Protein AF-0000000086706817 (afdb_homodimer)

Organism: NCBI:txid218936

Solvent-accessible surface area (backbone atoms only — not comparable to full-atom values): 30383 Å² total; per-residue (Å²): 132,72,57,42,58,56,56,53,49,51,51,50,50,51,49,52,53,49,51,52,48,53,50,52,44,52,50,50,45,53,50,51,52,52,52,52,52,52,49,51,49,52,49,49,51,50,48,48,50,51,51,47,52,42,50,49,48,25,55,76,69,71,41,58,84,49,50,62,59,53,38,56,43,56,34,67,41,88,50,35,71,39,55,46,49,34,60,25,70,66,39,30,73,74,74,40,81,75,60,82,79,20,49,78,81,52,68,66,49,53,39,10,54,72,61,44,54,41,79,48,74,45,76,58,89,96,41,37,33,36,42,36,32,42,43,36,54,33,29,72,64,54,79,83,36,46,43,48,78,81,39,93,60,62,76,63,40,49,47,16,22,39,39,37,32,31,52,38,52,68,59,50,52,52,50,51,52,50,44,50,52,51,43,50,52,48,48,52,52,50,49,50,52,49,52,50,51,52,48,48,45,39,66,68,45,44,48,54,51,48,50,50,36,50,48,43,47,49,24,54,71,40,73,84,76,49,65,71,60,89,58,86,47,66,26,59,67,15,50,38,36,50,32,51,37,50,39,52,51,56,50,48,64,66,68,51,79,72,77,73,75,79,67,78,73,72,67,75,71,72,72,76,66,77,76,67,78,129,131,72,58,41,58,57,55,53,49,50,51,49,50,50,48,53,53,50,51,53,48,51,51,51,44,54,49,48,43,53,50,52,51,50,50,53,52,52,50,50,48,52,49,49,50,50,50,49,49,50,52,46,52,40,51,50,49,26,55,76,69,70,41,59,85,48,49,62,60,52,38,57,43,58,34,69,41,88,52,34,72,39,53,48,49,35,60,25,70,68,40,31,72,75,72,42,80,75,60,81,78,22,48,79,81,51,69,66,47,53,38,11,55,72,61,43,56,41,78,45,76,46,76,57,88,94,41,37,32,36,43,37,32,42,43,37,55,35,30,72,63,53,78,82,36,45,43,48,79,80,39,92,60,60,77,63,42,47,47,16,23,40,38,38,32,29,53,38,52,70,57,51,52,52,50,51,52,50,45,50,52,51,42,52,51,50,48,51,52,52,50,51,52,50,52,50,50,52,48,50,47,40,67,68,44,43,47,53,50,48,52,50,33,50,47,42,48,47,24,55,72,41,76,84,73,44,65,73,62,90,58,85,48,67,27,57,67,15,50,38,34,50,33,51,37,50,38,51,51,56,50,47,64,67,67,52,78,72,78,75,75,79,68,79,73,72,70,76,73,73,73,74,69,77,77,75,86,120

Foldseek 3Di:
DPDAPLRVVLVVLVVVLVVVLVVVLVVVLVVLVVVLLVVVLVVVVVLLVVLVVVCVVCVVVVNNVCNVVSQVVSCPDAQWPGKDKAFDPLLCVVPNDDDPVNHDDDDQQVCLQVVDWAFDWDDDPLWIKTKTKHFDWQDCQDPNDHNCVRRVDDGGHGRIMIITMGTCNVVVVVSVVVSVVVSVVSCVVSVVVSVVVSVCCCVPPVVLVVLLVVQVVQQVVDPPLGDQDPDPDPDPSVVVSVVVNVVSVVVVVVPPDDPDPPPDPPPPPPPPPPPDDD/DPDAPLRVVLVVLVVVLVVVLVVVLVVVLVVLVVVLLVVVLVVVVVLLVVLVVVCVVCVVVVNNVCNVVSQVVSCPDAQWPGKDKAFDPLLCVVPNDDDPVNHDDDDQQVCLQVVDWDFDWDDDPLWIKTKTKHFDWQDCQDPNDHRCVRRVDDGGHGRIMIITMGTCNVVVVVSVVVSVVVSVVSCVVSVVVSVVVSVCCCVPPVVLVVLLVVQVVQQVVDDPLGDQDPDPDPDPSVVVSVVVNVVSVVVVVVPPDDPDPPPDPPPPPPPPPPPDDD

Structure (mmCIF, N/CA/C/O backbone):
data_AF-0000000086706817-model_v1
#
loop_
_entity.id
_entity.type
_entity.pdbx_description
1 polymer 'histidine kinase'
#
loop_
_atom_site.group_PDB
_atom_site.id
_atom_site.type_symbol
_atom_site.label_atom_id
_atom_site.label_alt_id
_atom_site.label_comp_id
_atom_site.label_asym_id
_atom_site.label_entity_id
_atom_site.label_seq_id
_atom_site.pdbx_PDB_ins_code
_atom_site.Cartn_x
_atom_site.Cartn_y
_atom_site.Cartn_z
_atom_site.occupancy
_atom_site.B_iso_or_equiv
_atom_site.auth_seq_id
_atom_site.auth_comp_id
_atom_site.auth_asym_id
_atom_site.auth_atom_id
_atom_site.pdbx_PDB_model_num
ATOM 1 N N . MET A 1 1 ? -21.797 40.5 17.219 1 39.69 1 MET A N 1
ATOM 2 C CA . MET A 1 1 ? -20.922 40.188 18.344 1 39.69 1 MET A CA 1
ATOM 3 C C . MET A 1 1 ? -19.453 40.219 17.922 1 39.69 1 MET A C 1
ATOM 5 O O . MET A 1 1 ? -19.094 39.656 16.891 1 39.69 1 MET A O 1
ATOM 9 N N . ARG A 1 2 ? -18.688 41.281 18.172 1 59.59 2 ARG A N 1
ATOM 10 C CA . ARG A 1 2 ? -17.328 41.688 17.844 1 59.59 2 ARG A CA 1
ATOM 11 C C . ARG A 1 2 ? -16.328 40.562 18.156 1 59.59 2 ARG A C 1
ATOM 13 O O . ARG A 1 2 ? -16.172 40.188 19.312 1 59.59 2 ARG A O 1
ATOM 20 N N . LEU A 1 3 ? -15.906 39.688 17.219 1 69.31 3 LEU A N 1
ATOM 21 C CA . LEU A 1 3 ? -15.086 38.531 17.484 1 69.31 3 LEU A CA 1
ATOM 22 C C . LEU A 1 3 ? -13.688 38.906 17.953 1 69.31 3 LEU A C 1
ATOM 24 O O . LEU A 1 3 ? -13.086 39.844 17.406 1 69.31 3 LEU A O 1
ATOM 28 N N . SER A 1 4 ? -13.305 38.344 19.078 1 76.88 4 SER A N 1
ATOM 29 C CA . SER A 1 4 ? -11.969 38.531 19.609 1 76.88 4 SER A CA 1
ATOM 30 C C . SER A 1 4 ? -10.898 38.031 18.641 1 76.88 4 SER A C 1
ATOM 32 O O . SER A 1 4 ? -11.203 37.312 17.703 1 76.88 4 SER A O 1
ATOM 34 N N . ILE A 1 5 ? -9.797 38.625 18.641 1 78.12 5 ILE A N 1
ATOM 35 C CA . ILE A 1 5 ? -8.656 38.125 17.859 1 78.12 5 ILE A CA 1
ATOM 36 C C . ILE A 1 5 ? -8.484 36.625 18.062 1 78.12 5 ILE A C 1
ATOM 38 O O . ILE A 1 5 ? -8.164 35.906 17.125 1 78.12 5 ILE A O 1
ATOM 42 N N . ALA A 1 6 ? -8.773 36.188 19.297 1 76.62 6 ALA A N 1
ATOM 43 C CA . ALA A 1 6 ? -8.68 34.781 19.609 1 76.62 6 ALA A CA 1
ATOM 44 C C . ALA A 1 6 ? -9.664 33.969 18.781 1 76.62 6 ALA A C 1
ATOM 46 O O . ALA A 1 6 ? -9.305 32.906 18.219 1 76.62 6 ALA A O 1
ATOM 47 N N . ALA A 1 7 ? -10.898 34.406 18.719 1 81.75 7 ALA A N 1
ATOM 48 C CA . ALA A 1 7 ? -11.93 33.688 17.984 1 81.75 7 ALA A CA 1
ATOM 49 C C . ALA A 1 7 ? -11.625 33.656 16.484 1 81.75 7 ALA A C 1
ATOM 51 O O . ALA A 1 7 ? -11.797 32.625 15.828 1 81.75 7 ALA A O 1
ATOM 52 N N . LYS A 1 8 ? -11.148 34.75 15.93 1 80.56 8 LYS A N 1
ATOM 53 C CA . LYS A 1 8 ? -10.797 34.812 14.516 1 80.56 8 LYS A CA 1
ATOM 54 C C . LYS A 1 8 ? -9.656 33.844 14.188 1 80.56 8 LYS A C 1
ATOM 56 O O . LYS A 1 8 ? -9.727 33.094 13.211 1 80.56 8 LYS A O 1
ATOM 61 N N . LEU A 1 9 ? -8.656 33.844 15.031 1 82.69 9 LEU A N 1
ATOM 62 C CA . LEU A 1 9 ? -7.492 33 14.812 1 82.69 9 LEU A CA 1
ATOM 63 C C . LEU A 1 9 ? -7.848 31.531 14.984 1 82.69 9 LEU A C 1
ATOM 65 O O . LEU A 1 9 ? -7.398 30.688 14.203 1 82.69 9 LEU A O 1
ATOM 69 N N . ASN A 1 10 ? -8.648 31.344 16.047 1 80.94 10 ASN A N 1
ATOM 70 C CA . ASN A 1 10 ? -9.055 29.969 16.281 1 80.94 10 ASN A CA 1
ATOM 71 C C . ASN A 1 10 ? -9.852 29.406 15.102 1 80.94 10 ASN A C 1
ATOM 73 O O . ASN A 1 10 ? -9.633 28.266 14.68 1 80.94 10 ASN A O 1
ATOM 77 N N . PHE A 1 11 ? -10.719 30.188 14.555 1 83.75 11 PHE A N 1
ATOM 78 C CA . PHE A 1 11 ? -11.547 29.75 13.438 1 83.75 11 PHE A CA 1
ATOM 79 C C . PHE A 1 11 ? -10.695 29.484 12.203 1 83.75 11 PHE A C 1
ATOM 81 O O . PHE A 1 11 ? -10.859 28.469 11.523 1 83.75 11 PHE A O 1
ATOM 88 N N . PHE A 1 12 ? -9.789 30.359 11.969 1 83.94 12 PHE A N 1
ATOM 89 C CA . PHE A 1 12 ? -8.953 30.234 10.781 1 83.94 12 PHE A CA 1
ATOM 90 C C . PHE A 1 12 ? -8.023 29.031 10.906 1 83.94 12 PHE A C 1
ATOM 92 O O . PHE A 1 12 ? -7.859 28.266 9.953 1 83.94 12 PHE A O 1
ATOM 99 N N . LEU A 1 13 ? -7.43 28.938 12.07 1 85.19 13 LEU A N 1
ATOM 100 C CA . LEU A 1 13 ? -6.516 27.812 12.289 1 85.19 13 LEU A CA 1
ATOM 101 C C . LEU A 1 13 ? -7.254 26.484 12.195 1 85.19 13 LEU A C 1
ATOM 103 O O . LEU A 1 13 ? -6.75 25.531 11.609 1 85.19 13 LEU A O 1
ATOM 107 N N . LEU A 1 14 ? -8.445 26.484 12.789 1 86.25 14 LEU A N 1
ATOM 108 C CA . LEU A 1 14 ? -9.258 25.281 12.711 1 86.25 14 LEU A CA 1
ATOM 109 C C . LEU A 1 14 ? -9.594 24.938 11.258 1 86.25 14 LEU A C 1
ATOM 111 O O . LEU A 1 14 ? -9.547 23.781 10.859 1 86.25 14 LEU A O 1
ATOM 115 N N . PHE A 1 15 ? -9.844 25.938 10.523 1 86.5 15 PHE A N 1
ATOM 116 C CA . PHE A 1 15 ? -10.203 25.75 9.125 1 86.5 15 PHE A CA 1
ATOM 117 C C . PHE A 1 15 ? -9.016 25.188 8.336 1 86.5 15 PHE A C 1
ATOM 119 O O . PHE A 1 15 ? -9.148 24.203 7.617 1 86.5 15 PHE A O 1
ATOM 126 N N . ILE A 1 16 ? -7.879 25.812 8.508 1 84.44 16 ILE A N 1
ATOM 127 C CA . ILE A 1 16 ? -6.695 25.422 7.75 1 84.44 16 ILE A CA 1
ATOM 128 C C . ILE A 1 16 ? -6.27 24 8.148 1 84.44 16 ILE A C 1
ATOM 130 O O . ILE A 1 16 ? -5.973 23.172 7.285 1 84.44 16 ILE A O 1
ATOM 134 N N . PHE A 1 17 ? -6.238 23.75 9.43 1 85.69 17 PHE A N 1
ATOM 135 C CA . PHE A 1 17 ? -5.848 22.422 9.914 1 85.69 17 PHE A CA 1
ATOM 136 C C . PHE A 1 17 ? -6.816 21.359 9.406 1 85.69 17 PHE A C 1
ATOM 138 O O . PHE A 1 17 ? -6.395 20.266 9.016 1 85.69 17 PHE A O 1
ATOM 145 N N . SER A 1 18 ? -8.125 21.688 9.438 1 86.75 18 SER A N 1
ATOM 146 C CA . SER A 1 18 ? -9.125 20.734 8.953 1 86.75 18 SER A CA 1
ATOM 147 C C . SER A 1 18 ? -8.953 20.469 7.465 1 86.75 18 SER A C 1
ATOM 149 O O . SER A 1 18 ? -9.062 19.312 7.023 1 86.75 18 SER A O 1
ATOM 151 N N . MET A 1 19 ? -8.664 21.484 6.734 1 87.75 19 MET A N 1
ATOM 152 C CA . MET A 1 19 ? -8.484 21.359 5.293 1 87.75 19 MET A CA 1
ATOM 153 C C . MET A 1 19 ? -7.281 20.469 4.973 1 87.75 19 MET A C 1
ATOM 155 O O . MET A 1 19 ? -7.371 19.578 4.137 1 87.75 19 MET A O 1
ATOM 159 N N . VAL A 1 20 ? -6.16 20.703 5.645 1 85.88 20 VAL A N 1
ATOM 160 C CA . VAL A 1 20 ? -4.949 19.922 5.426 1 85.88 20 VAL A CA 1
ATOM 161 C C . VAL A 1 20 ? -5.191 18.469 5.832 1 85.88 20 VAL A C 1
ATOM 163 O O . VAL A 1 20 ? -4.754 17.531 5.148 1 85.88 20 VAL A O 1
ATOM 166 N N . LEU A 1 21 ? -5.91 18.312 6.891 1 87.75 21 LEU A N 1
ATOM 167 C CA . LEU A 1 21 ? -6.223 16.969 7.363 1 87.75 21 LEU A CA 1
ATOM 168 C C . LEU A 1 21 ? -7.066 16.219 6.34 1 87.75 21 LEU A C 1
ATOM 170 O O . LEU A 1 21 ? -6.75 15.07 5.988 1 87.75 21 LEU A O 1
ATOM 174 N N . VAL A 1 22 ? -8.109 16.859 5.891 1 89.19 22 VAL A N 1
ATOM 175 C CA . VAL A 1 22 ? -9.016 16.219 4.945 1 89.19 22 VAL A CA 1
ATOM 176 C C . VAL A 1 22 ? -8.273 15.891 3.652 1 89.19 22 VAL A C 1
ATOM 178 O O . VAL A 1 22 ? -8.383 14.781 3.129 1 89.19 22 VAL A O 1
ATOM 181 N N . PHE A 1 23 ? -7.449 16.797 3.188 1 87.56 23 PHE A N 1
ATOM 182 C CA . PHE A 1 23 ? -6.703 16.578 1.953 1 87.56 23 PHE A CA 1
ATOM 183 C C . PHE A 1 23 ? -5.688 15.453 2.127 1 87.56 23 PHE A C 1
ATOM 185 O O . PHE A 1 23 ? -5.551 14.586 1.258 1 87.56 23 PHE A O 1
ATOM 192 N N . SER A 1 24 ? -5.004 15.484 3.201 1 86.5 24 SER A N 1
ATOM 193 C CA . SER A 1 24 ? -4.023 14.43 3.471 1 86.5 24 SER A CA 1
ATOM 194 C C . SER A 1 24 ? -4.691 13.062 3.572 1 86.5 24 SER A C 1
ATOM 196 O O . SER A 1 24 ? -4.203 12.086 3.006 1 86.5 24 SER A O 1
ATOM 198 N N . ALA A 1 25 ? -5.789 13.039 4.258 1 87 25 ALA A N 1
ATOM 199 C CA . ALA A 1 25 ? -6.504 11.773 4.438 1 87 25 ALA A CA 1
ATOM 200 C C . ALA A 1 25 ? -7.027 11.242 3.107 1 87 25 ALA A C 1
ATOM 202 O O . ALA A 1 25 ? -6.902 10.055 2.814 1 87 25 ALA A O 1
ATOM 203 N N . CYS A 1 26 ? -7.598 12.094 2.334 1 89.62 26 CYS A N 1
ATOM 204 C CA . CYS A 1 26 ? -8.117 11.703 1.029 1 89.62 26 CYS A CA 1
ATOM 205 C C . CYS A 1 26 ? -6.988 11.25 0.11 1 89.62 26 CYS A C 1
ATOM 207 O O . CYS A 1 26 ? -7.113 10.227 -0.569 1 89.62 26 CYS A O 1
ATOM 209 N N . TYR A 1 27 ? -5.922 11.93 0.131 1 88.62 27 TYR A N 1
ATOM 210 C CA . TYR A 1 27 ? -4.77 11.562 -0.688 1 88.62 27 TYR A CA 1
ATOM 211 C C . TYR A 1 27 ? -4.234 10.188 -0.301 1 88.62 27 TYR A C 1
ATOM 213 O O . TYR A 1 27 ? -3.949 9.359 -1.169 1 88.62 27 TYR A O 1
ATOM 221 N N . GLN A 1 28 ? -4.137 10.047 0.89 1 85.81 28 GLN A N 1
ATOM 222 C CA . GLN A 1 28 ? -3.623 8.773 1.386 1 85.81 28 GLN A CA 1
ATOM 223 C C . GLN A 1 28 ? -4.559 7.625 1.022 1 85.81 28 GLN A C 1
ATOM 225 O O . GLN A 1 28 ? -4.102 6.543 0.653 1 85.81 28 GLN A O 1
ATOM 230 N N . ALA A 1 29 ? -5.793 7.859 1.178 1 89.31 29 ALA A N 1
ATOM 231 C CA . ALA A 1 29 ? -6.777 6.824 0.875 1 89.31 29 ALA A CA 1
ATOM 232 C C . ALA A 1 29 ? -6.707 6.414 -0.593 1 89.31 29 ALA A C 1
ATOM 234 O O . ALA A 1 29 ? -6.672 5.223 -0.91 1 89.31 29 ALA A O 1
ATOM 235 N N . VAL A 1 30 ? -6.645 7.348 -1.454 1 89.44 30 VAL A N 1
ATOM 236 C CA . VAL A 1 30 ? -6.59 7.086 -2.889 1 89.44 30 VAL A CA 1
ATOM 237 C C . VAL A 1 30 ? -5.293 6.352 -3.23 1 89.44 30 VAL A C 1
ATOM 239 O O . VAL A 1 30 ? -5.309 5.371 -3.979 1 89.44 30 VAL A O 1
ATOM 242 N N . ARG A 1 31 ? -4.254 6.77 -2.664 1 86.56 31 ARG A N 1
ATOM 243 C CA . ARG A 1 31 ? -2.957 6.156 -2.939 1 86.56 31 ARG A CA 1
ATOM 244 C C . ARG A 1 31 ? -2.92 4.711 -2.463 1 86.56 31 ARG A C 1
ATOM 246 O O . ARG A 1 31 ? -2.402 3.834 -3.16 1 86.56 31 ARG A O 1
ATOM 253 N N . GLU A 1 32 ? -3.404 4.5 -1.316 1 85.94 32 GLU A N 1
ATOM 254 C CA . GLU A 1 32 ? -3.422 3.145 -0.77 1 85.94 32 GLU A CA 1
ATOM 255 C C . GLU A 1 32 ? -4.281 2.217 -1.623 1 85.94 32 GLU A C 1
ATOM 257 O O . GLU A 1 32 ? -3.877 1.091 -1.924 1 85.94 32 GLU A O 1
ATOM 262 N N . ARG A 1 33 ? -5.402 2.703 -2.004 1 88.12 33 ARG A N 1
ATOM 263 C CA . ARG A 1 33 ? -6.281 1.909 -2.852 1 88.12 33 ARG A CA 1
ATOM 264 C C . ARG A 1 33 ? -5.613 1.58 -4.184 1 88.12 33 ARG A C 1
ATOM 266 O O . ARG A 1 33 ? -5.664 0.438 -4.645 1 88.12 33 ARG A O 1
ATOM 273 N N . ASP A 1 34 ? -4.965 2.549 -4.715 1 88.19 34 ASP A N 1
ATOM 274 C CA . ASP A 1 34 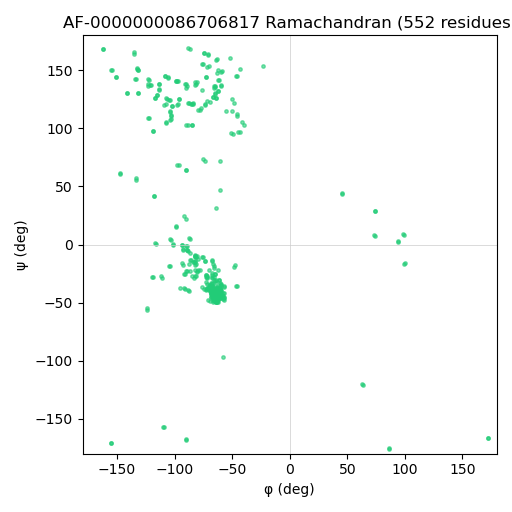? -4.285 2.357 -5.992 1 88.19 34 ASP A CA 1
ATOM 275 C C . ASP A 1 34 ? -3.16 1.331 -5.867 1 88.19 34 ASP A C 1
ATOM 277 O O . ASP A 1 34 ? -2.967 0.504 -6.762 1 88.19 34 ASP A O 1
ATOM 281 N N . LEU A 1 35 ? -2.488 1.424 -4.824 1 86 35 LEU A N 1
ATOM 282 C CA . LEU A 1 35 ? -1.377 0.505 -4.605 1 86 35 LEU A CA 1
ATOM 283 C C . LEU A 1 35 ? -1.878 -0.927 -4.453 1 86 35 LEU A C 1
ATOM 285 O O . LEU A 1 35 ? -1.354 -1.845 -5.086 1 86 35 LEU A O 1
ATOM 289 N N . ILE A 1 36 ? -2.883 -1.136 -3.715 1 86.75 36 ILE A N 1
ATOM 290 C CA . ILE A 1 36 ? -3.406 -2.471 -3.449 1 86.75 36 ILE A CA 1
ATOM 291 C C . ILE A 1 36 ? -4 -3.057 -4.727 1 86.75 36 ILE A C 1
ATOM 293 O O . ILE A 1 36 ? -3.783 -4.23 -5.039 1 86.75 36 ILE A O 1
ATOM 297 N N . LEU A 1 37 ? -4.699 -2.262 -5.461 1 89.06 37 LEU A N 1
ATOM 298 C CA . LEU A 1 37 ? -5.293 -2.73 -6.707 1 89.06 37 LEU A CA 1
ATOM 299 C C . LEU A 1 37 ? -4.215 -3.115 -7.715 1 89.06 37 LEU A C 1
ATOM 301 O O . LEU A 1 37 ? -4.34 -4.129 -8.406 1 89.06 37 LEU A O 1
ATOM 305 N N . SER A 1 38 ? -3.188 -2.307 -7.766 1 89.06 38 SER A N 1
ATOM 306 C CA . SER A 1 38 ? -2.094 -2.619 -8.68 1 89.06 38 SER A CA 1
ATOM 307 C C . SER A 1 38 ? -1.421 -3.936 -8.305 1 89.06 38 SER A C 1
ATOM 309 O O . SER A 1 38 ? -1.093 -4.742 -9.18 1 89.06 38 SER A O 1
ATOM 311 N N . LEU A 1 39 ? -1.289 -4.16 -7.059 1 87.06 39 LEU A N 1
ATOM 312 C CA . LEU A 1 39 ? -0.626 -5.371 -6.598 1 87.06 39 LEU A CA 1
ATOM 313 C C . LEU A 1 39 ? -1.505 -6.598 -6.832 1 87.06 39 LEU A C 1
ATOM 315 O O . LEU A 1 39 ? -1.011 -7.656 -7.227 1 87.06 39 LEU A O 1
ATOM 319 N N . ILE A 1 40 ? -2.764 -6.418 -6.641 1 90.31 40 ILE A N 1
ATOM 320 C CA . ILE A 1 40 ? -3.656 -7.555 -6.84 1 90.31 40 ILE A CA 1
ATOM 321 C C . ILE A 1 40 ? -3.746 -7.887 -8.328 1 90.31 40 ILE A C 1
ATOM 323 O O . ILE A 1 40 ? -3.857 -9.055 -8.703 1 90.31 40 ILE A O 1
ATOM 327 N N . LYS A 1 41 ? -3.744 -6.922 -9.109 1 93.31 41 LYS A N 1
ATOM 328 C CA . LYS A 1 41 ? -3.73 -7.148 -10.555 1 93.31 41 LYS A CA 1
ATOM 329 C C . LYS A 1 41 ? -2.465 -7.887 -10.984 1 93.31 41 LYS A C 1
ATOM 331 O O . LYS A 1 41 ? -2.529 -8.844 -11.758 1 93.31 41 LYS A O 1
ATOM 336 N N . GLU A 1 42 ? -1.378 -7.473 -10.453 1 90.5 42 GLU A N 1
ATOM 337 C CA . GLU A 1 42 ? -0.125 -8.164 -10.734 1 90.5 42 GLU A CA 1
ATOM 338 C C . GLU A 1 42 ? -0.164 -9.609 -10.242 1 90.5 42 GLU A C 1
ATOM 340 O O . GLU A 1 42 ? 0.267 -10.523 -10.945 1 90.5 42 GLU A O 1
ATOM 345 N N . GLN A 1 43 ? -0.671 -9.75 -9.055 1 90.88 43 GLN A N 1
ATOM 346 C CA . GLN A 1 43 ? -0.793 -11.078 -8.477 1 90.88 43 GLN A CA 1
ATOM 347 C C . GLN A 1 43 ? -1.694 -11.969 -9.328 1 90.88 43 GLN A C 1
ATOM 349 O O . GLN A 1 43 ? -1.392 -13.141 -9.547 1 90.88 43 GLN A O 1
ATOM 354 N N . SER A 1 44 ? -2.727 -11.414 -9.82 1 94.44 44 SER A N 1
ATOM 355 C CA . SER A 1 44 ? -3.658 -12.172 -10.648 1 94.44 44 SER A CA 1
ATOM 356 C C . SER A 1 44 ? -3.016 -12.57 -11.977 1 94.44 44 SER A C 1
ATOM 358 O O . SER A 1 44 ? -3.24 -13.68 -12.469 1 94.44 44 SER A O 1
ATOM 360 N N . GLN A 1 45 ? -2.246 -11.688 -12.477 1 94.12 45 GLN A N 1
ATOM 361 C CA . GLN A 1 45 ? -1.52 -12.008 -13.703 1 94.12 45 GLN A CA 1
ATOM 362 C C . GLN A 1 45 ? -0.555 -13.172 -13.477 1 94.12 45 GLN A C 1
ATOM 364 O O . GLN A 1 45 ? -0.492 -14.094 -14.289 1 94.12 45 GLN A O 1
ATOM 369 N N . GLU A 1 46 ? 0.101 -13.156 -12.383 1 93.94 46 GLU A N 1
ATOM 370 C CA . GLU A 1 46 ? 1.047 -14.219 -12.062 1 93.94 46 GLU A CA 1
ATOM 371 C C . GLU A 1 46 ? 0.33 -15.547 -11.859 1 93.94 46 GLU A C 1
ATOM 373 O O . GLU A 1 46 ? 0.83 -16.594 -12.273 1 93.94 46 GLU A O 1
ATOM 378 N N . GLN A 1 47 ? -0.786 -15.445 -11.227 1 95.12 47 GLN A N 1
ATOM 379 C CA . GLN A 1 47 ? -1.558 -16.656 -10.992 1 95.12 47 GLN A CA 1
ATOM 380 C C . GLN A 1 47 ? -2.072 -17.25 -12.305 1 95.12 47 GLN A C 1
ATOM 382 O O . GLN A 1 47 ? -2.059 -18.469 -12.5 1 95.12 47 GLN A O 1
ATOM 387 N N . THR A 1 48 ? -2.473 -16.406 -13.203 1 96.25 48 THR A N 1
ATOM 388 C CA . THR A 1 48 ? -2.928 -16.859 -14.508 1 96.25 48 THR A CA 1
ATOM 389 C C . THR A 1 48 ? -1.786 -17.516 -15.281 1 96.25 48 THR A C 1
ATOM 391 O O . THR A 1 48 ? -1.974 -18.562 -15.898 1 96.25 48 THR A O 1
ATOM 394 N N . GLU A 1 49 ? -0.661 -16.953 -15.156 1 95.69 49 GLU A N 1
ATOM 395 C CA . GLU A 1 49 ? 0.505 -17.516 -15.836 1 95.69 49 GLU A CA 1
ATOM 396 C C . GLU A 1 49 ? 0.912 -18.859 -15.219 1 95.69 49 GLU A C 1
ATOM 398 O O . GLU A 1 49 ? 1.282 -19.781 -15.938 1 95.69 49 GLU A O 1
ATOM 403 N N . ALA A 1 50 ? 0.835 -18.891 -13.938 1 96.62 50 ALA A N 1
ATOM 404 C CA . ALA A 1 50 ? 1.155 -20.141 -13.258 1 96.62 50 ALA A CA 1
ATOM 405 C C . ALA A 1 50 ? 0.185 -21.25 -13.656 1 96.62 50 ALA A C 1
ATOM 407 O O . ALA A 1 50 ? 0.593 -22.391 -13.875 1 96.62 50 ALA A O 1
ATOM 408 N N . TYR A 1 51 ? -1.079 -20.938 -13.742 1 97.94 51 TYR A N 1
ATOM 409 C CA . TYR A 1 51 ? -2.09 -21.891 -14.18 1 97.94 51 TYR A CA 1
ATOM 410 C C . TYR A 1 51 ? -1.794 -22.391 -15.594 1 97.94 51 TYR A C 1
ATOM 412 O O . TYR A 1 51 ? -1.835 -23.594 -15.852 1 97.94 51 TYR A O 1
ATOM 420 N N . PHE A 1 52 ? -1.446 -21.469 -16.375 1 97.38 52 PHE A N 1
ATOM 421 C CA . PHE A 1 52 ? -1.158 -21.859 -17.75 1 97.38 52 PHE A CA 1
ATOM 422 C C . PHE A 1 52 ? 0.085 -22.734 -17.828 1 97.38 52 PHE A C 1
ATOM 424 O O . PHE A 1 52 ? 0.127 -23.703 -18.594 1 97.38 52 PHE A O 1
ATOM 431 N N . ASP A 1 53 ? 1.057 -22.406 -17.141 1 97.06 53 ASP A N 1
ATOM 432 C CA . ASP A 1 53 ? 2.27 -23.219 -17.125 1 97.06 53 ASP A CA 1
ATOM 433 C C . ASP A 1 53 ? 1.967 -24.641 -16.688 1 97.06 53 ASP A C 1
ATOM 435 O O . ASP A 1 53 ? 2.521 -25.594 -17.25 1 97.06 53 ASP A O 1
ATOM 439 N N . SER A 1 54 ? 1.129 -24.734 -15.688 1 97.31 54 SER A N 1
ATOM 440 C CA . SER A 1 54 ? 0.718 -26.062 -15.234 1 97.31 54 SER A CA 1
ATOM 441 C C . SER A 1 54 ? -0.061 -26.797 -16.328 1 97.31 54 SER A C 1
ATOM 443 O O . SER A 1 54 ? 0.153 -28 -16.547 1 97.31 54 SER A O 1
ATOM 445 N N . LEU A 1 55 ? -0.908 -26.094 -16.969 1 96.94 55 LEU A N 1
ATOM 446 C CA . LEU A 1 55 ? -1.661 -26.672 -18.078 1 96.94 55 LEU A CA 1
ATOM 447 C C . LEU A 1 55 ? -0.728 -27.094 -19.203 1 96.94 55 LEU A C 1
ATOM 449 O O . LEU A 1 55 ? -0.888 -28.172 -19.781 1 96.94 55 LEU A O 1
ATOM 453 N N . ASN A 1 56 ? 0.205 -26.219 -19.5 1 97.06 56 ASN A N 1
ATOM 454 C CA . ASN A 1 56 ? 1.192 -26.5 -20.531 1 97.06 56 ASN A CA 1
ATOM 455 C C . ASN A 1 56 ? 1.974 -27.781 -20.234 1 97.06 56 ASN A C 1
ATOM 457 O O . ASN A 1 56 ? 2.289 -28.547 -21.141 1 97.06 56 ASN A O 1
ATOM 461 N N . MET A 1 57 ? 2.24 -28.016 -19.016 1 96.88 57 MET A N 1
ATOM 462 C CA . MET A 1 57 ? 2.914 -29.25 -18.625 1 96.88 57 MET A CA 1
ATOM 463 C C . MET A 1 57 ? 2.037 -30.469 -18.922 1 96.88 57 MET A C 1
ATOM 465 O O . MET A 1 57 ? 2.531 -31.5 -19.375 1 96.88 57 MET A O 1
ATOM 469 N N . LEU A 1 58 ? 0.742 -30.375 -18.641 1 97.56 58 LEU A N 1
ATOM 470 C CA . LEU A 1 58 ? -0.168 -31.469 -18.969 1 97.56 58 LEU A CA 1
ATOM 471 C C . LEU A 1 58 ? -0.178 -31.734 -20.484 1 97.56 58 LEU A C 1
ATOM 473 O O . LEU A 1 58 ? -0.237 -32.875 -20.906 1 97.56 58 LEU A O 1
ATOM 477 N N . MET A 1 59 ? -0.088 -30.672 -21.281 1 96.69 59 MET A N 1
ATOM 478 C CA . MET A 1 59 ? -0.022 -30.797 -22.734 1 96.69 59 MET A CA 1
ATOM 479 C C . MET A 1 59 ? 1.242 -31.547 -23.156 1 96.69 59 MET A C 1
ATOM 481 O O . MET A 1 59 ? 1.178 -32.5 -23.922 1 96.69 59 MET A O 1
ATOM 485 N N . LEU A 1 60 ? 2.314 -31.109 -22.594 1 95.94 60 LEU A N 1
ATOM 486 C CA . LEU A 1 60 ? 3.613 -31.641 -23 1 95.94 60 LEU A CA 1
ATOM 487 C C . LEU A 1 60 ? 3.744 -33.094 -22.594 1 95.94 60 LEU A C 1
ATOM 489 O O . LEU A 1 60 ? 4.414 -33.875 -23.281 1 95.94 60 LEU A O 1
ATOM 493 N N . THR A 1 61 ? 3.047 -33.5 -21.578 1 96.38 61 THR A N 1
ATOM 494 C CA . THR A 1 61 ? 3.172 -34.844 -21.078 1 96.38 61 THR A CA 1
ATOM 495 C C . THR A 1 61 ? 2.002 -35.719 -21.547 1 96.38 61 THR A C 1
ATOM 497 O O . THR A 1 61 ? 1.896 -36.875 -21.172 1 96.38 61 THR A O 1
ATOM 500 N N . GLY A 1 62 ? 1.1 -35.156 -22.281 1 95.75 62 GLY A N 1
ATOM 501 C CA . GLY A 1 62 ? -0.028 -35.875 -22.828 1 95.75 62 GLY A CA 1
ATOM 502 C C . GLY A 1 62 ? -1.082 -36.219 -21.797 1 95.75 62 GLY A C 1
ATOM 503 O O . GLY A 1 62 ? -1.723 -37.281 -21.891 1 95.75 62 GLY A O 1
ATOM 504 N N . GLN A 1 63 ? -1.201 -35.406 -20.75 1 96.69 63 GLN A N 1
ATOM 505 C CA . GLN A 1 63 ? -2.119 -35.719 -19.672 1 96.69 63 GLN A CA 1
ATOM 506 C C . GLN A 1 63 ? -3.203 -34.656 -19.531 1 96.69 63 GLN A C 1
ATOM 508 O O . GLN A 1 63 ? -3.557 -34.25 -18.422 1 96.69 63 GLN A O 1
ATOM 513 N N . MET A 1 64 ? -3.736 -34.188 -20.656 1 95.5 64 MET A N 1
ATOM 514 C CA . MET A 1 64 ? -4.723 -33.094 -20.656 1 95.5 64 MET A CA 1
ATOM 515 C C . MET A 1 64 ? -6.016 -33.531 -19.984 1 95.5 64 MET A C 1
ATOM 517 O O . MET A 1 64 ? -6.828 -32.688 -19.578 1 95.5 64 MET A O 1
ATOM 521 N N . ALA A 1 65 ? -6.191 -34.812 -19.875 1 94.56 65 ALA A N 1
ATOM 522 C CA . ALA A 1 65 ? -7.387 -35.344 -19.203 1 94.56 65 ALA A CA 1
ATOM 523 C C . ALA A 1 65 ? -7.406 -34.906 -17.734 1 94.56 65 ALA A C 1
ATOM 525 O O . ALA A 1 65 ? -8.469 -34.844 -17.125 1 94.56 65 ALA A O 1
ATOM 526 N N . ALA A 1 66 ? -6.215 -34.562 -17.188 1 95.94 66 ALA A N 1
ATOM 527 C CA . ALA A 1 66 ? -6.094 -34.219 -15.773 1 95.94 66 ALA A CA 1
ATOM 528 C C . ALA A 1 66 ? -6.363 -32.75 -15.555 1 95.94 66 ALA A C 1
ATOM 530 O O . ALA A 1 66 ? -6.25 -32.25 -14.438 1 95.94 66 ALA A O 1
ATOM 531 N N . ARG A 1 67 ? -6.766 -32 -16.578 1 96.62 67 ARG A N 1
ATOM 532 C CA . ARG A 1 67 ? -6.938 -30.547 -16.484 1 96.62 67 ARG A CA 1
ATOM 533 C C . ARG A 1 67 ? -8.062 -30.203 -15.516 1 96.62 67 ARG A C 1
ATOM 535 O O . ARG A 1 67 ? -8.031 -29.141 -14.883 1 96.62 67 ARG A O 1
ATOM 542 N N . ASP A 1 68 ? -9.023 -31.125 -15.328 1 96.31 68 ASP A N 1
ATOM 543 C CA . ASP A 1 68 ? -10.094 -30.875 -14.367 1 96.31 68 ASP A CA 1
ATOM 544 C C . ASP A 1 68 ? -9.562 -30.875 -12.938 1 96.31 68 ASP A C 1
ATOM 546 O O . ASP A 1 68 ? -9.953 -30.031 -12.125 1 96.31 68 ASP A O 1
ATOM 550 N N . THR A 1 69 ? -8.711 -31.812 -12.68 1 96.19 69 THR A N 1
ATOM 551 C CA . THR A 1 69 ? -8.094 -31.875 -11.359 1 96.19 69 THR A CA 1
ATOM 552 C C . THR A 1 69 ? -7.246 -30.625 -11.109 1 96.19 69 THR A C 1
ATOM 554 O O . THR A 1 69 ? -7.301 -30.047 -10.023 1 96.19 69 THR A O 1
ATOM 557 N N . LEU A 1 70 ? -6.484 -30.203 -12.102 1 96.94 70 LEU A N 1
ATOM 558 C CA . LEU A 1 70 ? -5.688 -28.984 -12 1 96.94 70 LEU A CA 1
ATOM 559 C C . LEU A 1 70 ? -6.57 -27.781 -11.688 1 96.94 70 LEU A C 1
ATOM 561 O O . LEU A 1 70 ? -6.254 -26.984 -10.805 1 96.94 70 LEU A O 1
ATOM 565 N N . ARG A 1 71 ? -7.676 -27.656 -12.414 1 97.25 71 ARG A N 1
ATOM 566 C CA . ARG A 1 71 ? -8.617 -26.562 -12.203 1 97.25 71 ARG A CA 1
ATOM 567 C C . ARG A 1 71 ? -9.117 -26.531 -10.766 1 97.25 71 ARG A C 1
ATOM 569 O O . ARG A 1 71 ? -9.148 -25.469 -10.141 1 97.25 71 ARG A O 1
ATOM 576 N N . GLU A 1 72 ? -9.484 -27.688 -10.258 1 95.88 72 GLU A N 1
ATOM 577 C CA . GLU A 1 72 ? -9.992 -27.766 -8.891 1 95.88 72 GLU A CA 1
ATOM 578 C C . GLU A 1 72 ? -8.93 -27.328 -7.887 1 95.88 72 GLU A C 1
ATOM 580 O O . GLU A 1 72 ? -9.242 -26.656 -6.898 1 95.88 72 GLU A O 1
ATOM 585 N N . LYS A 1 73 ? -7.758 -27.672 -8.141 1 96.12 73 LYS A N 1
ATOM 586 C CA . LYS A 1 73 ? -6.676 -27.281 -7.238 1 96.12 73 LYS A CA 1
ATOM 587 C C . LYS A 1 73 ? -6.477 -25.766 -7.242 1 96.12 73 LYS A C 1
ATOM 589 O O . LYS A 1 73 ? -6.344 -25.156 -6.184 1 96.12 73 LYS A O 1
ATOM 594 N N . PHE A 1 74 ? -6.5 -25.156 -8.391 1 96.44 74 PHE A N 1
ATOM 595 C CA . PHE A 1 74 ? -6.262 -23.719 -8.5 1 96.44 74 PHE A CA 1
ATOM 596 C C . PHE A 1 74 ? -7.453 -22.938 -7.969 1 96.44 74 PHE A C 1
ATOM 598 O O . PHE A 1 74 ? -7.297 -21.812 -7.492 1 96.44 74 PHE A O 1
ATOM 605 N N . LYS A 1 75 ? -8.656 -23.5 -7.988 1 96.25 75 LYS A N 1
ATOM 606 C CA . LYS A 1 75 ? -9.852 -22.859 -7.438 1 96.25 75 LYS A CA 1
ATOM 607 C C . LYS A 1 75 ? -9.758 -22.75 -5.918 1 96.25 75 LYS A C 1
ATOM 609 O O . LYS A 1 75 ? -10.508 -21.984 -5.301 1 96.25 75 LYS A O 1
ATOM 614 N N . ARG A 1 76 ? -8.82 -23.469 -5.34 1 93.81 76 ARG A N 1
ATOM 615 C CA . ARG A 1 76 ? -8.695 -23.484 -3.885 1 93.81 76 ARG A CA 1
ATOM 616 C C . ARG A 1 76 ? -7.691 -22.438 -3.414 1 93.81 76 ARG A C 1
ATOM 618 O O . ARG A 1 76 ? -7.473 -22.281 -2.211 1 93.81 76 ARG A O 1
ATOM 625 N N . HIS A 1 77 ? -7.102 -21.719 -4.344 1 93.19 77 HIS A N 1
ATOM 626 C CA . HIS A 1 77 ? -6.195 -20.625 -3.975 1 93.19 77 HIS A CA 1
ATOM 627 C C . HIS A 1 77 ? -6.961 -19.453 -3.381 1 93.19 77 HIS A C 1
ATOM 629 O O . HIS A 1 77 ? -8.172 -19.328 -3.578 1 93.19 77 HIS A O 1
ATOM 635 N N . SER A 1 78 ? -6.238 -18.609 -2.725 1 88.62 78 SER A N 1
ATOM 636 C CA . SER A 1 78 ? -6.855 -17.516 -1.991 1 88.62 78 SER A CA 1
ATOM 637 C C . SER A 1 78 ? -7.555 -16.547 -2.938 1 88.62 78 SER A C 1
ATOM 639 O O . SER A 1 78 ? -7.004 -16.172 -3.979 1 88.62 78 SER A O 1
ATOM 641 N N . HIS A 1 79 ? -8.773 -16.25 -2.629 1 90.12 79 HIS A N 1
ATOM 642 C CA . HIS A 1 79 ? -9.578 -15.203 -3.258 1 90.12 79 HIS A CA 1
ATOM 643 C C . HIS A 1 79 ? -10.031 -15.625 -4.652 1 90.12 79 HIS A C 1
ATOM 645 O O . HIS A 1 79 ? -10.586 -14.82 -5.398 1 90.12 79 HIS A O 1
ATOM 651 N N . VAL A 1 80 ? -9.789 -16.891 -5.031 1 95.25 80 VAL A N 1
ATOM 652 C CA . VAL A 1 80 ? -10.203 -17.344 -6.348 1 95.25 80 VAL A CA 1
ATOM 653 C C . VAL A 1 80 ? -11.641 -17.875 -6.285 1 95.25 80 VAL A C 1
ATOM 655 O O . VAL A 1 80 ? -11.945 -18.781 -5.516 1 95.25 80 VAL A O 1
ATOM 658 N N . LYS A 1 81 ? -12.445 -17.312 -7.023 1 95.25 81 LYS A N 1
ATOM 659 C CA . LYS A 1 81 ? -13.836 -17.75 -7.117 1 95.25 81 LYS A CA 1
ATOM 660 C C . LYS A 1 81 ? -14 -18.781 -8.227 1 95.25 81 LYS A C 1
ATOM 662 O O . LYS A 1 81 ? -14.797 -19.719 -8.102 1 95.25 81 LYS A O 1
ATOM 667 N N . ASP A 1 82 ? -13.273 -18.531 -9.281 1 96.31 82 ASP A N 1
ATOM 668 C CA . ASP A 1 82 ? -13.328 -19.453 -10.414 1 96.31 82 ASP A CA 1
ATOM 669 C C . ASP A 1 82 ? -12.039 -19.375 -11.242 1 96.31 82 ASP A C 1
ATOM 671 O O . ASP A 1 82 ? -11.336 -18.359 -11.211 1 96.31 82 ASP A O 1
ATOM 675 N N . ALA A 1 83 ? -11.719 -20.469 -11.836 1 97.5 83 ALA A N 1
ATOM 676 C CA . ALA A 1 83 ? -10.602 -20.594 -12.758 1 97.5 83 ALA A CA 1
ATOM 677 C C . ALA A 1 83 ? -10.953 -21.516 -13.93 1 97.5 83 ALA A C 1
ATOM 679 O O . ALA A 1 83 ? -11.5 -22.609 -13.727 1 97.5 83 ALA A O 1
ATOM 680 N N . ARG A 1 84 ? -10.695 -21.047 -15.141 1 97.25 84 ARG A N 1
ATOM 681 C CA . ARG A 1 84 ? -10.984 -21.922 -16.266 1 97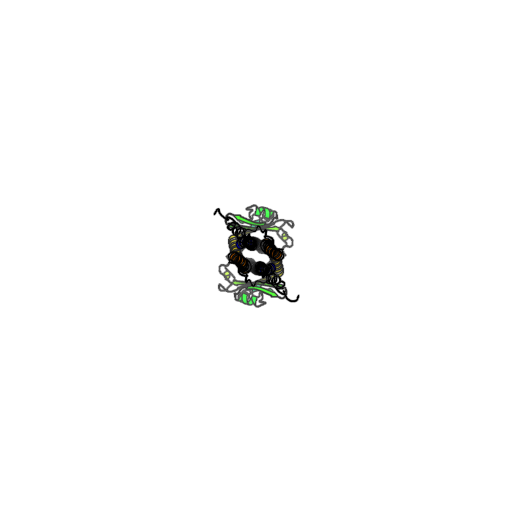.25 84 ARG A CA 1
ATOM 682 C C . ARG A 1 84 ? -10.242 -21.453 -17.516 1 97.25 84 ARG A C 1
ATOM 684 O O . ARG A 1 84 ? -9.703 -20.359 -17.562 1 97.25 84 ARG A O 1
ATOM 691 N N . ILE A 1 85 ? -10.258 -22.328 -18.516 1 97.44 85 ILE A N 1
ATOM 692 C CA . ILE A 1 85 ? -9.719 -22 -19.828 1 97.44 85 ILE A CA 1
ATOM 693 C C . ILE A 1 85 ? -10.859 -21.766 -20.812 1 97.44 85 ILE A C 1
ATOM 695 O O . ILE A 1 85 ? -11.938 -22.359 -20.672 1 97.44 85 ILE A O 1
ATOM 699 N N . VAL A 1 86 ? -10.609 -20.828 -21.641 1 98.06 86 VAL A N 1
ATOM 700 C CA . VAL A 1 86 ? -11.547 -20.562 -22.719 1 98.06 86 VAL A CA 1
ATOM 701 C C . VAL A 1 86 ? -10.984 -21.109 -24.031 1 98.06 86 VAL A C 1
ATOM 703 O O . VAL A 1 86 ? -9.883 -20.734 -24.438 1 98.06 86 VAL A O 1
ATOM 706 N N . ARG A 1 87 ? -11.758 -21.922 -24.625 1 97.06 87 ARG A N 1
ATOM 707 C CA . ARG A 1 87 ? -11.305 -22.625 -25.812 1 97.06 87 ARG A CA 1
ATOM 708 C C . ARG A 1 87 ? -11.625 -21.812 -27.078 1 97.06 87 ARG A C 1
ATOM 710 O O . ARG A 1 87 ? -12.719 -21.281 -27.203 1 97.06 87 ARG A O 1
ATOM 717 N N . SER A 1 88 ? -10.633 -21.75 -27.938 1 96.31 88 SER A N 1
ATOM 718 C CA . SER A 1 88 ? -10.836 -21.047 -29.203 1 96.31 88 SER A CA 1
ATOM 719 C C . SER A 1 88 ? -11.43 -21.953 -30.266 1 96.31 88 SER A C 1
ATOM 721 O O . SER A 1 88 ? -11.445 -23.172 -30.094 1 96.31 88 SER A O 1
ATOM 723 N N . THR A 1 89 ? -11.867 -21.281 -31.375 1 93.69 89 THR A N 1
ATOM 724 C CA . THR A 1 89 ? -12.375 -22.047 -32.5 1 93.69 89 THR A CA 1
ATOM 725 C C . THR A 1 89 ? -11.25 -22.828 -33.188 1 93.69 89 THR A C 1
ATOM 727 O O . THR A 1 89 ? -11.461 -23.953 -33.625 1 93.69 89 THR A O 1
ATOM 730 N N . ALA A 1 90 ? -10.117 -22.219 -33.188 1 92.81 90 ALA A N 1
ATOM 731 C CA . ALA A 1 90 ? -8.969 -22.875 -33.781 1 92.81 90 ALA A CA 1
ATOM 732 C C . ALA A 1 90 ? -8.656 -24.188 -33.062 1 92.81 90 ALA A C 1
ATOM 734 O O . ALA A 1 90 ? -8.359 -25.203 -33.688 1 92.81 90 ALA A O 1
ATOM 735 N N . LEU A 1 91 ? -8.727 -24.188 -31.797 1 94.81 91 LEU A N 1
ATOM 736 C CA . LEU A 1 91 ? -8.461 -25.375 -31 1 94.81 91 LEU A CA 1
ATOM 737 C C . LEU A 1 91 ? -9.562 -26.406 -31.188 1 94.81 91 LEU A C 1
ATOM 739 O O . LEU A 1 91 ? -9.289 -27.609 -31.266 1 94.81 91 LEU A O 1
ATOM 743 N N . THR A 1 92 ? -10.797 -25.984 -31.297 1 94.69 92 THR A N 1
ATOM 744 C CA . THR A 1 92 ? -11.938 -26.875 -31.484 1 94.69 92 THR A CA 1
ATOM 745 C C . THR A 1 92 ? -11.836 -27.609 -32.812 1 94.69 92 THR A C 1
ATOM 747 O O . THR A 1 92 ? -12.164 -28.797 -32.906 1 94.69 92 THR A O 1
ATOM 750 N N . ARG A 1 93 ? -11.367 -26.922 -33.75 1 93.69 93 ARG A N 1
ATOM 751 C CA . ARG A 1 93 ? -11.219 -27.516 -35.062 1 93.69 93 ARG A CA 1
ATOM 752 C C . ARG A 1 93 ? -10.211 -28.656 -35.062 1 93.69 93 ARG A C 1
ATOM 754 O O . ARG A 1 93 ? -10.414 -29.688 -35.719 1 93.69 93 ARG A O 1
ATOM 761 N N . GLN A 1 94 ? -9.195 -28.453 -34.312 1 94.75 94 GLN A N 1
ATOM 762 C CA . GLN A 1 94 ? -8.117 -29.438 -34.312 1 94.75 94 GLN A CA 1
ATOM 763 C C . GLN A 1 94 ? -8.375 -30.547 -33.312 1 94.75 94 GLN A C 1
ATOM 765 O O . GLN A 1 94 ? -8.086 -31.719 -33.594 1 94.75 94 GLN A O 1
ATOM 770 N N . TYR A 1 95 ? -8.906 -30.234 -32.094 1 94.88 95 TYR A N 1
ATOM 771 C CA . TYR A 1 95 ? -8.93 -31.203 -31 1 94.88 95 TYR A CA 1
ATOM 772 C C . TYR A 1 95 ? -10.367 -31.531 -30.594 1 94.88 95 TYR A C 1
ATOM 774 O O . TYR A 1 95 ? -10.594 -32.344 -29.688 1 94.88 95 TYR A O 1
ATOM 782 N N . GLY A 1 96 ? -11.383 -30.938 -31.266 1 93.25 96 GLY A N 1
ATOM 783 C CA . GLY A 1 96 ? -12.773 -31.188 -30.922 1 93.25 96 GLY A CA 1
ATOM 784 C C . GLY A 1 96 ? -13.281 -30.281 -29.828 1 93.25 96 GLY A C 1
ATOM 785 O O . GLY A 1 96 ? -12.562 -29.391 -29.359 1 93.25 96 GLY A O 1
ATOM 786 N N . PRO A 1 97 ? -14.492 -30.578 -29.469 1 91.44 97 PRO A N 1
ATOM 787 C CA . PRO A 1 97 ? -15.086 -29.703 -28.453 1 91.44 97 PRO A CA 1
ATOM 788 C C . PRO A 1 97 ? -14.484 -29.922 -27.062 1 91.44 97 PRO A C 1
ATOM 790 O O . PRO A 1 97 ? -13.977 -31.016 -26.766 1 91.44 97 PRO A O 1
ATOM 793 N N . GLY A 1 98 ? -14.352 -28.938 -26.359 1 92.56 98 GLY A N 1
ATOM 794 C CA . GLY A 1 98 ? -13.836 -29.016 -25 1 92.56 98 GLY A CA 1
ATOM 795 C C . GLY A 1 98 ? -14.914 -29.219 -23.953 1 92.56 98 GLY A C 1
ATOM 796 O O . GLY A 1 98 ? -15.984 -29.75 -24.266 1 92.56 98 GLY A O 1
ATOM 797 N N . ARG A 1 99 ? -14.523 -29.031 -22.688 1 94.62 99 ARG A N 1
ATOM 798 C CA . ARG A 1 99 ? -15.492 -29.078 -21.594 1 94.62 99 ARG A CA 1
ATOM 799 C C . ARG A 1 99 ? -16.516 -27.953 -21.719 1 94.62 99 ARG A C 1
ATOM 801 O O . ARG A 1 99 ? -16.266 -26.953 -22.375 1 94.62 99 ARG A O 1
ATOM 808 N N . ALA A 1 100 ? -17.672 -28.141 -21.062 1 94.44 100 ALA A N 1
ATOM 809 C CA . ALA A 1 100 ? -18.719 -27.125 -21.094 1 94.44 100 ALA A CA 1
ATOM 810 C C . ALA A 1 100 ? -18.219 -25.797 -20.516 1 94.44 100 ALA A C 1
ATOM 812 O O . ALA A 1 100 ? -18.578 -24.734 -21.031 1 94.44 100 ALA A O 1
ATOM 813 N N . GLU A 1 101 ? -17.344 -25.859 -19.531 1 94.94 101 GLU A N 1
ATOM 814 C CA . GLU A 1 101 ? -16.875 -24.656 -18.859 1 94.94 101 GLU A CA 1
ATOM 815 C C . GLU A 1 101 ? -15.867 -23.906 -19.703 1 94.94 101 GLU A C 1
ATOM 817 O O . GLU A 1 101 ? -15.531 -22.75 -19.422 1 94.94 101 GLU A O 1
ATOM 822 N N . GLU A 1 102 ? -15.414 -24.547 -20.781 1 97.25 102 GLU A N 1
ATOM 823 C CA . GLU A 1 102 ? -14.391 -23.938 -21.625 1 97.25 102 GLU A CA 1
ATOM 824 C C . GLU A 1 102 ? -15.023 -23.078 -22.734 1 97.25 102 GLU A C 1
ATOM 826 O O . GLU A 1 102 ? -14.32 -22.406 -23.484 1 97.25 102 GLU A O 1
ATOM 831 N N . ALA A 1 103 ? -16.359 -23.125 -22.797 1 96.38 103 ALA A N 1
ATOM 832 C CA . ALA A 1 103 ? -17.078 -22.344 -23.812 1 96.38 103 ALA A CA 1
ATOM 833 C C . ALA A 1 103 ? -17.125 -20.875 -23.438 1 96.38 103 ALA A C 1
ATOM 835 O O . ALA A 1 103 ? -17 -20.516 -22.266 1 96.38 103 ALA A O 1
ATOM 836 N N . VAL A 1 104 ? -17.266 -20.078 -24.438 1 97.38 104 VAL A N 1
ATOM 837 C CA . VAL A 1 104 ? -17.391 -18.625 -24.234 1 97.38 104 VAL A CA 1
ATOM 838 C C . VAL A 1 104 ? -18.641 -18.328 -23.422 1 97.38 104 VAL A C 1
ATOM 840 O O . VAL A 1 104 ? -19.734 -18.812 -23.75 1 97.38 104 VAL A O 1
ATOM 843 N N . GLN A 1 105 ? -18.484 -17.5 -22.391 1 96.62 105 GLN A N 1
ATOM 844 C CA . GLN A 1 105 ? -19.625 -17.25 -21.5 1 96.62 105 GLN A CA 1
ATOM 845 C C . GLN A 1 105 ? -20 -15.773 -21.5 1 96.62 105 GLN A C 1
ATOM 847 O O . GLN A 1 105 ? -21.141 -15.422 -21.203 1 96.62 105 GLN A O 1
ATOM 852 N N . ASP A 1 106 ? -19.125 -14.875 -21.734 1 96.88 106 ASP A N 1
ATOM 853 C CA . ASP A 1 106 ? -19.422 -13.453 -21.688 1 96.88 106 ASP A CA 1
ATOM 854 C C . ASP A 1 106 ? -18.453 -12.664 -22.562 1 96.88 106 ASP A C 1
ATOM 856 O O . ASP A 1 106 ? -17.719 -13.242 -23.359 1 96.88 106 ASP A O 1
ATOM 860 N N . ASP A 1 107 ? -18.516 -11.352 -22.438 1 97.38 107 ASP A N 1
ATOM 861 C CA . ASP A 1 107 ? -17.75 -10.477 -23.312 1 97.38 107 ASP A CA 1
ATOM 862 C C . ASP A 1 107 ? -16.25 -10.531 -22.969 1 97.38 107 ASP A C 1
ATOM 864 O O . ASP A 1 107 ? -15.406 -10.391 -23.859 1 97.38 107 ASP A O 1
ATOM 868 N N . PHE A 1 108 ? -15.938 -10.812 -21.812 1 97.88 108 PHE A N 1
ATOM 869 C CA . PHE A 1 108 ? -14.531 -10.906 -21.422 1 97.88 108 PHE A CA 1
ATOM 870 C C . PHE A 1 108 ? -13.867 -12.094 -22.109 1 97.88 108 PHE A C 1
ATOM 872 O O . PHE A 1 108 ? -12.727 -11.992 -22.562 1 97.88 108 PHE A O 1
ATOM 879 N N . ASP A 1 109 ? -14.609 -13.148 -22.203 1 98.31 109 ASP A N 1
ATOM 880 C CA . ASP A 1 109 ? -14.102 -14.328 -22.906 1 98.31 109 ASP A CA 1
ATOM 881 C C . ASP A 1 109 ? -13.883 -14.023 -24.391 1 98.31 109 ASP A C 1
ATOM 883 O O . ASP A 1 109 ? -12.836 -14.375 -24.953 1 98.31 109 ASP A O 1
ATOM 887 N N . ARG A 1 110 ? -14.844 -13.367 -24.922 1 98 110 ARG A N 1
ATOM 888 C CA . ARG A 1 110 ? -14.773 -13.047 -26.344 1 98 110 ARG A CA 1
ATOM 889 C C . ARG A 1 110 ? -13.57 -12.156 -26.656 1 98 110 ARG A C 1
ATOM 891 O O . ARG A 1 110 ? -12.836 -12.398 -27.609 1 98 110 ARG A O 1
ATOM 898 N N . LEU A 1 111 ? -13.438 -11.164 -25.828 1 97.94 111 LEU A N 1
ATOM 899 C CA . LEU A 1 111 ? -12.328 -10.227 -26 1 97.94 111 LEU A CA 1
ATOM 900 C C . LEU A 1 111 ? -10.992 -10.938 -25.812 1 97.94 111 LEU A C 1
ATOM 902 O O . LEU A 1 111 ? -10.031 -10.664 -26.547 1 97.94 111 LEU A O 1
ATOM 906 N N . ALA A 1 112 ? -10.93 -11.812 -24.891 1 98.25 112 ALA A N 1
ATOM 907 C CA . ALA A 1 112 ? -9.703 -12.562 -24.656 1 98.25 112 ALA A CA 1
ATOM 908 C C . ALA A 1 112 ? -9.328 -13.398 -25.875 1 98.25 112 ALA A C 1
ATOM 910 O O . ALA A 1 112 ? -8.148 -13.484 -26.234 1 98.25 112 ALA A O 1
ATOM 911 N N . LEU A 1 113 ? -10.281 -13.969 -26.516 1 98 113 LEU A N 1
ATOM 912 C CA . LEU A 1 113 ? -10.031 -14.812 -27.688 1 98 113 LEU A CA 1
ATOM 913 C C . LEU A 1 113 ? -9.648 -13.961 -28.891 1 98 113 LEU A C 1
ATOM 915 O O . LEU A 1 113 ? -9.148 -14.484 -29.891 1 98 113 LEU A O 1
ATOM 919 N N . GLU A 1 114 ? -9.898 -12.664 -28.766 1 97.19 114 GLU A N 1
ATOM 920 C CA . GLU A 1 114 ? -9.438 -11.727 -29.781 1 97.19 114 GLU A CA 1
ATOM 921 C C . GLU A 1 114 ? -8.039 -11.203 -29.453 1 97.19 114 GLU A C 1
ATOM 923 O O . GLU A 1 114 ? -7.5 -10.359 -30.172 1 97.19 114 GLU A O 1
ATOM 928 N N . GLY A 1 115 ? -7.551 -11.648 -28.359 1 97.31 115 GLY A N 1
ATOM 929 C CA . GLY A 1 115 ? -6.191 -11.281 -27.984 1 97.31 115 GLY A CA 1
ATOM 930 C C . GLY A 1 115 ? -6.125 -10.141 -27 1 97.31 115 GLY A C 1
ATOM 931 O O . GLY A 1 115 ? -5.043 -9.625 -26.703 1 97.31 115 GLY A O 1
ATOM 932 N N . LYS A 1 116 ? -7.25 -9.797 -26.516 1 97.25 116 LYS A N 1
ATOM 933 C CA . LYS A 1 116 ? -7.305 -8.695 -25.562 1 97.25 116 LYS A CA 1
ATOM 934 C C . LYS A 1 116 ? -7.57 -9.203 -24.141 1 97.25 116 LYS A C 1
ATOM 936 O O . LYS A 1 116 ? -8.703 -9.547 -23.797 1 97.25 116 LYS A O 1
ATOM 941 N N . GLY A 1 117 ? -6.52 -9.203 -23.312 1 96.88 117 GLY A N 1
ATOM 942 C CA . GLY A 1 117 ? -6.668 -9.609 -21.922 1 96.88 117 GLY A CA 1
ATOM 943 C C . GLY A 1 117 ? -7.363 -8.57 -21.062 1 96.88 117 GLY A C 1
ATOM 944 O O . GLY A 1 117 ? -7.523 -7.422 -21.484 1 96.88 117 GLY A O 1
ATOM 945 N N . SER A 1 118 ? -7.789 -9.047 -19.906 1 96.25 118 SER A N 1
ATOM 946 C CA . SER A 1 118 ? -8.5 -8.141 -19 1 96.25 118 SER A CA 1
ATOM 947 C C . SER A 1 118 ? -7.984 -8.266 -17.578 1 96.25 118 SER A C 1
ATOM 949 O O . SER A 1 118 ? -7.574 -9.344 -17.141 1 96.25 118 SER A O 1
ATOM 951 N N . LEU A 1 119 ? -7.914 -7.129 -16.859 1 97.12 119 LEU A N 1
ATOM 952 C CA . LEU A 1 119 ? -7.746 -7.035 -15.406 1 97.12 119 LEU A CA 1
ATOM 953 C C . LEU A 1 119 ? -8.727 -6.035 -14.812 1 97.12 119 LEU A C 1
ATOM 955 O O . LEU A 1 119 ? -8.336 -5.137 -14.062 1 97.12 119 LEU A O 1
ATOM 959 N N . GLU A 1 120 ? -9.961 -6.285 -15.094 1 95.56 120 GLU A N 1
ATOM 960 C CA . GLU A 1 120 ? -10.984 -5.305 -14.727 1 95.56 120 GLU A CA 1
ATOM 961 C C . GLU A 1 120 ? -11.656 -5.676 -13.406 1 95.56 120 GLU A C 1
ATOM 963 O O . GLU A 1 120 ? -11.945 -6.848 -13.156 1 95.56 120 GLU A O 1
ATOM 968 N N . VAL A 1 121 ? -11.898 -4.68 -12.656 1 95.44 121 VAL A N 1
ATOM 969 C CA . VAL A 1 121 ? -12.664 -4.844 -11.43 1 95.44 121 VAL A CA 1
ATOM 970 C C . VAL A 1 121 ? -14.133 -4.508 -11.68 1 95.44 121 VAL A C 1
ATOM 972 O O . VAL A 1 121 ? -14.453 -3.418 -12.164 1 95.44 121 VAL A O 1
ATOM 975 N N . ILE A 1 122 ? -14.953 -5.441 -11.344 1 95 122 ILE A N 1
ATOM 976 C CA . ILE A 1 122 ? -16.391 -5.266 -11.547 1 95 122 ILE A CA 1
ATOM 977 C C . ILE A 1 122 ? -17.094 -5.191 -10.195 1 95 122 ILE A C 1
ATOM 979 O O . ILE A 1 122 ? -16.859 -6.027 -9.32 1 95 122 ILE A O 1
ATOM 983 N N . GLN A 1 123 ? -17.953 -4.203 -10.094 1 91.69 123 GLN A N 1
ATOM 984 C CA . GLN A 1 123 ? -18.75 -4.055 -8.891 1 91.69 123 GLN A CA 1
ATOM 985 C C . GLN A 1 123 ? -20.172 -4.566 -9.109 1 91.69 123 GLN A C 1
ATOM 987 O O . GLN A 1 123 ? -20.844 -4.18 -10.07 1 91.69 123 GLN A O 1
ATOM 992 N N . GLU A 1 124 ? -20.562 -5.512 -8.391 1 88.69 124 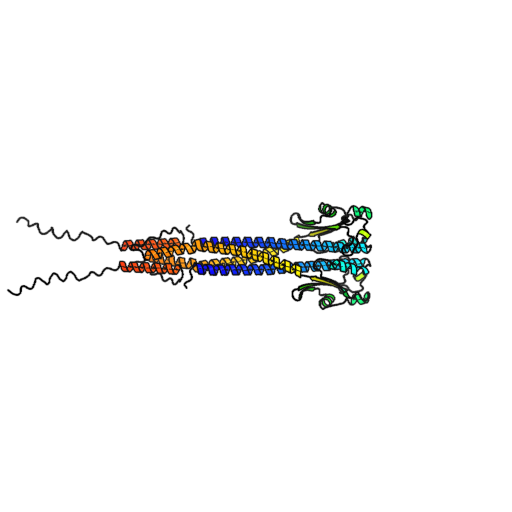GLU A N 1
ATOM 993 C CA . GLU A 1 124 ? -21.922 -6.055 -8.398 1 88.69 124 GLU A CA 1
ATOM 994 C C . GLU A 1 124 ? -22.594 -5.898 -7.027 1 88.69 124 GLU A C 1
ATOM 996 O O . GLU A 1 124 ? -22.453 -6.77 -6.168 1 88.69 124 GLU A O 1
ATOM 1001 N N . GLY A 1 125 ? -23.391 -4.863 -6.887 1 88.06 125 GLY A N 1
ATOM 1002 C CA . GLY A 1 125 ? -23.953 -4.586 -5.57 1 88.06 125 GLY A CA 1
ATOM 1003 C C . GLY A 1 125 ? -22.906 -4.246 -4.535 1 88.06 125 GLY A C 1
ATOM 1004 O O . GLY A 1 125 ? -22.109 -3.322 -4.73 1 88.06 125 GLY A O 1
ATOM 1005 N N . ALA A 1 126 ? -22.906 -5.086 -3.49 1 87.75 126 ALA A N 1
ATOM 1006 C CA . ALA A 1 126 ? -21.953 -4.859 -2.396 1 87.75 126 ALA A CA 1
ATOM 1007 C C . ALA A 1 126 ? -20.672 -5.648 -2.609 1 87.75 126 ALA A C 1
ATOM 1009 O O . ALA A 1 126 ? -19.703 -5.473 -1.872 1 87.75 126 ALA A O 1
ATOM 1010 N N . SER A 1 127 ? -20.703 -6.449 -3.695 1 91.88 127 SER A N 1
ATOM 1011 C CA . SER A 1 127 ? -19.547 -7.309 -3.918 1 91.88 127 SER A CA 1
ATOM 1012 C C . SER A 1 127 ? -18.719 -6.82 -5.098 1 91.88 127 SER A C 1
ATOM 1014 O O . SER A 1 127 ? -19.234 -6.141 -5.988 1 91.88 127 SER A O 1
ATOM 1016 N N . SER A 1 128 ? -17.438 -6.996 -4.941 1 93.88 128 SER A N 1
ATOM 1017 C CA . SER A 1 128 ? -16.5 -6.656 -6.016 1 93.88 128 SER A CA 1
ATOM 1018 C C . SER A 1 128 ? -15.703 -7.875 -6.457 1 93.88 128 SER A C 1
ATOM 1020 O O . SER A 1 128 ? -15.305 -8.703 -5.629 1 93.88 128 SER A O 1
ATOM 1022 N N . ARG A 1 129 ? -15.555 -8.016 -7.715 1 95.12 129 ARG A N 1
ATOM 1023 C CA . ARG A 1 129 ? -14.758 -9.117 -8.242 1 95.12 129 ARG A CA 1
ATOM 1024 C C . ARG A 1 129 ? -13.781 -8.625 -9.305 1 95.12 129 ARG A C 1
ATOM 1026 O O . ARG A 1 129 ? -14.016 -7.598 -9.945 1 95.12 129 ARG A O 1
ATOM 1033 N N . LEU A 1 130 ? -12.688 -9.281 -9.438 1 96.81 130 LEU A N 1
ATOM 1034 C CA . LEU A 1 130 ? -11.695 -9.031 -10.477 1 96.81 130 LEU A CA 1
ATOM 1035 C C . LEU A 1 130 ? -11.727 -10.133 -11.539 1 96.81 130 LEU A C 1
ATOM 1037 O O . LEU A 1 130 ? -11.711 -11.32 -11.211 1 96.81 130 LEU A O 1
ATOM 1041 N N . ILE A 1 131 ? -11.891 -9.727 -12.773 1 97.5 131 ILE A N 1
ATOM 1042 C CA . ILE A 1 131 ? -11.836 -10.664 -13.891 1 97.5 131 ILE A CA 1
ATOM 1043 C C . ILE A 1 131 ? -10.492 -10.539 -14.602 1 97.5 131 ILE A C 1
ATOM 1045 O O . ILE A 1 131 ? -10.211 -9.516 -15.234 1 97.5 131 ILE A O 1
ATOM 1049 N N . ALA A 1 132 ? -9.719 -11.562 -14.453 1 97.94 132 ALA A N 1
ATOM 1050 C CA . ALA A 1 132 ? -8.422 -11.617 -15.117 1 97.94 132 ALA A CA 1
ATOM 1051 C C . ALA A 1 132 ? -8.43 -12.617 -16.266 1 97.94 132 ALA A C 1
ATOM 1053 O O . ALA A 1 132 ? -8.727 -13.797 -16.062 1 97.94 132 ALA A O 1
ATOM 1054 N N . THR A 1 133 ? -8.148 -12.133 -17.469 1 98.44 133 THR A N 1
ATOM 1055 C CA . THR A 1 133 ? -8.047 -13.023 -18.625 1 98.44 133 THR A CA 1
ATOM 1056 C C . THR A 1 133 ? -6.684 -12.883 -19.297 1 98.44 133 THR A C 1
ATOM 1058 O O . THR A 1 133 ? -6.145 -11.781 -19.391 1 98.44 133 THR A O 1
ATOM 1061 N N . LEU A 1 134 ? -6.129 -13.938 -19.641 1 97.38 134 LEU A N 1
ATOM 1062 C CA . LEU A 1 134 ? -4.852 -13.992 -20.344 1 97.38 134 LEU A CA 1
ATOM 1063 C C . LEU A 1 134 ? -4.996 -14.734 -21.672 1 97.38 134 LEU A C 1
ATOM 1065 O O . LEU A 1 134 ? -5.141 -15.961 -21.688 1 97.38 134 LEU A O 1
ATOM 1069 N N . PRO A 1 135 ? -4.914 -13.992 -22.766 1 98.06 135 PRO A N 1
ATOM 1070 C CA . PRO A 1 135 ? -4.898 -14.695 -24.047 1 98.06 135 PRO A CA 1
ATOM 1071 C C . PRO A 1 135 ? -3.652 -15.555 -24.234 1 98.06 135 PRO A C 1
ATOM 1073 O O . PRO A 1 135 ? -2.547 -15.141 -23.875 1 98.06 135 PRO A O 1
ATOM 1076 N N . LEU A 1 136 ? -3.902 -16.719 -24.734 1 97.38 136 LEU A N 1
ATOM 1077 C CA . LEU A 1 136 ? -2.814 -17.656 -24.984 1 97.38 136 LEU A CA 1
ATOM 1078 C C . LEU A 1 136 ? -2.479 -17.719 -26.469 1 97.38 136 LEU A C 1
ATOM 1080 O O . LEU A 1 136 ? -3.213 -18.312 -27.25 1 97.38 136 LEU A O 1
ATOM 1084 N N . ARG A 1 137 ? -1.355 -17.141 -26.797 1 96.56 137 ARG A N 1
ATOM 1085 C CA . ARG A 1 137 ? -0.942 -17.094 -28.188 1 96.56 137 ARG A CA 1
ATOM 1086 C C . ARG A 1 137 ? 0.06 -18.203 -28.5 1 96.56 137 ARG A C 1
ATOM 1088 O O . ARG A 1 137 ? 0.948 -18.484 -27.703 1 96.56 137 ARG A O 1
ATOM 1095 N N . ALA A 1 138 ? -0.147 -18.734 -29.672 1 96.62 138 ALA A N 1
ATOM 1096 C CA . ALA A 1 138 ? 0.814 -19.734 -30.141 1 96.62 138 ALA A CA 1
ATOM 1097 C C . ALA A 1 138 ? 2.197 -19.125 -30.328 1 96.62 138 ALA A C 1
ATOM 1099 O O . ALA A 1 138 ? 2.332 -18.047 -30.906 1 96.62 138 ALA A O 1
ATOM 1100 N N . SER A 1 139 ? 3.141 -19.719 -29.719 1 95.94 139 SER A N 1
ATOM 1101 C CA . SER A 1 139 ? 4.531 -19.281 -29.812 1 95.94 139 SER A CA 1
ATOM 1102 C C . SER A 1 139 ? 5.461 -20.453 -30.109 1 95.94 139 SER A C 1
ATOM 1104 O O . SER A 1 139 ? 5.191 -21.594 -29.719 1 95.94 139 SER A O 1
ATOM 1106 N N . LYS A 1 140 ? 6.551 -20.156 -30.797 1 94.94 140 LYS A N 1
ATOM 1107 C CA . LYS A 1 140 ? 7.547 -21.188 -31.094 1 94.94 140 LYS A CA 1
ATOM 1108 C C . LYS A 1 140 ? 8.477 -21.406 -29.906 1 94.94 140 LYS A C 1
ATOM 1110 O O . LYS A 1 140 ? 9.172 -22.422 -29.828 1 94.94 140 LYS A O 1
ATOM 1115 N N . ALA A 1 141 ? 8.461 -20.422 -29 1 92.75 141 ALA A N 1
ATOM 1116 C CA . ALA A 1 141 ? 9.367 -20.5 -27.859 1 92.75 141 ALA A CA 1
ATOM 1117 C C . ALA A 1 141 ? 8.758 -19.859 -26.625 1 92.75 141 ALA A C 1
ATOM 1119 O O . ALA A 1 141 ? 9.344 -18.938 -26.047 1 92.75 141 ALA A O 1
ATOM 1120 N N . TYR A 1 142 ? 7.645 -20.391 -26.172 1 91.44 142 TYR A N 1
ATOM 1121 C CA . TYR A 1 142 ? 7.043 -19.906 -24.938 1 91.44 142 TYR A CA 1
ATOM 1122 C C . TYR A 1 142 ? 7.66 -20.594 -23.734 1 91.44 142 TYR A C 1
ATOM 1124 O O . TYR A 1 142 ? 7.254 -21.703 -23.359 1 91.44 142 TYR A O 1
ATOM 1132 N N . ARG A 1 143 ? 8.516 -19.938 -23.062 1 89.56 143 ARG A N 1
ATOM 1133 C CA . ARG A 1 143 ? 9.188 -20.469 -21.891 1 89.56 143 ARG A CA 1
ATOM 1134 C C . ARG A 1 143 ? 9.68 -21.891 -22.125 1 89.56 143 ARG A C 1
ATOM 1136 O O . ARG A 1 143 ? 9.422 -22.781 -21.328 1 89.56 143 ARG A O 1
ATOM 1143 N N . GLY A 1 144 ? 10.258 -22.062 -23.297 1 89.31 144 GLY A N 1
ATOM 1144 C CA . GLY A 1 144 ? 10.867 -23.344 -23.625 1 89.31 144 GLY A CA 1
ATOM 1145 C C . GLY A 1 144 ? 9.938 -24.281 -24.375 1 89.31 144 GLY A C 1
ATOM 1146 O O . GLY A 1 144 ? 10.312 -25.406 -24.703 1 89.31 144 GLY A O 1
ATOM 1147 N N . THR A 1 145 ? 8.742 -23.859 -24.688 1 93 145 THR A N 1
ATOM 1148 C CA . THR A 1 145 ? 7.777 -24.719 -25.359 1 93 145 THR A CA 1
ATOM 1149 C C . THR A 1 145 ? 7.449 -24.188 -26.75 1 93 145 THR A C 1
ATOM 1151 O O . THR A 1 145 ? 7.148 -23 -26.906 1 93 145 THR A O 1
ATOM 1154 N N . ASP A 1 146 ? 7.574 -25.078 -27.688 1 95.69 146 ASP A N 1
ATOM 1155 C CA . ASP A 1 146 ? 7.113 -24.766 -29.031 1 95.69 146 ASP A CA 1
ATOM 1156 C C . ASP A 1 146 ? 5.648 -25.172 -29.219 1 95.69 146 ASP A C 1
ATOM 1158 O O . ASP A 1 146 ? 5.348 -26.344 -29.484 1 95.69 146 ASP A O 1
ATOM 1162 N N . CYS A 1 147 ? 4.789 -24.234 -29.188 1 95.25 147 CYS A N 1
ATOM 1163 C CA . CYS A 1 147 ? 3.354 -24.484 -29.25 1 95.25 147 CYS A CA 1
ATOM 1164 C C . CYS A 1 147 ? 2.959 -25.031 -30.609 1 95.25 147 CYS A C 1
ATOM 1166 O O . CYS A 1 147 ? 1.999 -25.797 -30.719 1 95.25 147 CYS A O 1
ATOM 1168 N N . THR A 1 148 ? 3.697 -24.703 -31.641 1 94.5 148 THR A N 1
ATOM 1169 C CA . THR A 1 148 ? 3.311 -25.016 -33 1 94.5 148 THR A CA 1
ATOM 1170 C C . THR A 1 148 ? 3.688 -26.453 -33.375 1 94.5 148 THR A C 1
ATOM 1172 O O . THR A 1 148 ? 3.283 -26.969 -34.406 1 94.5 148 THR A O 1
ATOM 1175 N N . SER A 1 149 ? 4.418 -27 -32.5 1 94.75 149 SER A N 1
ATOM 1176 C CA . SER A 1 149 ? 4.75 -28.391 -32.75 1 94.75 149 SER A CA 1
ATOM 1177 C C . SER A 1 149 ? 3.52 -29.281 -32.625 1 94.75 149 SER A C 1
ATOM 1179 O O . SER A 1 149 ? 3.395 -30.297 -33.344 1 94.75 149 SER A O 1
ATOM 1181 N N . CYS A 1 150 ? 2.592 -28.938 -31.734 1 94.69 150 CYS A N 1
ATOM 1182 C CA . CYS A 1 150 ? 1.386 -29.734 -31.516 1 94.69 150 CYS A CA 1
ATOM 1183 C C . CYS A 1 150 ? 0.15 -28.984 -32 1 94.69 150 CYS A C 1
ATOM 1185 O O . CYS A 1 150 ? -0.854 -29.609 -32.375 1 94.69 150 CYS A O 1
ATOM 1187 N N . HIS A 1 151 ? 0.229 -27.688 -31.984 1 95.25 151 HIS A N 1
ATOM 1188 C CA . HIS A 1 151 ? -0.851 -26.875 -32.531 1 95.25 151 HIS A CA 1
ATOM 1189 C C . HIS A 1 151 ? -0.541 -26.422 -33.938 1 95.25 151 HIS A C 1
ATOM 1191 O O . HIS A 1 151 ? 0.378 -25.625 -34.156 1 95.25 151 HIS A O 1
ATOM 1197 N N . GLN A 1 152 ? -1.359 -26.797 -34.844 1 93.25 152 GLN A N 1
ATOM 1198 C CA . GLN A 1 152 ? -1.105 -26.547 -36.25 1 93.25 152 GLN A CA 1
ATOM 1199 C C . GLN A 1 152 ? -1.69 -25.219 -36.688 1 93.25 152 GLN A C 1
ATOM 1201 O O . GLN A 1 152 ? -2.586 -25.172 -37.531 1 93.25 152 GLN A O 1
ATOM 1206 N N . VAL A 1 153 ? -1.172 -24.219 -36.125 1 94.69 153 VAL A N 1
ATOM 1207 C CA . VAL A 1 153 ? -1.576 -22.844 -36.438 1 94.69 153 VAL A CA 1
ATOM 1208 C C . VAL A 1 153 ? -0.339 -21.969 -36.594 1 94.69 153 VAL A C 1
ATOM 1210 O O . VAL A 1 153 ? 0.776 -22.391 -36.281 1 94.69 153 VAL A O 1
ATOM 1213 N N . GLU A 1 154 ? -0.552 -20.75 -37.219 1 94.12 154 GLU A N 1
ATOM 1214 C CA . GLU A 1 154 ? 0.536 -19.797 -37.344 1 94.12 154 GLU A CA 1
ATOM 1215 C C . GLU A 1 154 ? 0.91 -19.203 -35.969 1 94.12 154 GLU A C 1
ATOM 1217 O O . GLU A 1 154 ? 0.068 -19.109 -35.094 1 94.12 154 GLU A O 1
ATOM 1222 N N . GLU A 1 155 ? 2.154 -18.797 -35.875 1 95.5 155 GLU A N 1
ATOM 1223 C CA . GLU A 1 155 ? 2.58 -18.109 -34.656 1 95.5 155 GLU A CA 1
ATOM 1224 C C . GLU A 1 155 ? 1.771 -16.844 -34.438 1 95.5 155 GLU A C 1
ATOM 1226 O O . GLU A 1 155 ? 1.481 -16.109 -35.375 1 95.5 155 GLU A O 1
ATOM 1231 N N . GLY A 1 156 ? 1.372 -16.656 -33.156 1 95.5 156 GLY A N 1
ATOM 1232 C CA . GLY A 1 156 ? 0.599 -15.469 -32.844 1 95.5 156 GLY A CA 1
ATOM 1233 C C . GLY A 1 156 ? -0.892 -15.734 -32.75 1 95.5 156 GLY A C 1
ATOM 1234 O O . GLY A 1 156 ? -1.639 -14.922 -32.188 1 95.5 156 GLY A O 1
ATOM 1235 N N . THR A 1 157 ? -1.307 -16.891 -33.281 1 96.31 157 THR A N 1
ATOM 1236 C CA . THR A 1 157 ? -2.719 -17.25 -33.219 1 96.31 157 THR A CA 1
ATOM 1237 C C . THR A 1 157 ? -3.168 -17.484 -31.797 1 96.31 157 THR A C 1
ATOM 1239 O O . THR A 1 157 ? -2.457 -18.125 -31.016 1 96.31 157 THR A O 1
ATOM 1242 N N . VAL A 1 158 ? -4.316 -16.922 -31.469 1 97.44 158 VAL A N 1
ATOM 1243 C CA . VAL A 1 158 ? -4.844 -17.125 -30.125 1 97.44 158 VAL A CA 1
ATOM 1244 C C . VAL A 1 158 ? -5.48 -18.516 -30.031 1 97.44 158 VAL A C 1
ATOM 1246 O O . VAL A 1 158 ? -6.477 -18.797 -30.703 1 97.44 158 VAL A O 1
ATOM 1249 N N . LEU A 1 159 ? -4.938 -19.359 -29.219 1 96.19 159 LEU A N 1
ATOM 1250 C CA . LEU A 1 159 ? -5.387 -20.75 -29.078 1 96.19 159 LEU A CA 1
ATOM 1251 C C . LEU A 1 159 ? -6.457 -20.859 -28 1 96.19 159 LEU A C 1
ATOM 1253 O O . LEU A 1 159 ? -7.195 -21.844 -27.953 1 96.19 159 LEU A O 1
ATOM 1257 N N . GLY A 1 160 ? -6.504 -19.922 -27.094 1 97.5 160 GLY A N 1
ATOM 1258 C CA . GLY A 1 160 ? -7.41 -19.859 -25.953 1 97.5 160 GLY A CA 1
ATOM 1259 C C . GLY A 1 160 ? -7.082 -18.734 -24.984 1 97.5 160 GLY A C 1
ATOM 1260 O O . GLY A 1 160 ? -6.363 -17.797 -25.328 1 97.5 160 GLY A O 1
ATOM 1261 N N . ALA A 1 161 ? -7.707 -18.859 -23.859 1 98.44 161 ALA A N 1
ATOM 1262 C CA . ALA A 1 161 ? -7.438 -17.875 -22.812 1 98.44 161 ALA A CA 1
ATOM 1263 C C . ALA A 1 161 ? -7.621 -18.484 -21.422 1 98.44 161 ALA A C 1
ATOM 1265 O O . ALA A 1 161 ? -8.438 -19.406 -21.25 1 98.44 161 ALA A O 1
ATOM 1266 N N . VAL A 1 162 ? -6.758 -18.031 -20.531 1 98.5 162 VAL A N 1
ATOM 1267 C CA . VAL A 1 162 ? -6.973 -18.344 -19.125 1 98.5 162 VAL A CA 1
ATOM 1268 C C . VAL A 1 162 ? -7.832 -17.266 -18.484 1 98.5 162 VAL A C 1
ATOM 1270 O O . VAL A 1 162 ? -7.641 -16.078 -18.734 1 98.5 162 VAL A O 1
ATOM 1273 N N . ARG A 1 163 ? -8.758 -17.703 -17.656 1 98.25 163 ARG A N 1
ATOM 1274 C CA . ARG A 1 163 ? -9.633 -16.75 -16.969 1 98.25 163 ARG A CA 1
ATOM 1275 C C . ARG A 1 163 ? -9.719 -17.062 -15.477 1 98.25 163 ARG A C 1
ATOM 1277 O O . ARG A 1 163 ? -9.953 -18.203 -15.086 1 98.25 163 ARG A O 1
ATOM 1284 N N . PHE A 1 164 ? -9.516 -16.016 -14.727 1 97.94 164 PHE A N 1
ATOM 1285 C CA . PHE A 1 164 ? -9.711 -16.094 -13.281 1 97.94 164 PHE A CA 1
ATOM 1286 C C . PHE A 1 164 ? -10.734 -15.055 -12.82 1 97.94 164 PHE A C 1
ATOM 1288 O O . PHE A 1 164 ? -10.797 -13.953 -13.367 1 97.94 164 PHE A O 1
ATOM 1295 N N . GLU A 1 165 ? -11.508 -15.461 -11.891 1 96.88 165 GLU A N 1
ATOM 1296 C CA . GLU A 1 165 ? -12.367 -14.539 -11.141 1 96.88 165 GLU A CA 1
ATOM 1297 C C . GLU A 1 165 ? -12 -14.516 -9.664 1 96.88 165 GLU A C 1
ATOM 1299 O O . GLU A 1 165 ? -11.93 -15.57 -9.016 1 96.88 165 GLU A O 1
ATOM 1304 N N . TYR A 1 166 ? -11.75 -13.305 -9.188 1 95.75 166 TYR A N 1
ATOM 1305 C CA . TYR A 1 166 ? -11.336 -13.141 -7.801 1 95.75 166 TYR A CA 1
ATOM 1306 C C . TYR A 1 166 ? -12.391 -12.398 -6.992 1 95.75 166 TYR A C 1
ATOM 1308 O O . TYR A 1 166 ? -13 -11.445 -7.484 1 95.75 166 TYR A O 1
ATOM 1316 N N . ASP A 1 167 ? -12.555 -12.945 -5.812 1 95.31 167 ASP A N 1
ATOM 1317 C CA . ASP A 1 167 ? -13.367 -12.219 -4.84 1 95.31 167 ASP A CA 1
ATOM 1318 C C . ASP A 1 167 ? -12.531 -11.188 -4.086 1 95.31 167 ASP A C 1
ATOM 1320 O O . ASP A 1 167 ? -11.609 -11.539 -3.355 1 95.31 167 ASP A O 1
ATOM 1324 N N . LEU A 1 168 ? -12.984 -9.914 -4.215 1 93.69 168 LEU A N 1
ATOM 1325 C CA . LEU A 1 168 ? -12.164 -8.852 -3.652 1 93.69 168 LEU A CA 1
ATOM 1326 C C . LEU A 1 168 ? -12.758 -8.344 -2.34 1 93.69 168 LEU A C 1
ATOM 1328 O O . LEU A 1 168 ? -12.203 -7.43 -1.718 1 93.69 168 LEU A O 1
ATOM 1332 N N . ASP A 1 169 ? -13.781 -8.93 -1.856 1 93.31 169 ASP A N 1
ATOM 1333 C CA . ASP A 1 169 ? -14.5 -8.391 -0.705 1 93.31 169 ASP A CA 1
ATOM 1334 C C . ASP A 1 169 ? -13.609 -8.375 0.536 1 93.31 169 ASP A C 1
ATOM 1336 O O . ASP A 1 169 ? -13.523 -7.359 1.23 1 93.31 169 ASP A O 1
ATOM 1340 N N . ALA A 1 170 ? -13 -9.469 0.782 1 87.81 170 ALA A N 1
ATOM 1341 C CA . ALA A 1 170 ? -12.133 -9.555 1.96 1 87.81 170 ALA A CA 1
ATOM 1342 C C . ALA A 1 170 ? -10.969 -8.578 1.854 1 87.81 170 ALA A C 1
ATOM 1344 O O . ALA A 1 170 ? -10.57 -7.961 2.846 1 87.81 170 ALA A O 1
ATOM 1345 N N . LEU A 1 171 ? -10.461 -8.484 0.671 1 86.56 171 LEU A N 1
ATOM 1346 C CA . LEU A 1 171 ? -9.344 -7.578 0.443 1 86.56 171 LEU A CA 1
ATOM 1347 C C . LEU A 1 171 ? -9.766 -6.129 0.64 1 86.56 171 LEU A C 1
ATOM 1349 O O . LEU A 1 171 ? -9.062 -5.352 1.283 1 86.56 171 LEU A O 1
ATOM 1353 N N . PHE A 1 172 ? -10.922 -5.758 0.17 1 87.62 172 PHE A N 1
ATOM 1354 C CA . PHE A 1 172 ? -11.406 -4.391 0.312 1 87.62 172 PHE A CA 1
ATOM 1355 C C . PHE A 1 172 ? -11.75 -4.086 1.766 1 87.62 172 PHE A C 1
ATOM 1357 O O . PHE A 1 172 ? -11.539 -2.963 2.232 1 87.62 172 PHE A O 1
ATOM 1364 N N . ALA A 1 173 ? -12.227 -5.074 2.408 1 89.62 173 ALA A N 1
ATOM 1365 C CA . ALA A 1 173 ? -12.484 -4.879 3.834 1 89.62 173 ALA A CA 1
ATOM 1366 C C . ALA A 1 173 ? -11.188 -4.59 4.586 1 89.62 173 ALA A C 1
ATOM 1368 O O . ALA A 1 173 ? -11.148 -3.73 5.469 1 89.62 173 ALA A O 1
ATOM 1369 N N . GLN A 1 174 ? -10.164 -5.262 4.238 1 86.19 174 GLN A N 1
ATOM 1370 C CA . GLN A 1 174 ? -8.859 -5.043 4.848 1 86.19 174 GLN A CA 1
ATOM 1371 C C . GLN A 1 174 ? -8.328 -3.646 4.527 1 86.19 174 GLN A C 1
ATOM 1373 O O . GLN A 1 174 ? -7.77 -2.973 5.398 1 86.19 174 GLN A O 1
ATOM 1378 N N . VAL A 1 175 ? -8.523 -3.232 3.297 1 86.75 175 VAL A N 1
ATOM 1379 C CA . VAL A 1 175 ? -8.086 -1.913 2.854 1 86.75 175 VAL A CA 1
ATOM 1380 C C . VAL A 1 175 ? -8.852 -0.833 3.617 1 86.75 175 VAL A C 1
ATOM 1382 O O . VAL A 1 175 ? -8.258 0.133 4.098 1 86.75 175 VAL A O 1
ATOM 1385 N N . GLU A 1 176 ? -10.109 -1.02 3.807 1 89.94 176 GLU A N 1
ATOM 1386 C CA . GLU A 1 176 ? -10.938 -0.047 4.512 1 89.94 176 GLU A CA 1
ATOM 1387 C C . GLU A 1 176 ? -10.523 0.08 5.973 1 89.94 176 GLU A C 1
ATOM 1389 O O . GLU A 1 176 ? -10.484 1.184 6.52 1 89.94 176 GLU A O 1
ATOM 1394 N N . ARG A 1 177 ? -10.234 -1.002 6.531 1 90.5 177 ARG A N 1
ATOM 1395 C CA . ARG A 1 177 ? -9.758 -0.978 7.914 1 90.5 177 ARG A CA 1
ATOM 1396 C C . ARG A 1 177 ? -8.43 -0.234 8.023 1 90.5 177 ARG A C 1
ATOM 1398 O O . ARG A 1 177 ? -8.219 0.518 8.977 1 90.5 177 ARG A O 1
ATOM 1405 N N . SER A 1 178 ? -7.586 -0.517 7.09 1 86.31 178 SER A N 1
ATOM 1406 C CA . SER A 1 178 ? -6.301 0.167 7.062 1 86.31 178 SER A CA 1
ATOM 1407 C C . SER A 1 178 ? -6.477 1.672 6.887 1 86.31 178 SER A C 1
ATOM 1409 O O . SER A 1 178 ? -5.836 2.461 7.586 1 86.31 178 SER A O 1
ATOM 1411 N N . ILE A 1 179 ? -7.344 2.059 6.035 1 89.06 179 ILE A N 1
ATOM 1412 C CA . ILE A 1 179 ? -7.613 3.467 5.762 1 89.06 179 ILE A CA 1
ATOM 1413 C C . ILE A 1 179 ? -8.195 4.129 7.008 1 89.06 179 ILE A C 1
ATOM 1415 O O . ILE A 1 179 ? -7.797 5.234 7.379 1 89.06 179 ILE A O 1
ATOM 1419 N N . LEU A 1 180 ? -9.086 3.467 7.672 1 91.62 180 LEU A N 1
ATOM 1420 C CA . LEU A 1 180 ? -9.68 4 8.891 1 91.62 180 LEU A CA 1
ATOM 1421 C C . LEU A 1 180 ? -8.617 4.191 9.977 1 91.62 180 LEU A C 1
ATOM 1423 O O . LEU A 1 180 ? -8.586 5.23 10.641 1 91.62 180 LEU A O 1
ATOM 1427 N N . GLY A 1 181 ? -7.797 3.162 10.094 1 90 181 GLY A N 1
ATOM 1428 C CA . GLY A 1 181 ? -6.727 3.271 11.07 1 90 181 GLY A CA 1
ATOM 1429 C C . GLY A 1 181 ? -5.789 4.434 10.797 1 90 181 GLY A C 1
ATOM 1430 O O . GLY A 1 181 ? -5.453 5.191 11.711 1 90 181 GLY A O 1
ATOM 1431 N N . SER A 1 182 ? -5.387 4.598 9.594 1 87.75 182 SER A N 1
ATOM 1432 C CA . SER A 1 182 ? -4.488 5.684 9.219 1 87.75 182 SER A CA 1
ATOM 1433 C C . SER A 1 182 ? -5.164 7.039 9.383 1 87.75 182 SER A C 1
ATOM 1435 O O . SER A 1 182 ? -4.535 8.008 9.828 1 87.75 182 SER A O 1
ATOM 1437 N N . THR A 1 183 ? -6.406 7.102 9.023 1 90.12 183 THR A N 1
ATOM 1438 C CA . THR A 1 183 ? -7.156 8.344 9.156 1 90.12 183 THR A CA 1
ATOM 1439 C C . THR A 1 183 ? -7.266 8.75 10.625 1 90.12 183 THR A C 1
ATOM 1441 O O . THR A 1 183 ? -7.086 9.922 10.961 1 90.12 183 THR A O 1
ATOM 1444 N N . LEU A 1 184 ? -7.535 7.805 11.438 1 92.75 184 LEU A N 1
ATOM 1445 C CA . LEU A 1 184 ? -7.633 8.086 12.867 1 92.75 184 LEU A CA 1
ATOM 1446 C C . LEU A 1 184 ? -6.289 8.555 13.422 1 92.75 184 LEU A C 1
ATOM 1448 O O . LEU A 1 184 ? -6.238 9.492 14.219 1 92.75 184 LEU A O 1
ATOM 1452 N N . ALA A 1 185 ? -5.254 7.922 12.977 1 90.38 185 ALA A N 1
ATOM 1453 C CA . ALA A 1 185 ? -3.918 8.312 13.414 1 90.38 185 ALA A CA 1
ATOM 1454 C C . ALA A 1 185 ? -3.588 9.734 12.969 1 90.38 185 ALA A C 1
ATOM 1456 O O . ALA A 1 185 ? -3.068 10.531 13.75 1 90.38 185 ALA A O 1
ATOM 1457 N N . LEU A 1 186 ? -3.893 10.062 11.758 1 88.5 186 LEU A N 1
ATOM 1458 C CA . LEU A 1 186 ? -3.654 11.391 11.211 1 88.5 186 LEU A CA 1
ATOM 1459 C C . LEU A 1 186 ? -4.496 12.438 11.945 1 88.5 186 LEU A C 1
ATOM 1461 O O . LEU A 1 186 ? -4.012 13.523 12.258 1 88.5 186 LEU A O 1
ATOM 1465 N N . THR A 1 187 ? -5.742 12.047 12.203 1 91.06 187 THR A N 1
ATOM 1466 C CA . THR A 1 187 ? -6.633 12.945 12.922 1 91.06 187 THR A CA 1
ATOM 1467 C C . THR A 1 187 ? -6.086 13.258 14.312 1 91.06 187 THR A C 1
ATOM 1469 O O . THR A 1 187 ? -6.078 14.414 14.734 1 91.06 187 THR A O 1
ATOM 1472 N N . ALA A 1 188 ? -5.648 12.242 14.953 1 93.31 188 ALA A N 1
ATOM 1473 C CA . ALA A 1 188 ? -5.066 12.422 16.281 1 93.31 188 ALA A CA 1
ATOM 1474 C C . ALA A 1 188 ? -3.84 13.328 16.219 1 93.31 188 ALA A C 1
ATOM 1476 O O . ALA A 1 188 ? -3.686 14.234 17.047 1 93.31 188 ALA A O 1
ATOM 1477 N N . LEU A 1 189 ? -2.998 13.094 15.258 1 90.44 189 LEU A N 1
ATOM 1478 C CA . LEU A 1 189 ? -1.776 13.875 15.102 1 90.44 189 LEU A CA 1
ATOM 1479 C C . LEU A 1 189 ? -2.1 15.336 14.789 1 90.44 189 LEU A C 1
ATOM 1481 O O . LEU A 1 189 ? -1.562 16.25 15.422 1 90.44 189 LEU A O 1
ATOM 1485 N N . PHE A 1 190 ? -2.982 15.562 13.867 1 89.06 190 PHE A N 1
ATOM 1486 C CA . PHE A 1 190 ? -3.369 16.906 13.484 1 89.06 190 PHE A CA 1
ATOM 1487 C C . PHE A 1 190 ? -4.133 17.594 14.617 1 89.06 190 PHE A C 1
ATOM 1489 O O . PHE A 1 190 ? -3.99 18.797 14.828 1 89.06 190 PHE A O 1
ATOM 1496 N N . GLY A 1 191 ? -4.988 16.781 15.266 1 90.62 191 GLY A N 1
ATOM 1497 C CA . GLY A 1 191 ? -5.684 17.312 16.422 1 90.62 191 GLY A CA 1
ATOM 1498 C C . GLY A 1 191 ? -4.746 17.812 17.5 1 90.62 191 GLY A C 1
ATOM 1499 O O . GLY A 1 191 ? -4.922 18.906 18.047 1 90.62 191 GLY A O 1
ATOM 1500 N N . ALA A 1 192 ? -3.748 17.047 17.766 1 92 192 ALA A N 1
ATOM 1501 C CA . ALA A 1 192 ? -2.736 17.438 18.75 1 92 192 ALA A CA 1
ATOM 1502 C C . ALA A 1 192 ? -1.99 18.688 18.312 1 92 192 ALA A C 1
ATOM 1504 O O . ALA A 1 192 ? -1.752 19.594 19.109 1 92 192 ALA A O 1
ATOM 1505 N N . GLY A 1 193 ? -1.595 18.703 16.984 1 87.81 193 GLY A N 1
ATOM 1506 C CA . GLY A 1 193 ? -0.942 19.891 16.453 1 87.81 193 GLY A CA 1
ATOM 1507 C C . GLY A 1 193 ? -1.799 21.125 16.547 1 87.81 193 GLY A C 1
ATOM 1508 O O . GLY A 1 193 ? -1.303 22.203 16.891 1 87.81 193 GLY A O 1
ATOM 1509 N N . LEU A 1 194 ? -3.062 20.984 16.297 1 89.44 194 LEU A N 1
ATOM 1510 C CA . LEU A 1 194 ? -3.998 22.109 16.375 1 89.44 194 LEU A CA 1
ATOM 1511 C C . LEU A 1 194 ? -4.125 22.609 17.812 1 89.44 194 LEU A C 1
ATOM 1513 O O . LEU A 1 194 ? -4.051 23.812 18.078 1 89.44 194 LEU A O 1
ATOM 1517 N N . LEU A 1 195 ? -4.281 21.688 18.734 1 92 195 LEU A N 1
ATOM 1518 C CA . LEU A 1 195 ? -4.426 22.062 20.141 1 92 195 LEU A CA 1
ATOM 1519 C C . LEU A 1 195 ? -3.178 22.781 20.641 1 92 195 LEU A C 1
ATOM 1521 O O . LEU A 1 195 ? -3.277 23.75 21.391 1 92 195 LEU A O 1
ATOM 1525 N N . LEU A 1 196 ? -2.07 22.25 20.219 1 90.25 196 LEU A N 1
ATOM 1526 C CA . LEU A 1 196 ? -0.818 22.891 20.609 1 90.25 196 LEU A CA 1
ATOM 1527 C C . LEU A 1 196 ? -0.724 24.297 20.031 1 90.25 196 LEU A C 1
ATOM 1529 O O . LEU A 1 196 ? -0.314 25.234 20.719 1 90.25 196 LEU A O 1
ATOM 1533 N N . THR A 1 197 ? -1.084 24.469 18.812 1 87 197 THR A N 1
ATOM 1534 C CA . THR A 1 197 ? -1.053 25.766 18.156 1 87 197 THR A CA 1
ATOM 1535 C C . THR A 1 197 ? -2.002 26.734 18.844 1 87 197 THR A C 1
ATOM 1537 O O . THR A 1 197 ? -1.639 27.891 19.094 1 87 197 THR A O 1
ATOM 1540 N N . LEU A 1 198 ? -3.176 26.281 19.188 1 88.25 198 LEU A N 1
ATOM 1541 C CA . LEU A 1 198 ? -4.152 27.109 19.891 1 88.25 198 LEU A CA 1
ATOM 1542 C C . LEU A 1 198 ? -3.646 27.5 21.266 1 88.25 198 LEU A C 1
ATOM 1544 O O . LEU A 1 198 ? -3.869 28.641 21.719 1 88.25 198 LEU A O 1
ATOM 1548 N N . TRP A 1 199 ? -2.998 26.562 21.844 1 88.94 199 TRP A N 1
ATOM 1549 C CA . TRP A 1 199 ? -2.438 26.828 23.172 1 88.94 199 TRP A CA 1
ATOM 1550 C C . TRP A 1 199 ? -1.362 27.906 23.094 1 88.94 199 TRP A C 1
ATOM 1552 O O . TRP A 1 199 ? -1.349 28.844 23.906 1 88.94 199 TRP A O 1
ATOM 1562 N N . VAL A 1 200 ? -0.53 27.797 22.156 1 84.5 200 VAL A N 1
ATOM 1563 C CA . VAL A 1 200 ? 0.56 28.766 21.984 1 84.5 200 VAL A CA 1
ATOM 1564 C C . VAL A 1 200 ? -0.009 30.141 21.641 1 84.5 200 VAL A C 1
ATOM 1566 O O . VAL A 1 200 ? 0.419 31.141 22.203 1 84.5 200 VAL A O 1
ATOM 1569 N N . LEU A 1 201 ? -0.946 30.234 20.797 1 83.81 201 LEU A N 1
ATOM 1570 C CA . LEU A 1 201 ? -1.565 31.484 20.406 1 83.81 201 LEU A CA 1
ATOM 1571 C C . LEU A 1 201 ? -2.262 32.125 21.594 1 83.81 201 LEU A C 1
ATOM 1573 O O . LEU A 1 201 ? -2.184 33.344 21.781 1 83.81 201 LEU A O 1
ATOM 1577 N N . ARG A 1 202 ? -2.873 31.359 22.359 1 84.75 202 ARG A N 1
ATOM 1578 C CA . ARG A 1 202 ? -3.582 31.859 23.531 1 84.75 202 ARG A CA 1
ATOM 1579 C C . ARG A 1 202 ? -2.609 32.438 24.562 1 84.75 202 ARG A C 1
ATOM 1581 O O . ARG A 1 202 ? -2.82 33.531 25.078 1 84.75 202 ARG A O 1
ATOM 1588 N N . THR A 1 203 ? -1.559 31.719 24.781 1 85.56 203 THR A N 1
ATOM 1589 C CA . THR A 1 203 ? -0.658 32.062 25.875 1 85.56 203 THR A CA 1
ATOM 1590 C C . THR A 1 203 ? 0.306 33.188 25.453 1 85.56 203 THR A C 1
ATOM 1592 O O . THR A 1 203 ? 0.725 34 26.281 1 85.56 203 THR A O 1
ATOM 1595 N N . TRP A 1 204 ? 0.549 33.219 24.094 1 81.5 204 TRP A N 1
ATOM 1596 C CA . TRP A 1 204 ? 1.601 34.125 23.672 1 81.5 204 TRP A CA 1
ATOM 1597 C C . TRP A 1 204 ? 1.006 35.375 23.031 1 81.5 204 TRP A C 1
ATOM 1599 O O . TRP A 1 204 ? 1.661 36.406 22.969 1 81.5 204 TRP A O 1
ATOM 1609 N N . VAL A 1 205 ? -0.188 35.281 22.641 1 78.94 205 VAL A N 1
ATOM 1610 C CA . VAL A 1 205 ? -0.734 36.438 21.906 1 78.94 205 VAL A CA 1
ATOM 1611 C C . VAL A 1 205 ? -2.008 36.938 22.594 1 78.94 205 VAL A C 1
ATOM 1613 O O . VAL A 1 205 ? -2.07 38.062 23.047 1 78.94 205 VAL A O 1
ATOM 1616 N N . VAL A 1 206 ? -2.959 36.094 22.797 1 80.81 206 VAL A N 1
ATOM 1617 C CA . VAL A 1 206 ? -4.293 36.5 23.234 1 80.81 206 VAL A CA 1
ATOM 1618 C C . VAL A 1 206 ? -4.238 36.969 24.688 1 80.81 206 VAL A C 1
ATOM 1620 O O . VAL A 1 206 ? -4.73 38.062 25 1 80.81 206 VAL A O 1
ATOM 1623 N N . ASN A 1 207 ? -3.615 36.188 25.5 1 83.94 207 ASN A N 1
ATOM 1624 C CA . ASN A 1 207 ? -3.586 36.531 26.906 1 83.94 207 ASN A CA 1
ATOM 1625 C C . ASN A 1 207 ? -2.811 37.844 27.156 1 83.94 207 ASN A C 1
ATOM 1627 O O . ASN A 1 207 ? -3.309 38.75 27.828 1 83.94 207 ASN A O 1
ATOM 1631 N N . PRO A 1 208 ? -1.646 37.906 26.578 1 81.81 208 PRO A N 1
ATOM 1632 C CA . PRO A 1 208 ? -0.906 39.156 26.781 1 81.81 208 PRO A CA 1
ATOM 1633 C C . PRO A 1 208 ? -1.643 40.375 26.234 1 81.81 208 PRO A C 1
ATOM 1635 O O . PRO A 1 208 ? -1.628 41.438 26.859 1 81.81 208 PRO A O 1
ATOM 1638 N N . LEU A 1 209 ? -2.287 40.25 25.141 1 79.06 209 LEU A N 1
ATOM 1639 C CA . LEU A 1 209 ? -3.049 41.375 24.562 1 79.06 209 LEU A CA 1
ATOM 1640 C C . LEU A 1 209 ? -4.242 41.719 25.438 1 79.06 209 LEU A C 1
ATOM 1642 O O . LEU A 1 209 ? -4.594 42.906 25.562 1 79.06 209 LEU A O 1
ATOM 1646 N N . GLY A 1 210 ? -4.797 40.719 25.984 1 79.62 210 GLY A N 1
ATOM 1647 C CA . GLY A 1 210 ? -5.883 40.969 26.922 1 79.62 210 GLY A CA 1
ATOM 1648 C C . GLY A 1 210 ? -5.445 41.688 28.172 1 79.62 210 GLY A C 1
ATOM 1649 O O . GLY A 1 210 ? -6.152 42.594 28.656 1 79.62 210 GLY A O 1
ATOM 1650 N N . GLN A 1 211 ? -4.332 41.344 28.641 1 81.44 211 GLN A N 1
ATOM 1651 C CA . GLN A 1 211 ? -3.777 42.031 29.812 1 81.44 211 GLN A CA 1
ATOM 1652 C C . GLN A 1 211 ? -3.484 43.469 29.5 1 81.44 211 GLN A C 1
ATOM 1654 O O . GLN A 1 211 ? -3.732 44.344 30.328 1 81.44 211 GLN A O 1
ATOM 1659 N N . LEU A 1 212 ? -2.992 43.688 28.328 1 80.31 212 LEU A N 1
ATOM 1660 C CA . LEU A 1 212 ? -2.701 45.031 27.906 1 80.31 212 LEU A CA 1
ATOM 1661 C C . LEU A 1 212 ? -3.98 45.875 27.812 1 80.31 212 LEU A C 1
ATOM 1663 O O . LEU A 1 212 ? -4.027 47 28.281 1 80.31 212 LEU A O 1
ATOM 1667 N N . THR A 1 213 ? -4.965 45.281 27.25 1 77.38 213 THR A N 1
ATOM 1668 C CA . THR A 1 213 ? -6.246 45.938 27.078 1 77.38 213 THR A CA 1
ATOM 1669 C C . THR A 1 213 ? -6.863 46.281 28.438 1 77.38 213 THR A C 1
ATOM 1671 O O . THR A 1 213 ? -7.336 47.406 28.656 1 77.38 213 THR A O 1
ATOM 1674 N N . ARG A 1 214 ? -6.816 45.406 29.328 1 79.12 214 ARG A N 1
ATOM 1675 C CA . ARG A 1 214 ? -7.379 45.594 30.656 1 79.12 214 ARG A CA 1
ATOM 1676 C C . ARG A 1 214 ? -6.617 46.688 31.406 1 79.12 214 ARG A C 1
ATOM 1678 O O . ARG A 1 214 ? -7.223 47.531 32.062 1 79.12 214 ARG A O 1
ATOM 1685 N N . ALA A 1 215 ? -5.348 46.594 31.297 1 75.69 215 ALA A N 1
ATOM 1686 C CA . ALA A 1 215 ? -4.512 47.562 31.984 1 75.69 215 ALA A CA 1
ATOM 1687 C C . ALA A 1 215 ? -4.773 48.969 31.453 1 75.69 215 ALA A C 1
ATOM 1689 O O . ALA A 1 215 ? -4.848 49.938 32.25 1 75.69 215 ALA A O 1
ATOM 1690 N N . MET A 1 216 ? -4.984 49.094 30.219 1 76.06 216 MET A N 1
ATOM 1691 C CA . MET A 1 216 ? -5.223 50.406 29.625 1 76.06 216 MET A CA 1
ATOM 1692 C C . MET A 1 216 ? -6.609 50.938 29.984 1 76.06 216 MET A C 1
ATOM 1694 O O . MET A 1 216 ? -6.777 52.125 30.234 1 76.06 216 MET A O 1
ATOM 1698 N N . GLU A 1 217 ? -7.547 50 30 1 75.12 217 GLU A N 1
ATOM 1699 C CA . GLU A 1 217 ? -8.898 50.375 30.375 1 75.12 217 GLU A CA 1
ATOM 1700 C C . GLU A 1 217 ? -8.953 50.844 31.828 1 75.12 217 GLU A C 1
ATOM 1702 O O . GLU A 1 217 ? -9.633 51.812 32.156 1 75.12 217 GLU A O 1
ATOM 1707 N N . GLU A 1 218 ? -8.25 50.25 32.688 1 74.06 218 GLU A N 1
ATOM 1708 C CA . GLU A 1 218 ? -8.195 50.594 34.094 1 74.06 218 GLU A CA 1
ATOM 1709 C C . GLU A 1 218 ? -7.492 51.938 34.281 1 74.06 218 GLU A C 1
ATOM 1711 O O . GLU A 1 218 ? -7.875 52.75 35.156 1 74.06 218 GLU A O 1
ATOM 1716 N N . ALA A 1 219 ? -6.527 52.125 33.5 1 69.62 219 ALA A N 1
ATOM 1717 C CA . ALA A 1 219 ? -5.777 53.375 33.594 1 69.62 219 ALA A CA 1
ATOM 1718 C C . ALA A 1 219 ? -6.645 54.562 33.219 1 69.62 219 ALA A C 1
ATOM 1720 O O . ALA A 1 219 ? -6.469 55.688 33.719 1 69.62 219 ALA A O 1
ATOM 1721 N N . THR A 1 220 ? -7.586 54.281 32.312 1 67.69 220 THR A N 1
ATOM 1722 C CA . THR A 1 220 ? -8.477 55.344 31.891 1 67.69 220 THR A CA 1
ATOM 1723 C C . THR A 1 220 ? -9.477 55.719 32.969 1 67.69 220 THR A C 1
ATOM 1725 O O . THR A 1 220 ? -9.922 56.844 33.094 1 67.69 220 THR A O 1
ATOM 1728 N N . ASP A 1 221 ? -9.805 54.781 33.812 1 63.72 221 ASP A N 1
ATOM 1729 C CA . ASP A 1 221 ? -10.82 54.969 34.844 1 63.72 221 ASP A CA 1
ATOM 1730 C C . ASP A 1 221 ? -10.18 55.438 36.156 1 63.72 221 ASP A C 1
ATOM 1732 O O . ASP A 1 221 ? -10.883 55.906 37.062 1 63.72 221 ASP A O 1
ATOM 1736 N N . ALA A 1 222 ? -8.867 55.312 36.406 1 61.72 222 ALA A N 1
ATOM 1737 C CA . ALA A 1 222 ? -8.203 55.656 37.656 1 61.72 222 ALA A CA 1
ATOM 1738 C C . ALA A 1 222 ? -7.91 57.156 37.719 1 61.72 222 ALA A C 1
ATOM 1740 O O . ALA A 1 222 ? -7.75 57.812 36.688 1 61.72 222 ALA A O 1
ATOM 1741 N N . PRO A 1 223 ? -8.203 57.844 39.062 1 58.41 223 PRO A N 1
ATOM 1742 C CA . PRO A 1 223 ? -7.801 59.219 39.219 1 58.41 223 PRO A CA 1
ATOM 1743 C C . PRO A 1 223 ? -6.379 59.5 38.719 1 58.41 223 PRO A C 1
ATOM 1745 O O . PRO A 1 223 ? -5.527 58.594 38.75 1 58.41 223 PRO A O 1
ATOM 1748 N N . LEU A 1 224 ? -6.074 60.656 38.156 1 55.66 224 LEU A N 1
ATOM 1749 C CA . LEU A 1 224 ? -4.785 61.094 37.625 1 55.66 224 LEU A CA 1
ATOM 1750 C C . LEU A 1 224 ? -3.742 61.156 38.75 1 55.66 224 LEU A C 1
ATOM 1752 O O . LEU A 1 224 ? -4.074 61.469 39.906 1 55.66 224 LEU A O 1
ATOM 1756 N N . PRO A 1 225 ? -2.432 60.875 38.438 1 55.22 225 PRO A N 1
ATOM 1757 C CA . PRO A 1 225 ? -1.974 60.344 37.125 1 55.22 225 PRO A CA 1
ATOM 1758 C C . PRO A 1 225 ? -2.281 58.875 36.969 1 55.22 225 PRO A C 1
ATOM 1760 O O . PRO A 1 225 ? -2.371 58.125 37.969 1 55.22 225 PRO A O 1
ATOM 1763 N N . GLY A 1 226 ? -2.855 58.219 35.906 1 58.91 226 GLY A N 1
ATOM 1764 C CA . GLY A 1 226 ? -3.236 56.875 35.594 1 58.91 226 GLY A CA 1
ATOM 1765 C C . GLY A 1 226 ? -2.201 55.844 36 1 58.91 226 GLY A C 1
ATOM 1766 O O . GLY A 1 226 ? -1.06 56.188 36.312 1 58.91 226 GLY A O 1
ATOM 1767 N N . ARG A 1 227 ? -2.5 54.531 36.344 1 71.12 227 ARG A N 1
ATOM 1768 C CA . ARG A 1 227 ? -1.614 53.469 36.75 1 71.12 227 ARG A CA 1
ATOM 1769 C C . ARG A 1 227 ? -0.717 53 35.594 1 71.12 227 ARG A C 1
ATOM 1771 O O . ARG A 1 227 ? -1.179 52.875 34.469 1 71.12 227 ARG A O 1
ATOM 1778 N N . ARG A 1 228 ? 0.622 53.062 35.812 1 78.19 228 ARG A N 1
ATOM 1779 C CA . ARG A 1 228 ? 1.596 52.562 34.844 1 78.19 228 ARG A CA 1
ATOM 1780 C C . ARG A 1 228 ? 1.431 51.062 34.594 1 78.19 228 ARG A C 1
ATOM 1782 O O . ARG A 1 228 ? 0.993 50.344 35.5 1 78.19 228 ARG A O 1
ATOM 1789 N N . LEU A 1 229 ? 1.601 50.656 33.375 1 79.38 229 LEU A N 1
ATOM 1790 C CA . LEU A 1 229 ? 1.518 49.25 33 1 79.38 229 LEU A CA 1
ATOM 1791 C C . LEU A 1 229 ? 2.846 48.531 33.25 1 79.38 229 LEU A C 1
ATOM 1793 O O . LEU A 1 229 ? 3.9 49 32.812 1 79.38 229 LEU A O 1
ATOM 1797 N N . GLU A 1 230 ? 2.818 47.469 34.094 1 79.12 230 GLU A N 1
ATOM 1798 C CA . GLU A 1 230 ? 4.004 46.656 34.344 1 79.12 230 GLU A CA 1
ATOM 1799 C C . GLU A 1 230 ? 3.994 45.375 33.469 1 79.12 230 GLU A C 1
ATOM 1801 O O . GLU A 1 230 ? 3.707 44.281 33.969 1 79.12 230 GLU A O 1
ATOM 1806 N N . ILE A 1 231 ? 4.137 45.594 32.25 1 74.56 231 ILE A N 1
ATOM 1807 C CA . ILE A 1 231 ? 4.18 44.469 31.312 1 74.56 231 ILE A CA 1
ATOM 1808 C C . ILE A 1 231 ? 5.617 44.219 30.875 1 74.56 231 ILE A C 1
ATOM 1810 O O . ILE A 1 231 ? 6.273 45.094 30.328 1 74.56 231 ILE A O 1
ATOM 1814 N N . GLU A 1 232 ? 6.129 43.094 31.234 1 71.69 232 GLU A N 1
ATOM 1815 C CA . GLU A 1 232 ? 7.531 42.75 31.031 1 71.69 232 GLU A CA 1
ATOM 1816 C C . GLU A 1 232 ? 7.738 42.031 29.688 1 71.69 232 GLU A C 1
ATOM 1818 O O . GLU A 1 232 ? 8.844 41.562 29.391 1 71.69 232 GLU A O 1
ATOM 1823 N N . GLU A 1 233 ? 6.848 42.281 28.797 1 74.88 233 GLU A N 1
ATOM 1824 C CA . GLU A 1 233 ? 7.066 41.625 27.516 1 74.88 233 GLU A CA 1
ATOM 1825 C C . GLU A 1 233 ? 8.062 42.406 26.656 1 74.88 233 GLU A C 1
ATOM 1827 O O . GLU A 1 233 ? 8.164 43.656 26.781 1 74.88 233 GLU A O 1
ATOM 1832 N N . GLU A 1 234 ? 8.953 41.625 25.953 1 74.12 234 GLU A N 1
ATOM 1833 C CA . GLU A 1 234 ? 9.984 42.281 25.156 1 74.12 234 GLU A CA 1
ATOM 1834 C C . GLU A 1 234 ? 9.594 42.344 23.688 1 74.12 234 GLU A C 1
ATOM 1836 O O . GLU A 1 234 ? 10.453 42.5 22.812 1 74.12 234 GLU A O 1
ATOM 1841 N N . ASP A 1 235 ? 8.328 42.125 23.391 1 78.69 235 ASP A N 1
ATOM 1842 C CA . ASP A 1 235 ? 7.859 42.156 22.016 1 78.69 235 ASP A CA 1
ATOM 1843 C C . ASP A 1 235 ? 6.973 43.375 21.766 1 78.69 235 ASP A C 1
ATOM 1845 O O . ASP A 1 235 ? 7.145 44.406 22.422 1 78.69 235 ASP A O 1
ATOM 1849 N N . GLU A 1 236 ? 6.113 43.25 20.719 1 77.06 236 GLU A N 1
ATOM 1850 C CA . GLU A 1 236 ? 5.258 44.375 20.359 1 77.06 236 GLU A CA 1
ATOM 1851 C C . GLU A 1 236 ? 4.328 44.75 21.5 1 77.06 236 GLU A C 1
ATOM 1853 O O . GLU A 1 236 ? 4.027 45.938 21.703 1 77.06 236 GLU A O 1
ATOM 1858 N N . ILE A 1 237 ? 3.965 43.719 22.312 1 78.69 237 ILE A N 1
ATOM 1859 C CA . ILE A 1 237 ? 3.074 43.969 23.438 1 78.69 237 ILE A CA 1
ATOM 1860 C C . ILE A 1 237 ? 3.797 44.812 24.484 1 78.69 237 ILE A C 1
ATOM 1862 O O . ILE A 1 237 ? 3.24 45.812 25 1 78.69 237 ILE A O 1
ATOM 1866 N N . GLY A 1 238 ? 5.016 44.531 24.734 1 80.69 238 GLY A N 1
ATOM 1867 C CA . GLY A 1 238 ? 5.828 45.312 25.641 1 80.69 238 GLY A CA 1
ATOM 1868 C C . GLY A 1 238 ? 6.051 46.75 25.172 1 80.69 238 GLY A C 1
ATOM 1869 O O . GLY A 1 238 ? 6.027 47.688 25.969 1 80.69 238 GLY A O 1
ATOM 1870 N N . ARG A 1 239 ? 6.227 46.844 23.922 1 81.31 239 ARG A N 1
ATOM 1871 C CA . ARG A 1 239 ? 6.457 48.188 23.359 1 81.31 239 ARG A CA 1
ATOM 1872 C C . ARG A 1 239 ? 5.215 49.062 23.484 1 81.31 239 ARG A C 1
ATOM 1874 O O . ARG A 1 239 ? 5.32 50.25 23.734 1 81.31 239 ARG A O 1
ATOM 1881 N N . VAL A 1 240 ? 4.105 48.406 23.25 1 78 240 VAL A N 1
ATOM 1882 C CA . VAL A 1 240 ? 2.857 49.156 23.406 1 78 240 VAL A CA 1
ATOM 1883 C C . VAL A 1 240 ? 2.699 49.594 24.859 1 78 240 VAL A C 1
ATOM 1885 O O . VAL A 1 240 ? 2.328 50.719 25.125 1 78 240 VAL A O 1
ATOM 1888 N N . ALA A 1 241 ? 3.021 48.719 25.75 1 81.25 241 ALA A N 1
ATOM 1889 C CA . ALA A 1 241 ? 2.93 49.031 27.188 1 81.25 241 ALA A CA 1
ATOM 1890 C C . ALA A 1 241 ? 3.879 50.188 27.562 1 81.25 241 ALA A C 1
ATOM 1892 O O . ALA A 1 241 ? 3.51 51.062 28.312 1 81.25 241 ALA A O 1
ATOM 1893 N N . ALA A 1 242 ? 5.043 50.125 27.031 1 82.25 242 ALA A N 1
ATOM 1894 C CA . ALA A 1 242 ? 6.039 51.156 27.312 1 82.25 242 ALA A CA 1
ATOM 1895 C C . ALA A 1 242 ? 5.594 52.531 26.75 1 82.25 242 ALA A C 1
ATOM 1897 O O . ALA A 1 242 ? 5.773 53.562 27.406 1 82.25 242 ALA A O 1
ATOM 1898 N N . ALA A 1 243 ? 5.109 52.469 25.562 1 76.56 243 ALA A N 1
ATOM 1899 C CA . ALA A 1 243 ? 4.609 53.719 24.953 1 76.56 243 ALA A CA 1
ATOM 1900 C C . ALA A 1 243 ? 3.475 54.312 25.781 1 76.56 243 ALA A C 1
ATOM 1902 O O . ALA A 1 243 ? 3.396 55.531 25.953 1 76.56 243 ALA A O 1
ATOM 1903 N N . TYR A 1 244 ? 2.736 53.5 26.328 1 79.38 244 TYR A N 1
ATOM 1904 C CA . TYR A 1 244 ? 1.642 53.938 27.188 1 79.38 244 TYR A CA 1
ATOM 1905 C C . TYR A 1 244 ? 2.172 54.625 28.438 1 79.38 244 TYR A C 1
ATOM 1907 O O . TYR A 1 244 ? 1.705 55.688 28.812 1 79.38 244 TYR A O 1
ATOM 1915 N N . ASN A 1 245 ? 3.139 53.969 29.047 1 80.38 245 ASN A N 1
ATOM 1916 C CA . ASN A 1 245 ? 3.734 54.531 30.25 1 80.38 245 ASN A CA 1
ATOM 1917 C C . ASN A 1 245 ? 4.406 55.875 29.984 1 80.38 245 ASN A C 1
ATOM 1919 O O . ASN A 1 245 ? 4.32 56.781 30.797 1 80.38 245 ASN A O 1
ATOM 1923 N N . GLN A 1 246 ? 4.996 55.938 28.906 1 79.62 246 GLN A N 1
ATOM 1924 C CA . GLN A 1 246 ? 5.668 57.156 28.531 1 79.62 246 GLN A CA 1
ATOM 1925 C C . GLN A 1 246 ? 4.664 58.281 28.312 1 79.62 246 GLN A C 1
ATOM 1927 O O . GLN A 1 246 ? 4.926 59.438 28.672 1 79.62 246 GLN A O 1
ATOM 1932 N N . MET A 1 247 ? 3.631 57.938 27.75 1 75.25 247 MET A N 1
ATOM 1933 C CA . MET A 1 247 ? 2.566 58.906 27.547 1 75.25 247 MET A CA 1
ATOM 1934 C C . MET A 1 247 ? 2.016 59.406 28.891 1 75.25 247 MET A C 1
ATOM 1936 O O . MET A 1 247 ? 1.777 60.594 29.062 1 75.25 247 MET A O 1
ATOM 1940 N N . LEU A 1 248 ? 1.907 58.531 29.844 1 76.25 248 LEU A N 1
ATOM 1941 C CA . LEU A 1 248 ? 1.438 58.906 31.172 1 76.25 248 LEU A CA 1
ATOM 1942 C C . LEU A 1 248 ? 2.43 59.812 31.859 1 76.25 248 LEU A C 1
ATOM 1944 O O . LEU A 1 248 ? 2.031 60.812 32.5 1 76.25 248 LEU A O 1
ATOM 1948 N N . ASP A 1 249 ? 3.635 59.5 31.609 1 77.25 249 ASP A N 1
ATOM 1949 C CA . ASP A 1 249 ? 4.684 60.344 32.188 1 77.25 249 ASP A CA 1
ATOM 1950 C C . ASP A 1 249 ? 4.648 61.75 31.625 1 77.25 249 ASP A C 1
ATOM 1952 O O . ASP A 1 249 ? 4.766 62.719 32.344 1 77.25 249 ASP A O 1
ATOM 1956 N N . SER A 1 250 ? 4.516 61.844 30.406 1 74.06 250 SER A N 1
ATOM 1957 C CA . SER A 1 250 ? 4.496 63.125 29.719 1 74.06 250 SER A CA 1
ATOM 1958 C C . SER A 1 250 ? 3.287 63.969 30.141 1 74.06 250 SER A C 1
ATOM 1960 O O . SER A 1 250 ? 3.398 65.188 30.344 1 74.06 250 SER A O 1
ATOM 1962 N N . MET A 1 251 ? 2.285 63.312 30.406 1 70.56 251 MET A N 1
ATOM 1963 C CA . MET A 1 251 ? 1.053 63.969 30.812 1 70.56 251 MET A CA 1
ATOM 1964 C C . MET A 1 251 ? 1.148 64.5 32.25 1 70.56 251 MET A C 1
ATOM 1966 O O . MET A 1 251 ? 0.69 65.562 32.562 1 70.56 251 MET A O 1
ATOM 1970 N N . GLU A 1 252 ? 1.756 63.781 33.031 1 74 252 GLU A N 1
ATOM 1971 C CA . GLU A 1 252 ? 1.945 64.188 34.406 1 74 252 GLU A CA 1
ATOM 1972 C C . GLU A 1 252 ? 2.859 65.375 34.531 1 74 252 GLU A C 1
ATOM 1974 O O . GLU A 1 252 ? 2.625 66.25 35.344 1 74 252 GLU A O 1
ATOM 1979 N N . ARG A 1 253 ? 3.752 65.5 33.781 1 75.44 253 ARG A N 1
ATOM 1980 C CA . ARG A 1 253 ? 4.68 66.625 33.781 1 75.44 253 ARG A CA 1
ATOM 1981 C C . ARG A 1 253 ? 3.986 67.938 33.312 1 75.44 253 ARG A C 1
ATOM 1983 O O . ARG A 1 253 ? 4.289 69 33.812 1 75.44 253 ARG A O 1
ATOM 1990 N N . ARG A 1 254 ? 2.988 67.75 32.656 1 70.5 254 ARG A N 1
ATOM 1991 C CA . ARG A 1 254 ? 2.305 68.938 32.094 1 70.5 254 ARG A CA 1
ATOM 1992 C C . ARG A 1 254 ? 1.235 69.438 33.062 1 70.5 254 ARG A C 1
ATOM 1994 O O . ARG A 1 254 ? 0.913 70.625 33.094 1 70.5 254 ARG A O 1
ATOM 2001 N N . LEU A 1 255 ? 0.78 68.562 33.844 1 68.19 255 LEU A N 1
ATOM 2002 C CA . LEU A 1 255 ? -0.248 68.938 34.812 1 68.19 255 LEU A CA 1
ATOM 2003 C C . LEU A 1 255 ? 0.38 69.438 36.125 1 68.19 255 LEU A C 1
ATOM 2005 O O . LEU A 1 255 ? -0.308 70 36.969 1 68.19 255 LEU A O 1
ATOM 2009 N N . ALA A 1 256 ? 1.601 69.375 36.281 1 68.44 256 ALA A N 1
ATOM 2010 C CA . ALA A 1 256 ? 2.26 69.875 37.5 1 68.44 256 ALA A CA 1
ATOM 2011 C C . ALA A 1 256 ? 2.268 71.375 37.5 1 68.44 256 ALA A C 1
ATOM 2013 O O . ALA A 1 256 ? 2.594 72 36.469 1 68.44 256 ALA A O 1
ATOM 2014 N N . PRO A 1 257 ? 1.606 72.062 38.594 1 62.53 257 PRO A N 1
ATOM 2015 C CA . PRO A 1 257 ? 1.545 73.5 38.688 1 62.53 257 PRO A CA 1
ATOM 2016 C C . PRO A 1 257 ? 2.906 74.188 38.469 1 62.53 257 PRO A C 1
ATOM 2018 O O . PRO A 1 257 ? 3.922 73.688 38.969 1 62.53 257 PRO A O 1
ATOM 2021 N N . ARG A 1 258 ? 3.082 75.062 37.531 1 61.31 258 ARG A N 1
ATOM 2022 C CA . ARG A 1 258 ? 4.281 75.938 37.438 1 61.31 258 ARG A CA 1
ATOM 2023 C C . ARG A 1 258 ? 4.57 76.625 38.75 1 61.31 258 ARG A C 1
ATOM 2025 O O . ARG A 1 258 ? 3.662 77.188 39.375 1 61.31 258 ARG A O 1
ATOM 2032 N N . PRO A 1 259 ? 5.562 76.375 39.344 1 53.88 259 PRO A N 1
ATOM 2033 C CA . PRO A 1 259 ? 5.832 77.188 40.531 1 53.88 259 PRO A CA 1
ATOM 2034 C C . PRO A 1 259 ? 5.629 78.688 40.312 1 53.88 259 PRO A C 1
ATOM 2036 O O . PRO A 1 259 ? 6.023 79.25 39.25 1 53.88 259 PRO A O 1
ATOM 2039 N N . SER A 1 260 ? 4.648 79.312 40.875 1 50.5 260 SER A N 1
ATOM 2040 C CA . SER A 1 260 ? 4.57 80.75 40.938 1 50.5 260 SER A CA 1
ATOM 2041 C C . SER A 1 260 ? 5.93 81.375 41.25 1 50.5 260 SER A C 1
ATOM 2043 O O . SER A 1 260 ? 6.613 80.938 42.156 1 50.5 260 SER A O 1
ATOM 2045 N N . GLU A 1 261 ? 6.594 81.938 40.406 1 50.56 261 GLU A N 1
ATOM 2046 C CA . GLU A 1 261 ? 7.746 82.75 40.719 1 50.56 261 GLU A CA 1
ATOM 2047 C C . GLU A 1 261 ? 7.445 83.688 41.906 1 50.56 261 GLU A C 1
ATOM 2049 O O . GLU A 1 261 ? 6.488 84.438 41.844 1 50.56 261 GLU A O 1
ATOM 2054 N N . PRO A 1 262 ? 7.758 83.438 43.125 1 50.81 262 PRO A N 1
ATOM 2055 C CA . PRO A 1 262 ? 7.594 84.438 44.219 1 50.81 262 PRO A CA 1
ATOM 2056 C C . PRO A 1 262 ? 8.141 85.812 43.875 1 50.81 262 PRO A C 1
ATOM 2058 O O . PRO A 1 262 ? 8.102 86.688 44.719 1 50.81 262 PRO A O 1
ATOM 2061 N N . GLY A 1 263 ? 8.992 86 42.875 1 43.31 263 GLY A N 1
ATOM 2062 C CA . GLY A 1 263 ? 9.898 87.125 42.906 1 43.31 263 GLY A CA 1
ATOM 2063 C C . GLY A 1 263 ? 9.203 88.438 42.656 1 43.31 263 GLY A C 1
ATOM 2064 O O . GLY A 1 263 ? 9.82 89.5 42.781 1 43.31 263 GLY A O 1
ATOM 2065 N N . ALA A 1 264 ? 8.148 88.75 41.906 1 45.06 264 ALA A N 1
ATOM 2066 C CA . ALA A 1 264 ? 8.062 90.125 41.469 1 45.06 264 ALA A CA 1
ATOM 2067 C C . ALA A 1 264 ? 7.371 91 42.5 1 45.06 264 ALA A C 1
ATOM 2069 O O . ALA A 1 264 ? 7.258 92.25 42.312 1 45.06 264 ALA A O 1
ATOM 2070 N N . GLN A 1 265 ? 6.711 90.438 43.5 1 41.97 265 GLN A N 1
ATOM 2071 C CA . GLN A 1 265 ? 6.004 91.438 44.281 1 41.97 265 GLN A CA 1
ATOM 2072 C C . GLN A 1 265 ? 6.941 92.125 45.25 1 41.97 265 GLN A C 1
ATOM 2074 O O . GLN A 1 265 ? 6.57 93.125 45.875 1 41.97 265 GLN A O 1
ATOM 2079 N N . SER A 1 266 ? 8.07 91.625 45.688 1 43.34 266 SER A N 1
ATOM 2080 C CA . SER A 1 266 ? 8.742 92.25 46.812 1 43.34 266 SER A CA 1
ATOM 2081 C C . SER A 1 266 ? 9.555 93.438 46.375 1 43.34 266 SER A C 1
ATOM 2083 O O . SER A 1 266 ? 10.156 94.125 47.188 1 43.34 266 SER A O 1
ATOM 2085 N N . ARG A 1 267 ? 9.836 93.812 45.156 1 44.78 267 ARG A N 1
ATOM 2086 C CA . ARG A 1 267 ? 10.805 94.875 44.938 1 44.78 267 ARG A CA 1
ATOM 2087 C C . ARG A 1 267 ? 10.141 96.25 45 1 44.78 267 ARG A C 1
ATOM 2089 O O . ARG A 1 267 ? 10.82 97.25 45.094 1 44.78 267 ARG A O 1
ATOM 2096 N N . THR A 1 268 ? 8.844 96.438 44.781 1 42.78 268 THR A N 1
ATOM 2097 C CA . THR A 1 268 ? 8.422 97.812 44.562 1 42.78 268 THR A CA 1
ATOM 2098 C C . THR A 1 268 ? 8.242 98.5 45.875 1 42.78 268 THR A C 1
ATOM 2100 O O . THR A 1 268 ? 8.07 99.75 45.906 1 42.78 268 THR A O 1
ATOM 2103 N N . MET A 1 269 ? 8.164 97.875 47.125 1 39.81 269 MET A N 1
ATOM 2104 C CA . MET A 1 269 ? 7.82 98.75 48.281 1 39.81 269 MET A CA 1
ATOM 2105 C C . MET A 1 269 ? 9.055 99.438 48.844 1 39.81 269 MET A C 1
ATOM 2107 O O . MET A 1 269 ? 8.945 100.375 49.625 1 39.81 269 MET A O 1
ATOM 2111 N N . SER A 1 270 ? 10.289 98.938 48.75 1 42.56 270 SER A N 1
ATOM 2112 C CA . SER A 1 270 ? 11.352 99.438 49.594 1 42.56 270 SER A CA 1
ATOM 2113 C C . SER A 1 270 ? 11.898 100.75 49.062 1 42.56 270 SER A C 1
ATOM 2115 O O . SER A 1 270 ? 12.758 101.375 49.688 1 42.56 270 SER A O 1
ATOM 2117 N N . ALA A 1 271 ? 11.641 101.25 47.875 1 43.91 271 ALA A N 1
ATOM 2118 C CA . ALA A 1 271 ? 12.398 102.438 47.438 1 43.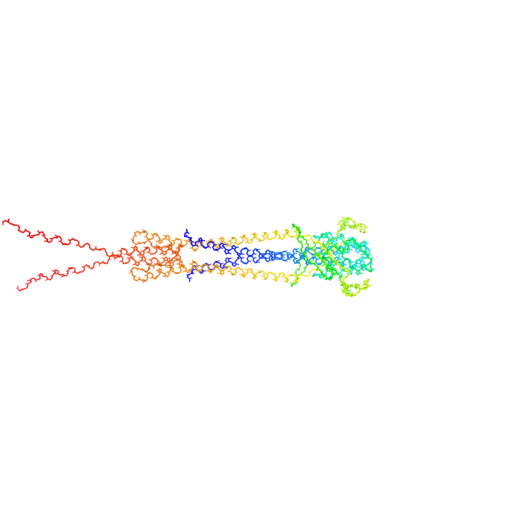91 271 ALA A CA 1
ATOM 2119 C C . ALA A 1 271 ? 11.859 103.688 48.094 1 43.91 271 ALA A C 1
ATOM 2121 O O . ALA A 1 271 ? 12.43 104.75 47.906 1 43.91 271 ALA A O 1
ATOM 2122 N N . ALA A 1 272 ? 10.664 103.812 48.594 1 41.88 272 ALA A N 1
ATOM 2123 C CA . ALA A 1 272 ? 10.148 105.125 48.906 1 41.88 272 ALA A CA 1
ATOM 2124 C C . ALA A 1 272 ? 10.664 105.625 50.25 1 41.88 272 ALA A C 1
ATOM 2126 O O . ALA A 1 272 ? 10.344 106.75 50.688 1 41.88 272 ALA A O 1
ATOM 2127 N N . ALA A 1 273 ? 11.344 104.875 51.188 1 39.91 273 ALA A N 1
ATOM 2128 C CA . ALA A 1 273 ? 11.469 105.375 52.531 1 39.91 273 ALA A CA 1
ATOM 2129 C C . ALA A 1 273 ? 12.633 106.375 52.656 1 39.91 273 ALA A C 1
ATOM 2131 O O . ALA A 1 273 ? 12.883 106.938 53.719 1 39.91 273 ALA A O 1
ATOM 2132 N N . ASP A 1 274 ? 13.594 106.312 51.75 1 38 274 ASP A N 1
ATOM 2133 C CA . ASP A 1 274 ? 14.719 107.062 52.312 1 38 274 ASP A CA 1
ATOM 2134 C C . ASP A 1 274 ? 14.469 108.562 52.281 1 38 274 ASP A C 1
ATOM 2136 O O . ASP A 1 274 ? 14.414 109.125 51.219 1 38 274 ASP A O 1
ATOM 2140 N N . PRO A 1 275 ? 13.562 109.125 53.125 1 39.91 275 PRO A N 1
ATOM 2141 C CA . PRO A 1 275 ? 13.547 110.562 53.25 1 39.91 275 PRO A CA 1
ATOM 2142 C C . PRO A 1 275 ? 14.852 111.125 53.844 1 39.91 275 PRO A C 1
ATOM 2144 O O . PRO A 1 275 ? 14.898 112.312 54.25 1 39.91 275 PRO A O 1
ATOM 2147 N N . LYS A 1 276 ? 15.984 110.562 53.656 1 32.06 276 LYS A N 1
ATOM 2148 C CA . LYS A 1 276 ? 17.062 111.125 54.469 1 32.06 276 LYS A CA 1
ATOM 2149 C C . LYS A 1 276 ? 17.234 112.562 54.219 1 32.06 276 LYS A C 1
ATOM 2151 O O . LYS A 1 276 ? 17.328 113.375 55.156 1 32.06 276 LYS A O 1
ATOM 2156 N N . ARG A 1 277 ? 18.141 113.125 53.375 1 36.94 277 ARG A N 1
ATOM 2157 C CA . ARG A 1 277 ? 19.266 114 53.688 1 36.94 277 ARG A CA 1
ATOM 2158 C C . ARG A 1 277 ? 18.844 115.438 53.531 1 36.94 277 ARG A C 1
ATOM 2160 O O . ARG A 1 277 ? 19.312 116.312 54.312 1 36.94 277 ARG A O 1
ATOM 2167 N N . GLY A 1 278 ? 18.125 116 52.75 1 29.48 278 GLY A N 1
ATOM 2168 C CA . GLY A 1 278 ? 18.344 117.438 52.906 1 29.48 278 GLY A CA 1
ATOM 2169 C C . GLY A 1 278 ? 17.672 118 54.156 1 29.48 278 GLY A C 1
ATOM 2170 O O . GLY A 1 278 ? 16.734 117.375 54.688 1 29.48 278 GLY A O 1
ATOM 2171 N N . MET B 1 1 ? 18.688 40.5 20.984 1 39.84 1 MET B N 1
ATOM 2172 C CA . MET B 1 1 ? 17.781 41.062 20 1 39.84 1 MET B CA 1
ATOM 2173 C C . MET B 1 1 ? 16.344 40.656 20.25 1 39.84 1 MET B C 1
ATOM 2175 O O . MET B 1 1 ? 16.062 39.469 20.453 1 39.84 1 MET B O 1
ATOM 2179 N N . ARG B 1 2 ? 15.469 41.469 20.891 1 59.47 2 ARG B N 1
ATOM 2180 C CA . ARG B 1 2 ? 14.102 41.344 21.375 1 59.47 2 ARG B CA 1
ATOM 2181 C C . ARG B 1 2 ? 13.164 40.812 20.297 1 59.47 2 ARG B C 1
ATOM 2183 O O . ARG B 1 2 ? 13.008 41.438 19.234 1 59.47 2 ARG B O 1
ATOM 2190 N N . LEU B 1 3 ? 12.844 39.5 20.188 1 69.12 3 LEU B N 1
ATOM 2191 C CA . LEU B 1 3 ? 12.102 38.906 19.094 1 69.12 3 LEU B CA 1
ATOM 2192 C C . LEU B 1 3 ? 10.664 39.406 19.062 1 69.12 3 LEU B C 1
ATOM 2194 O O . LEU B 1 3 ? 10.023 39.531 20.109 1 69.12 3 LEU B O 1
ATOM 2198 N N . SER B 1 4 ? 10.289 39.906 17.891 1 76.69 4 SER B N 1
ATOM 2199 C CA . SER B 1 4 ? 8.922 40.344 17.656 1 76.69 4 SER B CA 1
ATOM 2200 C C . SER B 1 4 ? 7.918 39.219 17.859 1 76.69 4 SER B C 1
ATOM 2202 O O . SER B 1 4 ? 8.305 38.062 17.906 1 76.69 4 SER B O 1
ATOM 2204 N N . ILE B 1 5 ? 6.777 39.5 18.266 1 78.12 5 ILE B N 1
ATOM 2205 C CA . ILE B 1 5 ? 5.695 38.531 18.344 1 78.12 5 ILE B CA 1
ATOM 2206 C C . ILE B 1 5 ? 5.625 37.719 17.062 1 78.12 5 ILE B C 1
ATOM 2208 O O . ILE B 1 5 ? 5.391 36.5 17.094 1 78.12 5 ILE B O 1
ATOM 2212 N N . ALA B 1 6 ? 5.918 38.406 15.953 1 76.31 6 ALA B N 1
ATOM 2213 C CA . ALA B 1 6 ? 5.914 37.719 14.648 1 76.31 6 ALA B CA 1
ATOM 2214 C C . ALA B 1 6 ? 6.977 36.625 14.594 1 76.31 6 ALA B C 1
ATOM 2216 O O . ALA B 1 6 ? 6.711 35.531 14.125 1 76.31 6 ALA B O 1
ATOM 2217 N N . ALA B 1 7 ? 8.156 36.969 15.008 1 81.5 7 ALA B N 1
ATOM 2218 C CA . ALA B 1 7 ? 9.266 36 14.953 1 81.5 7 ALA B CA 1
ATOM 2219 C C . ALA B 1 7 ? 9.008 34.812 15.875 1 81.5 7 ALA B C 1
ATOM 2221 O O . ALA B 1 7 ? 9.266 33.656 15.5 1 81.5 7 ALA B O 1
ATOM 2222 N N . LYS B 1 8 ? 8.477 35.062 17.062 1 80.19 8 LYS B N 1
ATOM 2223 C CA . LYS B 1 8 ? 8.156 33.969 18 1 80.19 8 LYS B CA 1
ATOM 2224 C C . LYS B 1 8 ? 7.102 33.031 17.422 1 80.19 8 LYS B C 1
ATOM 2226 O O . LYS B 1 8 ? 7.254 31.812 17.484 1 80.19 8 LYS B O 1
ATOM 2231 N N . LEU B 1 9 ? 6.09 33.625 16.875 1 82.56 9 LEU B N 1
ATOM 2232 C CA . LEU B 1 9 ? 4.988 32.844 16.312 1 82.56 9 LEU B CA 1
ATOM 2233 C C . LEU B 1 9 ? 5.441 32.062 15.086 1 82.56 9 LEU B C 1
ATOM 2235 O O . LEU B 1 9 ? 5.078 30.891 14.914 1 82.56 9 LEU B O 1
ATOM 2239 N N . ASN B 1 10 ? 6.215 32.812 14.273 1 80.75 10 ASN B N 1
ATOM 2240 C CA . ASN B 1 10 ? 6.707 32.125 13.078 1 80.75 10 ASN B CA 1
ATOM 2241 C C . ASN B 1 10 ? 7.574 30.938 13.43 1 80.75 10 ASN B C 1
ATOM 2243 O O . ASN B 1 10 ? 7.449 29.875 12.812 1 80.75 10 ASN B O 1
ATOM 2247 N N . PHE B 1 11 ? 8.414 31.062 14.391 1 83.56 11 PHE B N 1
ATOM 2248 C CA . PHE B 1 11 ? 9.305 29.969 14.797 1 83.56 11 PHE B CA 1
ATOM 2249 C C . PHE B 1 11 ? 8.508 28.797 15.352 1 83.56 11 PHE B C 1
ATOM 2251 O O . PHE B 1 11 ? 8.766 27.641 15 1 83.56 11 PHE B O 1
ATOM 2258 N N . PHE B 1 12 ? 7.559 29.109 16.156 1 83.62 12 PHE B N 1
ATOM 2259 C CA . PHE B 1 12 ? 6.773 28.062 16.781 1 83.62 12 PHE B CA 1
ATOM 2260 C C . PHE B 1 12 ? 5.914 27.344 15.75 1 83.62 12 PHE B C 1
ATOM 2262 O O . PHE B 1 12 ? 5.84 26.109 15.758 1 83.62 12 PHE B O 1
ATOM 2269 N N . LEU B 1 13 ? 5.293 28.125 14.922 1 85 13 LEU B N 1
ATOM 2270 C CA . LEU B 1 13 ? 4.449 27.516 13.891 1 85 13 LEU B CA 1
ATOM 2271 C C . LEU B 1 13 ? 5.277 26.656 12.945 1 85 13 LEU B C 1
ATOM 2273 O O . LEU B 1 13 ? 4.855 25.562 12.562 1 85 13 LEU B O 1
ATOM 2277 N N . LEU B 1 14 ? 6.441 27.203 12.609 1 86.12 14 LEU B N 1
ATOM 2278 C CA . LEU B 1 14 ? 7.336 26.438 11.75 1 86.12 14 LEU B CA 1
ATOM 2279 C C . LEU B 1 14 ? 7.738 25.125 12.414 1 86.12 14 LEU B C 1
ATOM 2281 O O . LEU B 1 14 ? 7.781 24.078 11.766 1 86.12 14 LEU B O 1
ATOM 2285 N N . PHE B 1 15 ? 7.949 25.203 13.664 1 86.31 15 PHE B N 1
ATOM 2286 C CA . PHE B 1 15 ? 8.359 24.016 14.414 1 86.31 15 PHE B CA 1
ATOM 2287 C C . PHE B 1 15 ? 7.238 22.984 14.445 1 86.31 15 PHE B C 1
ATOM 2289 O O . PHE B 1 15 ? 7.461 21.812 14.141 1 86.31 15 PHE B O 1
ATOM 2296 N N . ILE B 1 16 ? 6.066 23.438 14.766 1 84.12 16 ILE B N 1
ATOM 2297 C CA . ILE B 1 16 ? 4.938 22.516 14.914 1 84.12 16 ILE B CA 1
ATOM 2298 C C . ILE B 1 16 ? 4.594 21.906 13.555 1 84.12 16 ILE B C 1
ATOM 2300 O O . ILE B 1 16 ? 4.383 20.703 13.453 1 84.12 16 ILE B O 1
ATOM 2304 N N . PHE B 1 17 ? 4.543 22.719 12.539 1 85.5 17 PHE B N 1
ATOM 2305 C CA . PHE B 1 17 ? 4.227 22.234 11.203 1 85.5 17 PHE B CA 1
ATOM 2306 C C . PHE B 1 17 ? 5.277 21.234 10.734 1 85.5 17 PHE B C 1
ATOM 2308 O O . PHE B 1 17 ? 4.941 20.219 10.125 1 85.5 17 PHE B O 1
ATOM 2315 N N . SER B 1 18 ? 6.566 21.547 11 1 86.62 18 SER B N 1
ATOM 2316 C CA . SER B 1 18 ? 7.645 20.641 10.609 1 86.62 18 SER B CA 1
ATOM 2317 C C . SER B 1 18 ? 7.543 19.312 11.336 1 86.62 18 SER 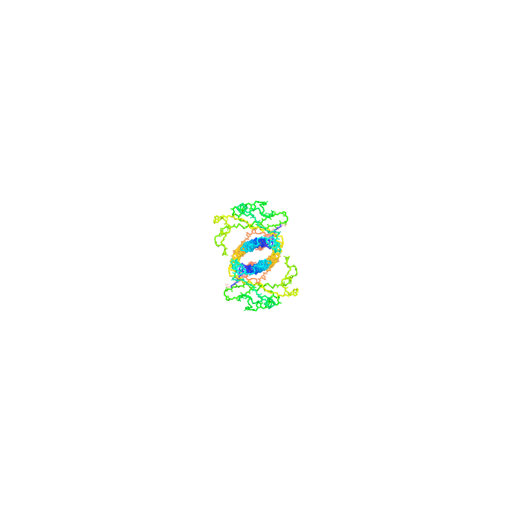B C 1
ATOM 2319 O O . SER B 1 18 ? 7.738 18.25 10.734 1 86.62 18 SER B O 1
ATOM 2321 N N . MET B 1 19 ? 7.195 19.391 12.578 1 87.69 19 MET B N 1
ATOM 2322 C CA . MET B 1 19 ? 7.074 18.172 13.375 1 87.69 19 MET B CA 1
ATOM 2323 C C . MET B 1 19 ? 5.941 17.281 12.859 1 87.69 19 MET B C 1
ATOM 2325 O O . MET B 1 19 ? 6.117 16.078 12.703 1 87.69 19 MET B O 1
ATOM 2329 N N . VAL B 1 20 ? 4.793 17.859 12.586 1 85.81 20 VAL B N 1
ATOM 2330 C CA . VAL B 1 20 ? 3.645 17.125 12.078 1 85.81 20 VAL B CA 1
ATOM 2331 C C . VAL B 1 20 ? 3.971 16.531 10.703 1 85.81 20 VAL B C 1
ATOM 2333 O O . VAL B 1 20 ? 3.613 15.391 10.414 1 85.81 20 VAL B O 1
ATOM 2336 N N . LEU B 1 21 ? 4.672 17.297 9.938 1 87.75 21 LEU B N 1
ATOM 2337 C CA . LEU B 1 21 ? 5.059 16.844 8.609 1 87.75 21 LEU B CA 1
ATOM 2338 C C . LEU B 1 21 ? 5.98 15.625 8.703 1 87.75 21 LEU B C 1
ATOM 2340 O O . LEU B 1 21 ? 5.754 14.609 8.039 1 87.75 21 LEU B O 1
ATOM 2344 N N . VAL B 1 22 ? 6.98 15.75 9.531 1 89.19 22 VAL B N 1
ATOM 2345 C CA . VAL B 1 22 ? 7.961 14.68 9.664 1 89.19 22 VAL B CA 1
ATOM 2346 C C . VAL B 1 22 ? 7.285 13.422 10.211 1 89.19 22 VAL B C 1
ATOM 2348 O O . VAL B 1 22 ? 7.488 12.328 9.688 1 89.19 22 VAL B O 1
ATOM 2351 N N . PHE B 1 23 ? 6.422 13.586 11.18 1 87.5 23 PHE B N 1
ATOM 2352 C CA . PHE B 1 23 ? 5.73 12.445 11.766 1 87.5 23 PHE B CA 1
ATOM 2353 C C . PHE B 1 23 ? 4.785 11.805 10.758 1 87.5 23 PHE B C 1
ATOM 2355 O O . PHE B 1 23 ? 4.738 10.578 10.641 1 87.5 23 PHE B O 1
ATOM 2362 N N . SER B 1 24 ? 4.07 12.602 10.086 1 86.44 24 SER B N 1
ATOM 2363 C CA . SER B 1 24 ? 3.154 12.086 9.078 1 86.44 24 SER B CA 1
ATOM 2364 C C . SER B 1 24 ? 3.906 11.344 7.977 1 86.44 24 SER B C 1
ATOM 2366 O O . SER B 1 24 ? 3.502 10.25 7.566 1 86.44 24 SER B O 1
ATOM 2368 N N . ALA B 1 25 ? 4.984 11.922 7.543 1 87.06 25 ALA B N 1
ATOM 2369 C CA . ALA B 1 25 ? 5.777 11.312 6.477 1 87.06 25 ALA B CA 1
ATOM 2370 C C . ALA B 1 25 ? 6.379 9.984 6.93 1 87.06 25 ALA B C 1
ATOM 2372 O O . ALA B 1 25 ? 6.344 9 6.191 1 87.06 25 ALA B O 1
ATOM 2373 N N . CYS B 1 26 ? 6.918 9.961 8.094 1 89.56 26 CYS B N 1
ATOM 2374 C CA . CYS B 1 26 ? 7.504 8.742 8.633 1 89.56 26 CYS B CA 1
ATOM 2375 C C . CYS B 1 26 ? 6.441 7.664 8.828 1 89.56 26 CYS B C 1
ATOM 2377 O O . CYS B 1 26 ? 6.656 6.504 8.477 1 89.56 26 CYS B O 1
ATOM 2379 N N . TYR B 1 27 ? 5.328 8.047 9.312 1 88.62 27 TYR B N 1
ATOM 2380 C CA . TYR B 1 27 ? 4.234 7.105 9.516 1 88.62 27 TYR B CA 1
ATOM 2381 C C . TYR B 1 27 ? 3.777 6.5 8.195 1 88.62 27 TYR B C 1
ATOM 2383 O O . TYR B 1 27 ? 3.574 5.289 8.102 1 88.62 27 TYR B O 1
ATOM 2391 N N . GLN B 1 28 ? 3.65 7.324 7.328 1 85.88 28 GLN B N 1
ATOM 2392 C CA . GLN B 1 28 ? 3.205 6.867 6.016 1 85.88 28 GLN B CA 1
ATOM 2393 C C . GLN B 1 28 ? 4.227 5.922 5.387 1 85.88 28 GLN B C 1
ATOM 2395 O O . GLN B 1 28 ? 3.854 4.922 4.77 1 85.88 28 GLN B O 1
ATOM 2400 N N . ALA B 1 29 ? 5.438 6.273 5.504 1 89.25 29 ALA B N 1
ATOM 2401 C CA . ALA B 1 29 ? 6.496 5.449 4.926 1 89.25 29 ALA B CA 1
ATOM 2402 C C . ALA B 1 29 ? 6.504 4.051 5.539 1 89.25 29 ALA B C 1
ATOM 2404 O O . ALA B 1 29 ? 6.559 3.051 4.82 1 89.25 29 ALA B O 1
ATOM 2405 N N . VAL B 1 30 ? 6.402 3.971 6.801 1 89.38 30 VAL B N 1
ATOM 2406 C CA . VAL B 1 30 ? 6.41 2.693 7.508 1 89.38 30 VAL B CA 1
ATOM 2407 C C . VAL B 1 30 ? 5.18 1.88 7.117 1 89.38 30 VAL B C 1
ATOM 2409 O O . VAL B 1 30 ? 5.281 0.683 6.84 1 89.38 30 VAL B O 1
ATOM 2412 N N . ARG B 1 31 ? 4.098 2.508 7.043 1 86.56 31 ARG B N 1
ATOM 2413 C CA . ARG B 1 31 ? 2.854 1.821 6.703 1 86.56 31 ARG B CA 1
ATOM 2414 C C . ARG B 1 31 ? 2.902 1.271 5.281 1 86.56 31 ARG B C 1
ATOM 2416 O O . ARG B 1 31 ? 2.467 0.146 5.031 1 86.56 31 ARG B O 1
ATOM 2423 N N . GLU B 1 32 ? 3.371 2.062 4.41 1 85.94 32 GLU B N 1
ATOM 2424 C CA . GLU B 1 32 ? 3.465 1.63 3.02 1 85.94 32 GLU B CA 1
ATOM 2425 C C . GLU B 1 32 ? 4.41 0.441 2.873 1 85.94 32 GLU B C 1
ATOM 2427 O O . GLU B 1 32 ? 4.094 -0.527 2.178 1 85.94 32 GLU B O 1
ATOM 2432 N N . ARG B 1 33 ? 5.496 0.529 3.531 1 88.06 33 ARG B N 1
ATOM 2433 C CA . ARG B 1 33 ? 6.453 -0.571 3.486 1 88.06 33 ARG B CA 1
ATOM 2434 C C . ARG B 1 33 ? 5.844 -1.851 4.051 1 88.06 33 ARG B C 1
ATOM 2436 O O . ARG B 1 33 ? 5.988 -2.924 3.463 1 88.06 33 ARG B O 1
ATOM 2443 N N . ASP B 1 34 ? 5.148 -1.703 5.113 1 88.06 34 ASP B N 1
ATOM 2444 C CA . ASP B 1 34 ? 4.52 -2.857 5.75 1 88.06 34 ASP B CA 1
ATOM 2445 C C . ASP B 1 34 ? 3.467 -3.482 4.84 1 88.06 34 ASP B C 1
ATOM 2447 O O . ASP B 1 34 ? 3.357 -4.707 4.758 1 88.06 34 ASP B O 1
ATOM 2451 N N . LEU B 1 35 ? 2.77 -2.656 4.223 1 85.94 35 LEU B N 1
ATOM 2452 C CA . LEU B 1 35 ? 1.72 -3.137 3.332 1 85.94 35 LEU B CA 1
ATOM 2453 C C . LEU B 1 35 ? 2.314 -3.889 2.145 1 85.94 35 LEU B C 1
ATOM 2455 O O . LEU B 1 35 ? 1.877 -4.996 1.822 1 85.94 35 LEU B O 1
ATOM 2459 N N . ILE B 1 36 ? 3.311 -3.381 1.553 1 86.56 36 ILE B N 1
ATOM 2460 C CA . ILE B 1 36 ? 3.918 -3.982 0.371 1 86.56 36 ILE B CA 1
ATOM 2461 C C . ILE B 1 36 ? 4.59 -5.301 0.75 1 86.56 36 ILE B C 1
ATOM 2463 O O . ILE B 1 36 ? 4.465 -6.297 0.033 1 86.56 36 ILE B O 1
ATOM 2467 N N . LEU B 1 37 ? 5.25 -5.328 1.855 1 88.88 37 LEU B N 1
ATOM 2468 C CA . LEU B 1 37 ? 5.91 -6.547 2.307 1 88.88 37 LEU B CA 1
ATOM 2469 C C . LEU B 1 37 ? 4.891 -7.641 2.607 1 88.88 37 LEU B C 1
ATOM 2471 O O . LEU B 1 37 ? 5.105 -8.805 2.266 1 88.88 37 LEU B O 1
ATOM 2475 N N . SER B 1 38 ? 3.812 -7.246 3.225 1 88.94 38 SER B N 1
ATOM 2476 C CA . SER B 1 38 ? 2.771 -8.219 3.525 1 88.94 38 SER B CA 1
ATOM 2477 C C . SER B 1 38 ? 2.178 -8.805 2.248 1 88.94 38 SER B C 1
ATOM 2479 O O . SER B 1 38 ? 1.934 -10.016 2.166 1 88.94 38 SER B O 1
ATOM 2481 N N . LEU B 1 39 ? 2.021 -7.984 1.278 1 86.94 39 LEU B N 1
ATOM 2482 C CA . LEU B 1 39 ? 1.432 -8.438 0.023 1 86.94 39 LEU B CA 1
ATOM 2483 C C . LEU B 1 39 ? 2.398 -9.336 -0.741 1 86.94 39 LEU B C 1
ATOM 2485 O O . LEU B 1 39 ? 1.989 -10.336 -1.326 1 86.94 39 LEU B O 1
ATOM 2489 N N . ILE B 1 40 ? 3.635 -8.984 -0.676 1 90.19 40 ILE B N 1
ATOM 2490 C CA . ILE B 1 40 ? 4.609 -9.797 -1.396 1 90.19 40 ILE B CA 1
ATOM 2491 C C . ILE B 1 40 ? 4.766 -11.148 -0.708 1 90.19 40 ILE B C 1
ATOM 2493 O O . ILE B 1 40 ? 4.969 -12.172 -1.371 1 90.19 40 ILE B O 1
ATOM 2497 N N . LYS B 1 41 ? 4.719 -11.156 0.529 1 93.25 41 LYS B N 1
ATOM 2498 C CA . LYS B 1 41 ? 4.766 -12.422 1.265 1 93.25 41 LYS B CA 1
ATOM 2499 C C . LYS B 1 41 ? 3.566 -13.297 0.923 1 93.25 41 LYS B C 1
ATOM 2501 O O . LYS B 1 41 ? 3.719 -14.492 0.669 1 93.25 41 LYS B O 1
ATOM 2506 N N . GLU B 1 42 ? 2.438 -12.703 0.871 1 90.5 42 GLU B N 1
ATOM 2507 C CA . GLU B 1 42 ? 1.241 -13.438 0.477 1 90.5 42 GLU B CA 1
ATOM 2508 C C . GLU B 1 42 ? 1.359 -13.961 -0.954 1 90.5 42 GLU B C 1
ATOM 2510 O O . GLU B 1 42 ? 1.014 -15.109 -1.232 1 90.5 42 GLU B O 1
ATOM 2515 N N . GLN B 1 43 ? 1.838 -13.094 -1.792 1 90.94 43 GLN B N 1
ATOM 2516 C CA . GLN B 1 43 ? 2.029 -13.477 -3.188 1 90.94 43 GLN B CA 1
ATOM 2517 C C . GLN B 1 43 ? 3.014 -14.633 -3.307 1 90.94 43 GLN B C 1
ATOM 2519 O O . GLN B 1 43 ? 2.795 -15.562 -4.09 1 90.94 43 GLN B O 1
ATOM 2524 N N . SER B 1 44 ? 4.023 -14.594 -2.545 1 94.44 44 SER B N 1
ATOM 2525 C CA . SER B 1 44 ? 5.027 -15.656 -2.574 1 94.44 44 SER B CA 1
ATOM 2526 C C . SER B 1 44 ? 4.453 -16.969 -2.068 1 94.44 44 SER B C 1
ATOM 2528 O O . SER B 1 44 ? 4.762 -18.031 -2.609 1 94.44 44 SER B O 1
ATOM 2530 N N . GLN B 1 45 ? 3.65 -16.859 -1.087 1 94.12 45 GLN B N 1
ATOM 2531 C CA . GLN B 1 45 ? 2.984 -18.062 -0.588 1 94.12 45 GLN B CA 1
ATOM 2532 C C . GLN B 1 45 ? 2.092 -18.688 -1.659 1 94.12 45 GLN B C 1
ATOM 2534 O O . GLN B 1 45 ? 2.119 -19.891 -1.871 1 94.12 45 GLN B O 1
ATOM 2539 N N . GLU B 1 46 ? 1.402 -17.859 -2.357 1 94 46 GLU B N 1
ATOM 2540 C CA . GLU B 1 46 ? 0.518 -18.344 -3.412 1 94 46 GLU B CA 1
ATOM 2541 C C . GLU B 1 46 ? 1.312 -18.984 -4.551 1 94 46 GLU B C 1
ATOM 2543 O O . GLU B 1 46 ? 0.895 -19.984 -5.121 1 94 46 GLU B O 1
ATOM 2548 N N . GLN B 1 47 ? 2.391 -18.359 -4.84 1 95.06 47 GLN B N 1
ATOM 2549 C CA . GLN B 1 47 ? 3.23 -18.891 -5.906 1 95.06 47 GLN B CA 1
ATOM 2550 C C . GLN B 1 47 ? 3.824 -20.234 -5.516 1 95.06 47 GLN B C 1
ATOM 2552 O O . GLN B 1 47 ? 3.895 -21.156 -6.336 1 95.06 47 GLN B O 1
ATOM 2557 N N . THR B 1 48 ? 4.195 -20.375 -4.285 1 96.19 48 THR B N 1
ATOM 2558 C CA . THR B 1 48 ? 4.723 -21.641 -3.799 1 96.19 48 THR B CA 1
ATOM 2559 C C . THR B 1 48 ? 3.654 -22.734 -3.852 1 96.19 48 THR B C 1
ATOM 2561 O O . THR B 1 48 ? 3.928 -23.859 -4.262 1 96.19 48 THR B O 1
ATOM 2564 N N . GLU B 1 49 ? 2.49 -22.359 -3.529 1 95.75 49 GLU B N 1
ATOM 2565 C CA . GLU B 1 49 ? 1.387 -23.312 -3.57 1 95.75 49 GLU B CA 1
ATOM 2566 C C . GLU B 1 49 ? 1.047 -23.703 -5.004 1 95.75 49 GLU B C 1
ATOM 2568 O O . GLU B 1 49 ? 0.76 -24.875 -5.285 1 95.75 49 GLU B O 1
ATOM 2573 N N . ALA B 1 50 ? 1.084 -22.734 -5.836 1 96.62 50 ALA B N 1
ATOM 2574 C CA . ALA B 1 50 ? 0.824 -23 -7.246 1 96.62 50 ALA B CA 1
ATOM 2575 C C . ALA B 1 50 ? 1.877 -23.953 -7.824 1 96.62 50 ALA B C 1
ATOM 2577 O O . ALA B 1 50 ? 1.551 -24.859 -8.586 1 96.62 50 ALA B O 1
ATOM 2578 N N . TYR B 1 51 ? 3.119 -23.734 -7.496 1 97.94 51 TYR B N 1
ATOM 2579 C CA . TYR B 1 51 ? 4.203 -24.609 -7.926 1 97.94 51 TYR B CA 1
ATOM 2580 C C . TYR B 1 51 ? 3.984 -26.031 -7.426 1 97.94 51 TYR B C 1
ATOM 2582 O O . TYR B 1 51 ? 4.113 -26.984 -8.188 1 97.94 51 TYR B O 1
ATOM 2590 N N . PHE B 1 52 ? 3.598 -26.094 -6.23 1 97.44 52 PHE B N 1
ATOM 2591 C CA . PHE B 1 52 ? 3.375 -27.422 -5.668 1 97.44 52 PHE B CA 1
ATOM 2592 C C . PHE B 1 52 ? 2.195 -28.109 -6.348 1 97.44 52 PHE B C 1
ATOM 2594 O O . PHE B 1 52 ? 2.238 -29.312 -6.617 1 97.44 52 PHE B O 1
ATOM 2601 N N . ASP B 1 53 ? 1.182 -27.422 -6.551 1 97.06 53 ASP B N 1
ATOM 2602 C CA . ASP B 1 53 ? 0.027 -28 -7.227 1 97.06 53 ASP B CA 1
ATOM 2603 C C . ASP B 1 53 ? 0.411 -28.547 -8.602 1 97.06 53 ASP B C 1
ATOM 2605 O O . ASP B 1 53 ? -0.063 -29.609 -9.008 1 97.06 53 ASP B O 1
ATOM 2609 N N . SER B 1 54 ? 1.226 -27.781 -9.289 1 97.31 54 SER B N 1
ATOM 2610 C CA . SER B 1 54 ? 1.71 -28.25 -10.586 1 97.31 54 SER B CA 1
ATOM 2611 C C . SER B 1 54 ? 2.568 -29.5 -10.438 1 97.31 54 SER B C 1
ATOM 2613 O O . SER B 1 54 ? 2.441 -30.438 -11.227 1 97.31 54 SER B O 1
ATOM 2615 N N . LEU B 1 55 ? 3.389 -29.5 -9.461 1 96.94 55 LEU B N 1
ATOM 2616 C CA . LEU B 1 55 ? 4.211 -30.672 -9.188 1 96.94 55 LEU B CA 1
ATOM 2617 C C . LEU B 1 55 ? 3.342 -31.875 -8.828 1 96.94 55 LEU B C 1
ATOM 2619 O O . LEU B 1 55 ? 3.588 -33 -9.297 1 96.94 55 LEU B O 1
ATOM 2623 N N . ASN B 1 56 ? 2.363 -31.609 -7.984 1 97.06 56 ASN B N 1
ATOM 2624 C CA . ASN B 1 56 ? 1.429 -32.656 -7.582 1 97.06 56 ASN B CA 1
ATOM 2625 C C . ASN B 1 56 ? 0.725 -33.281 -8.789 1 97.06 56 ASN B C 1
ATOM 2627 O O . ASN B 1 56 ? 0.492 -34.469 -8.828 1 97.06 56 ASN B O 1
ATOM 2631 N N . MET B 1 57 ? 0.434 -32.5 -9.758 1 96.88 57 MET B N 1
ATOM 2632 C CA . MET B 1 57 ? -0.171 -33.031 -10.977 1 96.88 57 MET B CA 1
ATOM 2633 C C . MET B 1 57 ? 0.793 -33.938 -11.703 1 96.88 57 MET B C 1
ATOM 2635 O O . MET B 1 57 ? 0.38 -34.969 -12.242 1 96.88 57 MET B O 1
ATOM 2639 N N . LEU B 1 58 ? 2.076 -33.594 -11.773 1 97.56 58 LEU B N 1
ATOM 2640 C CA . LEU B 1 58 ? 3.066 -34.469 -12.383 1 97.56 58 LEU B CA 1
ATOM 2641 C C . LEU B 1 58 ? 3.141 -35.812 -11.633 1 97.56 58 LEU B C 1
ATOM 2643 O O . LEU B 1 58 ? 3.287 -36.875 -12.25 1 97.56 58 LEU B O 1
ATOM 2647 N N . MET B 1 59 ? 3.004 -35.781 -10.297 1 96.75 59 MET B N 1
ATOM 2648 C CA . MET B 1 59 ? 2.992 -36.969 -9.492 1 96.75 59 MET B CA 1
ATOM 2649 C C . MET B 1 59 ? 1.792 -37.844 -9.844 1 96.75 59 MET B C 1
ATOM 2651 O O . MET B 1 59 ? 1.943 -39.062 -10.102 1 96.75 59 MET B O 1
ATOM 2655 N N . LEU B 1 60 ? 0.673 -37.219 -9.883 1 95.94 60 LEU B N 1
ATOM 2656 C CA . LEU B 1 60 ? -0.575 -37.938 -10.094 1 95.94 60 LEU B CA 1
ATOM 2657 C C . LEU B 1 60 ? -0.621 -38.562 -11.484 1 95.94 60 LEU B C 1
ATOM 2659 O O . LEU B 1 60 ? -1.211 -39.625 -11.672 1 95.94 60 LEU B O 1
ATOM 2663 N N . THR B 1 61 ? 0.068 -37.969 -12.398 1 96.38 61 THR B N 1
ATOM 2664 C CA . THR B 1 61 ? 0.02 -38.469 -13.781 1 96.38 61 THR B CA 1
ATOM 2665 C C . THR B 1 61 ? 1.257 -39.281 -14.109 1 96.38 61 THR B C 1
ATOM 2667 O O . THR B 1 61 ? 1.425 -39.719 -15.25 1 96.38 61 THR B O 1
ATOM 2670 N N . GLY B 1 62 ? 2.143 -39.438 -13.18 1 95.75 62 GLY B N 1
ATOM 2671 C CA . GLY B 1 62 ? 3.332 -40.25 -13.359 1 95.75 62 GLY B CA 1
ATOM 2672 C C . GLY B 1 62 ? 4.375 -39.594 -14.25 1 95.75 62 GLY B C 1
ATOM 2673 O O . GLY B 1 62 ? 5.094 -40.281 -14.977 1 95.75 62 GLY B O 1
ATOM 2674 N N . GLN B 1 63 ? 4.402 -38.25 -14.266 1 96.75 63 GLN B N 1
ATOM 2675 C CA . GLN B 1 63 ? 5.305 -37.562 -15.172 1 96.75 63 GLN B CA 1
ATOM 2676 C C . GLN B 1 63 ? 6.309 -36.719 -14.391 1 96.75 63 GLN B C 1
ATOM 2678 O O . GLN B 1 63 ? 6.605 -35.562 -14.781 1 96.75 63 GLN B O 1
ATOM 2683 N N . MET B 1 64 ? 6.844 -37.25 -13.289 1 95.56 64 MET B N 1
ATOM 2684 C CA . MET B 1 64 ? 7.75 -36.5 -12.422 1 95.56 64 MET B CA 1
ATOM 2685 C C . MET B 1 64 ? 9.055 -36.188 -13.141 1 95.56 64 MET B C 1
ATOM 2687 O O . MET B 1 64 ? 9.797 -35.281 -12.719 1 95.56 64 MET B O 1
ATOM 2691 N N . ALA B 1 65 ? 9.32 -36.875 -14.211 1 94.69 65 ALA B N 1
ATOM 2692 C CA . ALA B 1 65 ? 10.523 -36.594 -14.977 1 94.69 65 ALA B CA 1
ATOM 2693 C C . ALA B 1 65 ? 10.477 -35.219 -15.594 1 94.69 65 ALA B C 1
ATOM 2695 O O . ALA B 1 65 ? 11.516 -34.625 -15.898 1 94.69 65 ALA B O 1
ATOM 2696 N N . ALA B 1 66 ? 9.242 -34.656 -15.719 1 95.88 66 ALA B N 1
ATOM 2697 C CA . ALA B 1 66 ? 9.055 -33.344 -16.344 1 95.88 66 ALA B CA 1
ATOM 2698 C C . ALA B 1 66 ? 9.227 -32.219 -15.32 1 95.88 66 ALA B C 1
ATOM 2700 O O . ALA B 1 66 ? 9.039 -31.047 -15.641 1 95.88 66 ALA B O 1
ATOM 2701 N N . ARG B 1 67 ? 9.602 -32.531 -14.078 1 96.62 67 ARG B N 1
ATOM 2702 C CA . ARG B 1 67 ? 9.68 -31.516 -13.016 1 96.62 67 ARG B CA 1
ATOM 2703 C C . ARG B 1 67 ? 10.75 -30.484 -13.32 1 96.62 67 ARG B C 1
ATOM 2705 O O . ARG B 1 67 ? 10.633 -29.328 -12.906 1 96.62 67 ARG B O 1
ATOM 2712 N N . ASP B 1 68 ? 11.758 -30.859 -14.117 1 96.31 68 ASP B N 1
ATOM 2713 C CA . ASP B 1 68 ? 12.781 -29.891 -14.508 1 96.31 68 ASP B CA 1
ATOM 2714 C C . ASP B 1 68 ? 12.203 -28.812 -15.422 1 96.31 68 ASP B C 1
ATOM 2716 O O . ASP B 1 68 ? 12.516 -27.625 -15.273 1 96.31 68 ASP B O 1
ATOM 2720 N N . THR B 1 69 ? 11.414 -29.25 -16.359 1 96.12 69 THR B N 1
ATOM 2721 C CA . THR B 1 69 ? 10.75 -28.312 -17.25 1 96.12 69 THR B CA 1
ATOM 2722 C C . THR B 1 69 ? 9.82 -27.391 -16.469 1 96.12 69 THR B C 1
ATOM 2724 O O . THR B 1 69 ? 9.805 -26.172 -16.703 1 96.12 69 THR B O 1
ATOM 2727 N N . LEU B 1 70 ? 9.07 -27.938 -15.539 1 96.94 70 LEU B N 1
ATOM 2728 C CA . LEU B 1 70 ? 8.188 -27.156 -14.68 1 96.94 70 LEU B CA 1
ATOM 2729 C C . LEU B 1 70 ? 8.984 -26.094 -13.922 1 96.94 70 LEU B C 1
ATOM 2731 O O . LEU B 1 70 ? 8.586 -24.938 -13.875 1 96.94 70 LEU B O 1
ATOM 2735 N N . ARG B 1 71 ? 10.102 -26.516 -13.336 1 97.25 71 ARG B N 1
ATOM 2736 C CA . ARG B 1 71 ? 10.961 -25.594 -12.586 1 97.25 71 ARG B CA 1
ATOM 2737 C C . ARG B 1 71 ? 11.414 -24.438 -13.461 1 97.25 71 ARG B C 1
ATOM 2739 O O . ARG B 1 71 ? 11.352 -23.281 -13.039 1 97.25 71 ARG B O 1
ATOM 2746 N N . GLU B 1 72 ? 11.836 -24.734 -14.664 1 95.81 72 GLU B N 1
ATOM 2747 C CA . GLU B 1 72 ? 12.305 -23.703 -15.57 1 95.81 72 GLU B CA 1
ATOM 2748 C C . GLU B 1 72 ? 11.188 -22.719 -15.906 1 95.81 72 GLU B C 1
ATOM 2750 O O . GLU B 1 72 ? 11.422 -21.5 -16 1 95.81 72 GLU B O 1
ATOM 2755 N N . LYS B 1 73 ? 10.047 -23.188 -16.031 1 96.12 73 LYS B N 1
ATOM 2756 C CA . LYS B 1 73 ? 8.914 -22.328 -16.344 1 96.12 73 LYS B CA 1
ATOM 2757 C C . LYS B 1 73 ? 8.617 -21.391 -15.172 1 96.12 73 LYS B C 1
ATOM 2759 O O . LYS B 1 73 ? 8.406 -20.188 -15.367 1 96.12 73 LYS B O 1
ATOM 2764 N N . PHE B 1 74 ? 8.641 -21.891 -13.977 1 96.38 74 PHE B N 1
ATOM 2765 C CA . PHE B 1 74 ? 8.312 -21.078 -12.812 1 96.38 74 PHE B CA 1
ATOM 2766 C C . PHE B 1 74 ? 9.43 -20.094 -12.5 1 96.38 74 PHE B C 1
ATOM 2768 O O . PHE B 1 74 ? 9.188 -19.031 -11.938 1 96.38 74 PHE B O 1
ATOM 2775 N N . LYS B 1 75 ? 10.672 -20.406 -12.875 1 96.19 75 LYS B N 1
ATOM 2776 C CA . LYS B 1 75 ? 11.797 -19.484 -12.688 1 96.19 75 LYS B CA 1
ATOM 2777 C C . LYS B 1 75 ? 11.656 -18.25 -13.57 1 96.19 75 LYS B C 1
ATOM 2779 O O . LYS B 1 75 ? 12.328 -17.25 -13.344 1 96.19 75 LYS B O 1
ATOM 2784 N N . ARG B 1 76 ? 10.75 -18.312 -14.523 1 93.75 76 ARG B N 1
ATOM 2785 C CA . ARG B 1 76 ? 10.586 -17.203 -15.453 1 93.75 76 ARG B CA 1
ATOM 2786 C C . ARG B 1 76 ? 9.5 -16.25 -14.977 1 93.75 76 ARG B C 1
ATOM 2788 O O . ARG B 1 76 ? 9.227 -15.234 -15.617 1 93.75 76 ARG B O 1
ATOM 2795 N N . HIS B 1 77 ? 8.883 -16.562 -13.836 1 93.12 77 HIS B N 1
ATOM 2796 C CA . HIS B 1 77 ? 7.898 -15.648 -13.258 1 93.12 77 HIS B CA 1
ATOM 2797 C C . HIS B 1 77 ? 8.562 -14.398 -12.695 1 93.12 77 HIS B C 1
ATOM 2799 O O . HIS B 1 77 ? 9.773 -14.391 -12.445 1 93.12 77 HIS B O 1
ATOM 2805 N N . SER B 1 78 ? 7.773 -13.406 -12.469 1 88.56 78 SER B N 1
ATOM 2806 C CA . SER B 1 78 ? 8.297 -12.109 -12.062 1 88.56 78 SER B CA 1
ATOM 2807 C C . SER B 1 78 ? 8.961 -12.188 -10.695 1 88.56 78 SER B C 1
ATOM 2809 O O . SER B 1 78 ? 8.422 -12.797 -9.766 1 88.56 78 SER B O 1
ATOM 2811 N N . HIS B 1 79 ? 10.141 -11.68 -10.625 1 90.06 79 HIS B N 1
ATOM 2812 C CA . HIS B 1 79 ? 10.906 -11.461 -9.406 1 90.06 79 HIS B CA 1
ATOM 2813 C C . HIS B 1 79 ? 11.422 -12.781 -8.836 1 90.06 79 HIS B C 1
ATOM 2815 O O . HIS B 1 79 ? 11.953 -12.812 -7.723 1 90.06 79 HIS B O 1
ATOM 2821 N N . VAL B 1 80 ? 11.273 -13.891 -9.586 1 95.19 80 VAL B N 1
ATOM 2822 C CA . VAL B 1 80 ? 11.766 -15.172 -9.094 1 95.19 80 VAL B CA 1
ATOM 2823 C C . VAL B 1 80 ? 13.227 -15.352 -9.492 1 95.19 80 VAL B C 1
ATOM 2825 O O . VAL B 1 80 ? 13.562 -15.312 -10.68 1 95.19 80 VAL B O 1
ATOM 2828 N N . LYS B 1 81 ? 14.008 -15.523 -8.57 1 95.25 81 LYS B N 1
ATOM 2829 C CA . LYS B 1 81 ? 15.422 -15.789 -8.82 1 95.25 81 LYS B CA 1
ATOM 2830 C C . LYS B 1 81 ? 15.695 -17.281 -8.906 1 95.25 81 LYS B C 1
ATOM 2832 O O . LYS B 1 81 ? 16.547 -17.719 -9.695 1 95.25 81 LYS B O 1
ATOM 2837 N N . ASP B 1 82 ? 15 -17.984 -8.07 1 96.19 82 ASP B N 1
ATOM 2838 C CA . ASP B 1 82 ? 15.141 -19.438 -8.055 1 96.19 82 ASP B CA 1
ATOM 2839 C C . ASP B 1 82 ? 13.883 -20.125 -7.52 1 96.19 82 ASP B C 1
ATOM 2841 O O . ASP B 1 82 ? 13.117 -19.5 -6.77 1 96.19 82 ASP B O 1
ATOM 2845 N N . ALA B 1 83 ? 13.656 -21.297 -7.996 1 97.44 83 ALA B N 1
ATOM 2846 C CA . ALA B 1 83 ? 12.578 -22.172 -7.551 1 97.44 83 ALA B CA 1
ATOM 2847 C C . ALA B 1 83 ? 13.031 -23.625 -7.512 1 97.44 83 ALA B C 1
ATOM 2849 O O . ALA B 1 83 ? 13.641 -24.109 -8.461 1 97.44 83 ALA B O 1
ATOM 2850 N N . ARG B 1 84 ? 12.773 -24.281 -6.395 1 97.19 84 ARG B N 1
ATOM 2851 C CA . ARG B 1 84 ? 13.156 -25.688 -6.348 1 97.19 84 ARG B CA 1
ATOM 2852 C C . ARG B 1 84 ? 12.422 -26.406 -5.223 1 97.19 84 ARG B C 1
ATOM 2854 O O . ARG B 1 84 ? 11.805 -25.781 -4.363 1 97.19 84 ARG B O 1
ATOM 2861 N N . ILE B 1 85 ? 12.516 -27.719 -5.262 1 97.44 85 ILE B N 1
ATOM 2862 C CA . ILE B 1 85 ? 12 -28.562 -4.195 1 97.44 85 ILE B CA 1
ATOM 2863 C C . ILE B 1 85 ? 13.156 -29.109 -3.359 1 97.44 85 ILE B C 1
ATOM 2865 O O . ILE B 1 85 ? 14.258 -29.312 -3.869 1 97.44 85 ILE B O 1
ATOM 2869 N N . VAL B 1 86 ? 12.852 -29.188 -2.115 1 98.06 86 VAL B N 1
ATOM 2870 C CA . VAL B 1 86 ? 13.805 -29.812 -1.199 1 98.06 86 VAL B CA 1
ATOM 2871 C C . VAL B 1 86 ? 13.32 -31.203 -0.805 1 98.06 86 VAL B C 1
ATOM 2873 O O . VAL B 1 86 ? 12.211 -31.359 -0.296 1 98.06 86 VAL B O 1
ATOM 2876 N N . ARG B 1 87 ? 14.164 -32.125 -1.039 1 97 87 ARG B N 1
ATOM 2877 C CA . ARG B 1 87 ? 13.789 -33.5 -0.837 1 97 87 ARG B CA 1
ATOM 2878 C C . ARG B 1 87 ? 14.094 -33.938 0.59 1 97 87 ARG B C 1
ATOM 2880 O O . ARG B 1 87 ? 15.156 -33.656 1.133 1 97 87 ARG B O 1
ATOM 2887 N N . SER B 1 88 ? 13.125 -34.656 1.161 1 96.25 88 SER B N 1
ATOM 2888 C CA . SER B 1 88 ? 13.32 -35.156 2.516 1 96.25 88 SER B CA 1
ATOM 2889 C C . SER B 1 88 ? 14 -36.531 2.5 1 96.25 88 SER B C 1
ATOM 2891 O O . SER B 1 88 ? 14.094 -37.156 1.45 1 96.25 88 SER B O 1
ATOM 2893 N N . THR B 1 89 ? 14.422 -36.938 3.74 1 93.69 89 THR B N 1
ATOM 2894 C CA . THR B 1 89 ? 15.016 -38.25 3.893 1 93.69 89 THR B CA 1
ATOM 2895 C C . THR B 1 89 ? 13.961 -39.344 3.67 1 93.69 89 THR B C 1
ATOM 2897 O O . THR B 1 89 ? 1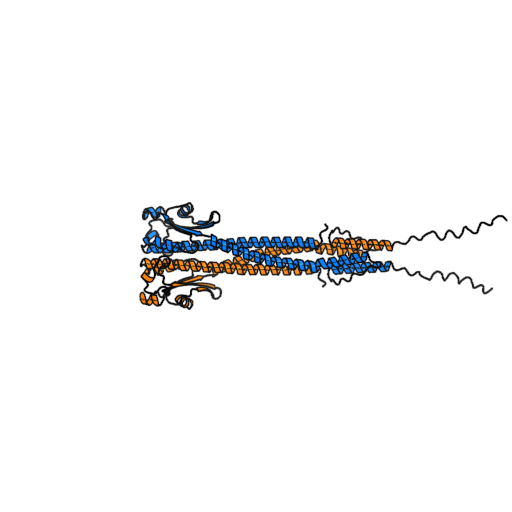4.258 -40.375 3.086 1 93.69 89 THR B O 1
ATOM 2900 N N . ALA B 1 90 ? 12.805 -39.031 4.117 1 92.81 90 ALA B N 1
ATOM 2901 C CA . ALA B 1 90 ? 11.719 -39.969 3.938 1 92.81 90 ALA B CA 1
ATOM 2902 C C . ALA B 1 90 ? 11.469 -40.281 2.457 1 92.81 90 ALA B C 1
ATOM 2904 O O . ALA B 1 90 ? 11.258 -41.406 2.066 1 92.81 90 ALA B O 1
ATOM 2905 N N . LEU B 1 91 ? 11.492 -39.281 1.671 1 94.81 91 LEU B N 1
ATOM 2906 C CA . LEU B 1 91 ? 11.289 -39.438 0.234 1 94.81 91 LEU B CA 1
ATOM 2907 C C . LEU B 1 91 ? 12.461 -40.156 -0.411 1 94.81 91 LEU B C 1
ATOM 2909 O O . LEU B 1 91 ? 12.266 -41 -1.302 1 94.81 91 LEU B O 1
ATOM 2913 N N . THR B 1 92 ? 13.664 -39.875 0.015 1 94.69 92 THR B N 1
ATOM 2914 C CA . THR B 1 92 ? 14.859 -40.531 -0.521 1 94.69 92 THR B CA 1
ATOM 2915 C C . THR B 1 92 ? 14.852 -42.031 -0.246 1 94.69 92 THR B C 1
ATOM 2917 O O . THR B 1 92 ? 15.25 -42.812 -1.098 1 94.69 92 THR B O 1
ATOM 2920 N N . ARG B 1 93 ? 14.367 -42.344 0.863 1 93.62 93 ARG B N 1
ATOM 2921 C CA . ARG B 1 93 ? 14.297 -43.75 1.237 1 93.62 93 ARG B CA 1
ATOM 2922 C C . ARG B 1 93 ? 13.367 -44.531 0.305 1 93.62 93 ARG B C 1
ATOM 2924 O O . ARG B 1 93 ? 13.656 -45.656 -0.071 1 93.62 93 ARG B O 1
ATOM 2931 N N . GLN B 1 94 ? 12.32 -43.875 -0.046 1 94.69 94 GLN B N 1
ATOM 2932 C CA . GLN B 1 94 ? 11.305 -44.594 -0.832 1 94.69 94 GLN B CA 1
ATOM 2933 C C . GLN B 1 94 ? 11.602 -44.5 -2.324 1 94.69 94 GLN B C 1
ATOM 2935 O O . GLN B 1 94 ? 11.398 -45.438 -3.068 1 94.69 94 GLN B O 1
ATOM 2940 N N . TYR B 1 95 ? 12.078 -43.312 -2.84 1 94.81 95 TYR B N 1
ATOM 2941 C CA . TYR B 1 95 ? 12.141 -43.062 -4.277 1 94.81 95 TYR B CA 1
ATOM 2942 C C . TYR B 1 95 ? 13.578 -42.875 -4.742 1 94.81 95 TYR B C 1
ATOM 2944 O O . TYR B 1 95 ? 13.82 -42.656 -5.93 1 94.81 95 TYR B O 1
ATOM 2952 N N . GLY B 1 96 ? 14.578 -42.969 -3.822 1 93.12 96 GLY B N 1
ATOM 2953 C CA . GLY B 1 96 ? 15.969 -42.781 -4.191 1 93.12 96 GLY B CA 1
ATOM 2954 C C . GLY B 1 96 ? 16.391 -41.312 -4.164 1 93.12 96 GLY B C 1
ATOM 2955 O O . GLY B 1 96 ? 15.594 -40.438 -3.797 1 93.12 96 GLY B O 1
ATOM 2956 N N . PRO B 1 97 ? 17.594 -41.156 -4.59 1 91.38 97 PRO B N 1
ATOM 2957 C CA . PRO B 1 97 ? 18.094 -39.781 -4.543 1 91.38 97 PRO B CA 1
ATOM 2958 C C . PRO B 1 97 ? 17.469 -38.875 -5.598 1 91.38 97 PRO B C 1
ATOM 2960 O O . PRO B 1 97 ? 17.031 -39.344 -6.645 1 91.38 97 PRO B O 1
ATOM 2963 N N . GLY B 1 98 ? 17.25 -37.719 -5.301 1 92.5 98 GLY B N 1
ATOM 2964 C CA . GLY B 1 98 ? 16.703 -36.75 -6.227 1 92.5 98 GLY B CA 1
ATOM 2965 C C . GLY B 1 98 ? 17.766 -36 -7.008 1 92.5 98 GLY B C 1
ATOM 2966 O O . GLY B 1 98 ? 18.875 -36.5 -7.191 1 92.5 98 GLY B O 1
ATOM 2967 N N . ARG B 1 99 ? 17.328 -34.938 -7.684 1 94.62 99 ARG B N 1
ATOM 2968 C CA . ARG B 1 99 ? 18.266 -34.062 -8.383 1 94.62 99 ARG B CA 1
ATOM 2969 C C . ARG B 1 99 ? 19.219 -33.375 -7.406 1 94.62 99 ARG B C 1
ATOM 2971 O O . ARG B 1 99 ? 18.922 -33.25 -6.215 1 94.62 99 ARG B O 1
ATOM 2978 N N . ALA B 1 100 ? 20.344 -32.906 -7.918 1 94.38 100 ALA B N 1
ATOM 2979 C CA . ALA B 1 100 ? 21.344 -32.219 -7.082 1 94.38 100 ALA B CA 1
ATOM 2980 C C . ALA B 1 100 ? 20.734 -30.969 -6.426 1 94.38 100 ALA B C 1
ATOM 2982 O O . ALA B 1 100 ? 21.031 -30.672 -5.27 1 94.38 100 ALA B O 1
ATOM 2983 N N . GLU B 1 101 ? 19.844 -30.297 -7.129 1 94.81 101 GLU B N 1
ATOM 2984 C CA . GLU B 1 101 ? 19.281 -29.047 -6.633 1 94.81 101 GLU B CA 1
ATOM 2985 C C . GLU B 1 101 ? 18.25 -29.297 -5.539 1 94.81 101 GLU B C 1
ATOM 2987 O O . GLU B 1 101 ? 17.828 -28.359 -4.844 1 94.81 101 GLU B O 1
ATOM 2992 N N . GLU B 1 102 ? 17.875 -30.562 -5.383 1 97.25 102 GLU B N 1
ATOM 2993 C CA . GLU B 1 102 ? 16.844 -30.891 -4.402 1 97.25 102 GLU B CA 1
ATOM 2994 C C . 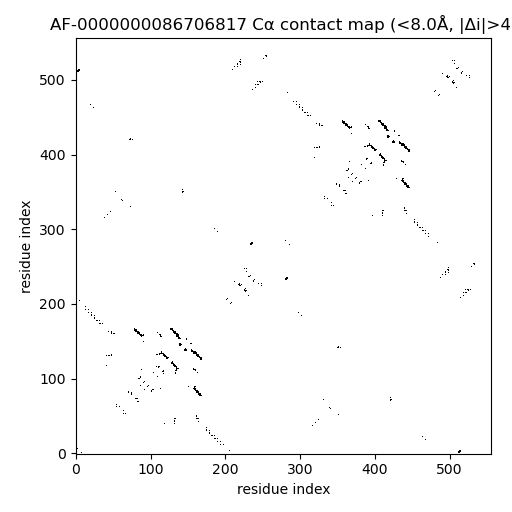GLU B 1 102 ? 17.453 -31.172 -3.031 1 97.25 102 GLU B C 1
ATOM 2996 O O . GLU B 1 102 ? 16.719 -31.359 -2.053 1 97.25 102 GLU B O 1
ATOM 3001 N N . ALA B 1 103 ? 18.766 -31.172 -2.982 1 96.38 103 ALA B N 1
ATOM 3002 C CA . ALA B 1 103 ? 19.469 -31.422 -1.722 1 96.38 103 ALA B CA 1
ATOM 3003 C C . ALA B 1 103 ? 19.406 -30.188 -0.812 1 96.38 103 ALA B C 1
ATOM 3005 O O . ALA B 1 103 ? 19.234 -29.062 -1.283 1 96.38 103 ALA B O 1
ATOM 3006 N N . VAL B 1 104 ? 19.531 -30.453 0.453 1 97.38 104 VAL B N 1
ATOM 3007 C CA . VAL B 1 104 ? 19.547 -29.375 1.445 1 97.38 104 VAL B CA 1
ATOM 3008 C C . VAL B 1 104 ? 20.75 -28.469 1.21 1 97.38 104 VAL B C 1
ATOM 3010 O O . VAL B 1 104 ? 21.875 -28.953 1.077 1 97.38 104 VAL B O 1
ATOM 3013 N N . GLN B 1 105 ? 20.516 -27.156 1.189 1 96.56 105 GLN B N 1
ATOM 3014 C CA . GLN B 1 105 ? 21.609 -26.234 0.86 1 96.56 105 GLN B CA 1
ATOM 3015 C C . GLN B 1 105 ? 21.891 -25.281 2.014 1 96.56 105 GLN B C 1
ATOM 3017 O O . GLN B 1 105 ? 23 -24.766 2.133 1 96.56 105 GLN B O 1
ATOM 3022 N N . ASP B 1 106 ? 20.969 -24.969 2.826 1 96.88 106 ASP B N 1
ATOM 3023 C CA . ASP B 1 106 ? 21.172 -24.016 3.914 1 96.88 106 ASP B CA 1
ATOM 3024 C C . ASP B 1 106 ? 20.188 -24.25 5.051 1 96.88 106 ASP B C 1
ATOM 3026 O O . ASP B 1 106 ? 19.5 -25.281 5.078 1 96.88 106 ASP B O 1
ATOM 3030 N N . ASP B 1 107 ? 20.156 -23.328 5.988 1 97.38 107 ASP B N 1
ATOM 3031 C CA . ASP B 1 107 ? 19.344 -23.5 7.191 1 97.38 107 ASP B CA 1
ATOM 3032 C C . ASP B 1 107 ? 17.859 -23.375 6.879 1 97.38 107 ASP B C 1
ATOM 3034 O O . ASP B 1 107 ? 17.031 -24.016 7.516 1 97.38 107 ASP B O 1
ATOM 3038 N N . PHE B 1 108 ? 17.531 -22.656 5.914 1 97.88 108 PHE B N 1
ATOM 3039 C CA . PHE B 1 108 ? 16.125 -22.516 5.547 1 97.88 108 PHE B CA 1
ATOM 3040 C C . PHE B 1 108 ? 15.555 -23.828 5.043 1 97.88 108 PHE B C 1
ATOM 3042 O O . PHE B 1 108 ? 14.43 -24.188 5.371 1 97.88 108 PHE B O 1
ATOM 3049 N N . ASP B 1 109 ? 16.359 -24.531 4.316 1 98.31 109 ASP B N 1
ATOM 3050 C CA . ASP B 1 109 ? 15.953 -25.844 3.838 1 98.31 109 ASP B CA 1
ATOM 3051 C C . ASP B 1 109 ? 15.758 -26.812 5 1 98.31 109 ASP B C 1
ATOM 3053 O O . ASP B 1 109 ? 14.758 -27.531 5.047 1 98.31 109 ASP B O 1
ATOM 3057 N N . ARG B 1 110 ? 16.688 -26.766 5.883 1 98 110 ARG B N 1
ATOM 3058 C CA . ARG B 1 110 ? 16.641 -27.656 7.027 1 98 110 ARG B CA 1
ATOM 3059 C C . ARG B 1 110 ? 15.391 -27.406 7.871 1 98 110 ARG B C 1
ATOM 3061 O O . ARG B 1 110 ? 14.695 -28.359 8.258 1 98 110 ARG B O 1
ATOM 3068 N N . LEU B 1 111 ? 15.172 -26.156 8.102 1 97.94 111 LEU B N 1
ATOM 3069 C CA . LEU B 1 111 ? 14.008 -25.781 8.906 1 97.94 111 LEU B CA 1
ATOM 3070 C C . LEU B 1 111 ? 12.711 -26.156 8.195 1 97.94 111 LEU B C 1
ATOM 3072 O O . LEU B 1 111 ? 11.758 -26.609 8.836 1 97.94 111 LEU B O 1
ATOM 3076 N N . ALA B 1 112 ? 12.688 -26 6.938 1 98.25 112 ALA B N 1
ATOM 3077 C CA . ALA B 1 112 ? 11.5 -26.375 6.164 1 98.25 112 ALA B CA 1
ATOM 3078 C C . ALA B 1 112 ? 11.219 -27.875 6.273 1 98.25 112 ALA B C 1
ATOM 3080 O O . ALA B 1 112 ? 10.062 -28.281 6.402 1 98.25 112 ALA B O 1
ATOM 3081 N N . LEU B 1 113 ? 12.234 -28.656 6.266 1 98 113 LEU B N 1
ATOM 3082 C CA . LEU B 1 113 ? 12.07 -30.109 6.348 1 98 113 LEU B CA 1
ATOM 3083 C C . LEU B 1 113 ? 11.672 -30.531 7.758 1 98 113 LEU B C 1
ATOM 3085 O O . LEU B 1 113 ? 11.234 -31.656 7.969 1 98 113 LEU B O 1
ATOM 3089 N N . GLU B 1 114 ? 11.836 -29.609 8.695 1 97.19 114 GLU B N 1
ATOM 3090 C CA . GLU B 1 114 ? 11.336 -29.828 10.047 1 97.19 114 GLU B CA 1
ATOM 3091 C C . GLU B 1 114 ? 9.898 -29.328 10.195 1 97.19 114 GLU B C 1
ATOM 3093 O O . GLU B 1 114 ? 9.328 -29.391 11.289 1 97.19 114 GLU B O 1
ATOM 3098 N N . GLY B 1 115 ? 9.398 -28.797 9.148 1 97.31 115 GLY B N 1
ATOM 3099 C CA . GLY B 1 115 ? 8.008 -28.375 9.156 1 97.31 115 GLY B CA 1
ATOM 3100 C C . GLY B 1 115 ? 7.84 -26.891 9.406 1 97.31 115 GLY B C 1
ATOM 3101 O O . GLY B 1 115 ? 6.719 -26.406 9.594 1 97.31 115 GLY B O 1
ATOM 3102 N N . LYS B 1 116 ? 8.922 -26.219 9.398 1 97.25 116 LYS B N 1
ATOM 3103 C CA . LYS B 1 116 ? 8.875 -24.781 9.656 1 97.25 116 LYS B CA 1
ATOM 3104 C C . LYS B 1 116 ? 9.133 -24 8.375 1 97.25 116 LYS B C 1
ATOM 3106 O O . LYS B 1 116 ? 10.273 -23.875 7.926 1 97.25 116 LYS B O 1
ATOM 3111 N N . GLY B 1 117 ? 8.062 -23.422 7.812 1 96.88 117 GLY B N 1
ATOM 3112 C CA . GLY B 1 117 ? 8.195 -22.594 6.625 1 96.88 117 GLY B CA 1
ATOM 3113 C C . GLY B 1 117 ? 8.797 -21.234 6.91 1 96.88 117 GLY B C 1
ATOM 3114 O O . GLY B 1 117 ? 8.883 -20.812 8.07 1 96.88 117 GLY B O 1
ATOM 3115 N N . SER B 1 118 ? 9.227 -20.594 5.812 1 96.25 118 SER B N 1
ATOM 3116 C CA . SER B 1 118 ? 9.852 -19.281 5.965 1 96.25 118 SER B CA 1
ATOM 3117 C C . SER B 1 118 ? 9.305 -18.297 4.953 1 96.25 118 SER B C 1
ATOM 3119 O O . SER B 1 118 ? 8.961 -18.656 3.828 1 96.25 118 SER B O 1
ATOM 3121 N N . LEU B 1 119 ? 9.133 -17.016 5.383 1 97.12 119 LEU B N 1
ATOM 3122 C CA . LEU B 1 119 ? 8.922 -15.852 4.535 1 97.12 119 LEU B CA 1
ATOM 3123 C C . LEU B 1 119 ? 9.82 -14.695 4.965 1 97.12 119 LEU B C 1
ATOM 3125 O O . LEU B 1 119 ? 9.344 -13.578 5.184 1 97.12 119 LEU B O 1
ATOM 3129 N N . GLU B 1 120 ? 11.07 -14.984 4.965 1 95.5 120 GLU B N 1
ATOM 3130 C CA . GLU B 1 120 ? 12.016 -14.023 5.527 1 95.5 120 GLU B CA 1
ATOM 3131 C C . GLU B 1 120 ? 12.672 -13.195 4.43 1 95.5 120 GLU B C 1
ATOM 3133 O O . GLU B 1 120 ? 13.031 -13.719 3.373 1 95.5 120 GLU B O 1
ATOM 3138 N N . VAL B 1 121 ? 12.82 -11.969 4.746 1 95.38 121 VAL B N 1
ATOM 3139 C CA . VAL B 1 121 ? 13.555 -11.07 3.865 1 95.38 121 VAL B CA 1
ATOM 3140 C C . VAL B 1 121 ? 15.008 -10.953 4.332 1 95.38 121 VAL B C 1
ATOM 3142 O O . VAL B 1 121 ? 15.266 -10.625 5.492 1 95.38 121 VAL B O 1
ATOM 3145 N N . ILE B 1 122 ? 15.875 -11.227 3.426 1 94.94 122 ILE B N 1
ATOM 3146 C CA . ILE B 1 122 ? 17.297 -11.18 3.738 1 94.94 122 ILE B CA 1
ATOM 3147 C C . ILE B 1 122 ? 17.953 -10.047 2.961 1 94.94 122 ILE B C 1
ATOM 3149 O O . ILE B 1 122 ? 17.75 -9.906 1.754 1 94.94 122 ILE B O 1
ATOM 3153 N N . GLN B 1 123 ? 18.75 -9.297 3.693 1 91.56 123 GLN B N 1
ATOM 3154 C CA . GLN B 1 123 ? 19.516 -8.219 3.07 1 91.56 123 GLN B CA 1
ATOM 3155 C C . GLN B 1 123 ? 20.969 -8.617 2.857 1 91.56 123 GLN B C 1
ATOM 3157 O O . GLN B 1 123 ? 21.625 -9.078 3.787 1 91.56 123 GLN B O 1
ATOM 3162 N N . GLU B 1 124 ? 21.391 -8.625 1.683 1 88.69 124 GLU B N 1
ATOM 3163 C CA . GLU B 1 124 ? 22.781 -8.883 1.312 1 88.69 124 GLU B CA 1
ATOM 3164 C C . GLU B 1 124 ? 23.391 -7.684 0.593 1 88.69 124 GLU B C 1
ATOM 3166 O O . GLU B 1 124 ? 23.297 -7.574 -0.632 1 88.69 124 GLU B O 1
ATOM 3171 N N . GLY B 1 125 ? 24.125 -6.871 1.342 1 88.06 125 GLY B N 1
ATOM 3172 C CA . GLY B 1 125 ? 24.625 -5.645 0.745 1 88.06 125 GLY B CA 1
ATOM 3173 C C . GLY B 1 125 ? 23.531 -4.699 0.309 1 88.06 125 GLY B C 1
ATOM 3174 O O . GLY B 1 125 ? 22.672 -4.32 1.113 1 88.06 125 GLY B O 1
ATOM 3175 N N . ALA B 1 126 ? 23.547 -4.414 -1.01 1 87.69 126 ALA B N 1
ATOM 3176 C CA . ALA B 1 126 ? 22.562 -3.488 -1.564 1 87.69 126 ALA B CA 1
ATOM 3177 C C . ALA B 1 126 ? 21.344 -4.234 -2.082 1 87.69 126 ALA B C 1
ATOM 3179 O O . ALA B 1 126 ? 20.344 -3.617 -2.449 1 87.69 126 ALA B O 1
ATOM 3180 N N . SER B 1 127 ? 21.469 -5.57 -2.008 1 91.75 127 SER B N 1
ATOM 3181 C CA . SER B 1 127 ? 20.375 -6.359 -2.568 1 91.75 127 SER B CA 1
ATOM 3182 C C . SER B 1 127 ? 19.547 -7.02 -1.47 1 91.75 127 SER B C 1
ATOM 3184 O O . SER B 1 127 ? 20.047 -7.242 -0.363 1 91.75 127 SER B O 1
ATOM 3186 N N . SER B 1 128 ? 18.266 -7.098 -1.752 1 93.75 128 SER B N 1
ATOM 3187 C CA . SER B 1 128 ? 17.359 -7.773 -0.838 1 93.75 128 SER B CA 1
ATOM 3188 C C . SER B 1 128 ? 16.641 -8.938 -1.524 1 93.75 128 SER B C 1
ATOM 3190 O O . SER B 1 128 ? 16.281 -8.844 -2.699 1 93.75 128 SER B O 1
ATOM 3192 N N . ARG B 1 129 ? 16.547 -10.008 -0.838 1 95.06 129 ARG B N 1
ATOM 3193 C CA . ARG B 1 129 ? 15.836 -11.164 -1.379 1 95.06 129 ARG B CA 1
ATOM 3194 C C . ARG B 1 129 ? 14.867 -11.734 -0.356 1 95.06 129 ARG B C 1
ATOM 3196 O O . ARG B 1 129 ? 15.047 -11.562 0.851 1 95.06 129 ARG B O 1
ATOM 3203 N N . LEU B 1 130 ? 13.82 -12.336 -0.832 1 96.75 130 LEU B N 1
ATOM 3204 C CA . LEU B 1 130 ? 12.844 -13.047 -0.01 1 96.75 130 LEU B CA 1
ATOM 3205 C C . LEU B 1 130 ? 12.984 -14.555 -0.185 1 96.75 130 LEU B C 1
ATOM 3207 O O . LEU B 1 130 ? 13.031 -15.047 -1.312 1 96.75 130 LEU B O 1
ATOM 3211 N N . ILE B 1 131 ? 13.148 -15.242 0.92 1 97.5 131 ILE B N 1
ATOM 3212 C CA . ILE B 1 131 ? 13.188 -16.703 0.899 1 97.5 131 ILE B CA 1
ATOM 3213 C C . ILE B 1 131 ? 11.859 -17.25 1.406 1 97.5 131 ILE B C 1
ATOM 3215 O O . ILE B 1 131 ? 11.523 -17.109 2.584 1 97.5 131 ILE B O 1
ATOM 3219 N N . ALA B 1 132 ? 11.156 -17.844 0.501 1 97.94 132 ALA B N 1
ATOM 3220 C CA . ALA B 1 132 ? 9.875 -18.469 0.833 1 97.94 132 ALA B CA 1
ATOM 3221 C C . ALA B 1 132 ? 9.984 -20 0.781 1 97.94 132 ALA B C 1
ATOM 3223 O O . ALA B 1 132 ? 10.359 -20.562 -0.249 1 97.94 132 ALA B O 1
ATOM 3224 N N . THR B 1 133 ? 9.711 -20.625 1.901 1 98.38 133 THR B N 1
ATOM 3225 C CA . THR B 1 133 ? 9.703 -22.094 1.938 1 98.38 133 THR B CA 1
ATOM 3226 C C . THR B 1 133 ? 8.352 -22.609 2.428 1 98.38 133 THR B C 1
ATOM 3228 O O . THR B 1 133 ? 7.742 -22.031 3.326 1 98.38 133 THR B O 1
ATOM 3231 N N . LEU B 1 134 ? 7.883 -23.594 1.82 1 97.38 134 LEU B N 1
ATOM 3232 C CA . LEU B 1 134 ? 6.637 -24.25 2.178 1 97.38 134 LEU B CA 1
ATOM 3233 C C . LEU B 1 134 ? 6.863 -25.734 2.445 1 97.38 134 LEU B C 1
ATOM 3235 O O . LEU B 1 134 ? 7.094 -26.516 1.512 1 97.38 134 LEU B O 1
ATOM 3239 N N . PRO B 1 135 ? 6.77 -26.125 3.703 1 98.06 135 PRO B N 1
ATOM 3240 C CA . PRO B 1 135 ? 6.84 -27.562 3.973 1 98.06 135 PRO B CA 1
ATOM 3241 C C . PRO B 1 135 ? 5.66 -28.328 3.383 1 98.06 135 PRO B C 1
ATOM 3243 O O . PRO B 1 135 ? 4.52 -27.859 3.451 1 98.06 135 PRO B O 1
ATOM 3246 N N . LEU B 1 136 ? 6 -29.422 2.801 1 97.38 136 LEU B N 1
ATOM 3247 C CA . LEU B 1 136 ? 4.984 -30.281 2.197 1 97.38 136 LEU B CA 1
ATOM 3248 C C . LEU B 1 136 ? 4.691 -31.484 3.08 1 97.38 136 LEU B C 1
ATOM 3250 O O . LEU B 1 136 ? 5.488 -32.438 3.133 1 97.38 136 LEU B O 1
ATOM 3254 N N . ARG B 1 137 ? 3.545 -31.453 3.684 1 96.5 137 ARG B N 1
ATOM 3255 C CA . ARG B 1 137 ? 3.168 -32.531 4.598 1 96.5 137 ARG B CA 1
ATOM 3256 C C . ARG B 1 137 ? 2.248 -33.531 3.91 1 96.5 137 ARG B C 1
ATOM 3258 O O . ARG B 1 137 ? 1.359 -33.125 3.146 1 96.5 137 ARG B O 1
ATOM 3265 N N . ALA B 1 138 ? 2.516 -34.75 4.246 1 96.62 138 ALA B N 1
ATOM 3266 C CA . ALA B 1 138 ? 1.635 -35.812 3.736 1 96.62 138 ALA B CA 1
ATOM 3267 C C . ALA B 1 138 ? 0.219 -35.656 4.281 1 96.62 138 ALA B C 1
ATOM 3269 O O . ALA B 1 138 ? 0.031 -35.438 5.48 1 96.62 138 ALA B O 1
ATOM 3270 N N . SER B 1 139 ? -0.691 -35.625 3.408 1 96 139 SER B N 1
ATOM 3271 C CA . SER B 1 139 ? -2.104 -35.5 3.756 1 96 139 SER B CA 1
ATOM 3272 C C . SER B 1 139 ? -2.943 -36.531 3.02 1 96 139 SER B C 1
ATOM 3274 O O . SER B 1 139 ? -2.611 -36.938 1.899 1 96 139 SER B O 1
ATOM 3276 N N . LYS B 1 140 ? -4.027 -36.938 3.635 1 95 140 LYS B N 1
ATOM 3277 C CA . LYS B 1 140 ? -4.945 -37.875 2.996 1 95 140 LYS B CA 1
ATOM 3278 C C . LYS B 1 140 ? -5.898 -37.156 2.045 1 95 140 LYS B C 1
ATOM 3280 O O . LYS B 1 140 ? -6.527 -37.781 1.194 1 95 140 LYS B O 1
ATOM 3285 N N . ALA B 1 141 ? -5.977 -35.844 2.238 1 92.81 141 ALA B N 1
ATOM 3286 C CA . ALA B 1 141 ? -6.91 -35.062 1.418 1 92.81 141 ALA B CA 1
ATOM 3287 C C . ALA B 1 141 ? -6.383 -33.656 1.154 1 92.81 141 ALA B C 1
ATOM 3289 O O . ALA B 1 141 ? -7.047 -32.688 1.469 1 92.81 141 ALA B O 1
ATOM 3290 N N . TYR B 1 142 ? -5.238 -33.594 0.501 1 91.38 142 TYR B N 1
ATOM 3291 C CA . TYR B 1 142 ? -4.707 -32.281 0.115 1 91.38 142 TYR B CA 1
ATOM 3292 C C . TYR B 1 142 ? -5.309 -31.828 -1.205 1 91.38 142 TYR B C 1
ATOM 3294 O O . TYR B 1 142 ? -4.844 -32.219 -2.279 1 91.38 142 TYR B O 1
ATOM 3302 N N . ARG B 1 143 ? -6.227 -30.938 -1.141 1 89.62 143 ARG B N 1
ATOM 3303 C CA . ARG B 1 143 ? -6.898 -30.406 -2.318 1 89.62 143 ARG B CA 1
ATOM 3304 C C . ARG B 1 143 ? -7.293 -31.516 -3.279 1 89.62 1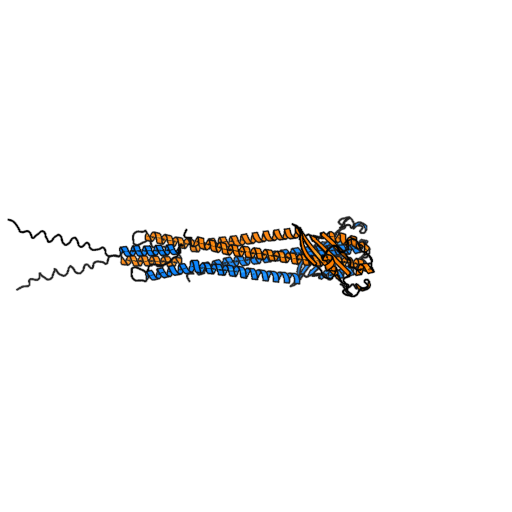43 ARG B C 1
ATOM 3306 O O . ARG B 1 143 ? -7 -31.453 -4.477 1 89.62 143 ARG B O 1
ATOM 3313 N N . GLY B 1 144 ? -7.82 -32.594 -2.701 1 89.56 144 GLY B N 1
ATOM 3314 C CA . GLY B 1 144 ? -8.344 -33.688 -3.494 1 89.56 144 GLY B CA 1
ATOM 3315 C C . GLY B 1 144 ? -7.328 -34.781 -3.717 1 89.56 144 GLY B C 1
ATOM 3316 O O . GLY B 1 144 ? -7.617 -35.781 -4.395 1 89.56 144 GLY B O 1
ATOM 3317 N N . THR B 1 145 ? -6.152 -34.688 -3.156 1 93.12 145 THR B N 1
ATOM 3318 C CA . THR B 1 145 ? -5.117 -35.688 -3.371 1 93.12 145 THR B CA 1
ATOM 3319 C C . THR B 1 145 ? -4.781 -36.406 -2.068 1 93.12 145 THR B C 1
ATOM 3321 O O . THR B 1 145 ? -4.551 -35.781 -1.04 1 93.12 145 THR B O 1
ATOM 3324 N N . ASP B 1 146 ? -4.82 -37.688 -2.164 1 95.69 146 ASP B N 1
ATOM 3325 C CA . ASP B 1 146 ? -4.34 -38.531 -1.06 1 95.69 146 ASP B CA 1
ATOM 3326 C C . ASP B 1 146 ? -2.852 -38.812 -1.207 1 95.69 146 ASP B C 1
ATOM 3328 O O . ASP B 1 146 ? -2.471 -39.75 -1.938 1 95.69 146 ASP B O 1
ATOM 3332 N N . CYS B 1 147 ? -2.062 -38.156 -0.472 1 95.38 147 CYS B N 1
ATOM 3333 C CA . CYS B 1 147 ? -0.612 -38.281 -0.581 1 95.38 147 CYS B CA 1
ATOM 3334 C C . CYS B 1 147 ? -0.147 -39.656 -0.135 1 95.38 147 CYS B C 1
ATOM 3336 O O . CYS B 1 147 ? 0.862 -40.156 -0.627 1 95.38 147 CYS B O 1
ATOM 3338 N N . THR B 1 148 ? -0.866 -40.281 0.752 1 94.5 148 THR B N 1
ATOM 3339 C CA . THR B 1 148 ? -0.42 -41.5 1.396 1 94.5 148 THR B CA 1
ATOM 3340 C C . THR B 1 148 ? -0.694 -42.719 0.501 1 94.5 148 THR B C 1
ATOM 3342 O O . THR B 1 148 ? -0.225 -43.812 0.78 1 94.5 148 THR B O 1
ATOM 3345 N N . SER B 1 149 ? -1.418 -42.438 -0.495 1 94.81 149 SER B N 1
ATOM 3346 C CA . SER B 1 149 ? -1.655 -43.531 -1.429 1 94.81 149 SER B CA 1
ATOM 3347 C C . SER B 1 149 ? -0.375 -43.938 -2.162 1 94.81 149 SER B C 1
ATOM 3349 O O . SER B 1 149 ? -0.172 -45.094 -2.486 1 94.81 149 SER B O 1
ATOM 3351 N N . CYS B 1 150 ? 0.502 -42.969 -2.43 1 94.75 150 CYS B N 1
ATOM 3352 C CA . CYS B 1 150 ? 1.75 -43.219 -3.141 1 94.75 150 CYS B CA 1
ATOM 3353 C C . CYS B 1 150 ? 2.949 -43.062 -2.213 1 94.75 150 CYS B C 1
ATOM 3355 O O . CYS B 1 150 ? 3.992 -43.688 -2.428 1 94.75 150 CYS B O 1
ATOM 3357 N N . HIS B 1 151 ? 2.793 -42.219 -1.231 1 95.25 151 HIS B N 1
ATOM 3358 C CA . HIS B 1 151 ? 3.832 -42.062 -0.223 1 95.25 151 HIS B CA 1
ATOM 3359 C C . HIS B 1 151 ? 3.537 -42.906 1.019 1 95.25 151 HIS B C 1
ATOM 3361 O O . HIS B 1 151 ? 2.572 -42.625 1.737 1 95.25 151 HIS B O 1
ATOM 3367 N N . GLN B 1 152 ? 4.406 -43.75 1.313 1 93.25 152 GLN B N 1
ATOM 3368 C CA . GLN B 1 152 ? 4.18 -44.719 2.395 1 93.25 152 GLN B CA 1
ATOM 3369 C C . GLN B 1 152 ? 4.684 -44.156 3.727 1 93.25 152 GLN B C 1
ATOM 3371 O O . GLN B 1 152 ? 5.602 -44.719 4.328 1 93.25 152 GLN B O 1
ATOM 3376 N N . VAL B 1 153 ? 4.086 -43.156 4.121 1 94.62 153 VAL B N 1
ATOM 3377 C CA . VAL B 1 153 ? 4.406 -42.5 5.387 1 94.62 153 VAL B CA 1
ATOM 3378 C C . VAL B 1 153 ? 3.119 -42.156 6.137 1 94.62 153 VAL B C 1
ATOM 3380 O O . VAL B 1 153 ? 2.025 -42.25 5.57 1 94.62 153 VAL B O 1
ATOM 3383 N N . GLU B 1 154 ? 3.264 -41.812 7.453 1 94.12 154 GLU B N 1
ATOM 3384 C CA . GLU B 1 154 ? 2.117 -41.375 8.242 1 94.12 154 GLU B CA 1
ATOM 3385 C C . GLU B 1 154 ? 1.669 -40 7.828 1 94.12 154 GLU B C 1
ATOM 3387 O O . GLU B 1 154 ? 2.479 -39.188 7.367 1 94.12 154 GLU B O 1
ATOM 3392 N N . GLU B 1 155 ? 0.397 -39.75 8.031 1 95.56 155 GLU B N 1
ATOM 3393 C CA . GLU B 1 155 ? -0.107 -38.375 7.789 1 95.56 155 GLU B CA 1
ATOM 3394 C C . GLU B 1 155 ? 0.613 -37.375 8.664 1 95.56 155 GLU B C 1
ATOM 3396 O O . GLU B 1 155 ? 0.879 -37.625 9.836 1 95.56 155 GLU B O 1
ATOM 3401 N N . GLY B 1 156 ? 0.965 -36.219 8.016 1 95.5 156 GLY B N 1
ATOM 3402 C CA . GLY B 1 156 ? 1.652 -35.188 8.75 1 95.5 156 GLY B CA 1
ATOM 3403 C C . GLY B 1 156 ? 3.152 -35.188 8.531 1 95.5 156 GLY B C 1
ATOM 3404 O O . GLY B 1 156 ? 3.832 -34.188 8.828 1 95.5 156 GLY B O 1
ATOM 3405 N N . THR B 1 157 ? 3.654 -36.312 8.008 1 96.25 157 THR B N 1
ATOM 3406 C CA . THR B 1 157 ? 5.086 -36.406 7.742 1 96.25 157 THR B CA 1
ATOM 3407 C C . THR B 1 157 ? 5.508 -35.406 6.66 1 96.25 157 THR B C 1
ATOM 3409 O O . THR B 1 157 ? 4.82 -35.281 5.648 1 96.25 157 THR B O 1
ATOM 3412 N N . VAL B 1 158 ? 6.609 -34.75 6.918 1 97.44 158 VAL B N 1
ATOM 3413 C CA . VAL B 1 158 ? 7.113 -33.781 5.922 1 97.44 158 VAL B CA 1
ATOM 3414 C C . VAL B 1 158 ? 7.84 -34.562 4.812 1 97.44 158 VAL B C 1
ATOM 3416 O O . VAL B 1 158 ? 8.875 -35.188 5.059 1 97.44 158 VAL B O 1
ATOM 3419 N N . LEU B 1 159 ? 7.324 -34.5 3.635 1 96.19 159 LEU B N 1
ATOM 3420 C CA . LEU B 1 159 ? 7.863 -35.219 2.494 1 96.19 159 LEU B CA 1
ATOM 3421 C C . LEU B 1 159 ? 8.906 -34.406 1.756 1 96.19 159 LEU B C 1
ATOM 3423 O O . LEU B 1 159 ? 9.711 -34.938 0.991 1 96.19 159 LEU B O 1
ATOM 3427 N N . GLY B 1 160 ? 8.859 -33.094 1.908 1 97.5 160 GLY B N 1
ATOM 3428 C CA . GLY B 1 160 ? 9.734 -32.125 1.267 1 97.5 160 GLY B CA 1
ATOM 3429 C C . GLY B 1 160 ? 9.305 -30.688 1.508 1 97.5 160 GLY B C 1
ATOM 3430 O O . GLY B 1 160 ? 8.539 -30.406 2.434 1 97.5 160 GLY B O 1
ATOM 3431 N N . ALA B 1 161 ? 9.898 -29.844 0.725 1 98.44 161 ALA B N 1
ATOM 3432 C CA . ALA B 1 161 ? 9.539 -28.438 0.81 1 98.44 161 ALA B CA 1
ATOM 3433 C C . ALA B 1 161 ? 9.719 -27.734 -0.536 1 98.44 161 ALA B C 1
ATOM 3435 O O . ALA B 1 161 ? 10.578 -28.125 -1.331 1 98.44 161 ALA B O 1
ATOM 3436 N N . VAL B 1 162 ? 8.82 -26.812 -0.767 1 98.44 162 VAL B N 1
ATOM 3437 C CA . VAL B 1 162 ? 9.008 -25.922 -1.897 1 98.44 162 VAL B CA 1
ATOM 3438 C C . VAL B 1 162 ? 9.773 -24.672 -1.444 1 98.44 162 VAL B C 1
ATOM 3440 O O . VAL B 1 162 ? 9.508 -24.125 -0.37 1 98.44 162 VAL B O 1
ATOM 3443 N N . ARG B 1 163 ? 10.703 -24.25 -2.27 1 98.19 163 ARG B N 1
ATOM 3444 C CA . ARG B 1 163 ? 11.492 -23.062 -1.937 1 98.19 163 ARG B CA 1
ATOM 3445 C C . ARG B 1 163 ? 11.547 -22.094 -3.113 1 98.19 163 ARG B C 1
ATOM 3447 O O . ARG B 1 163 ? 11.844 -22.5 -4.238 1 98.19 163 ARG B O 1
ATOM 3454 N N . PHE B 1 164 ? 11.258 -20.875 -2.793 1 97.88 164 PHE B N 1
ATOM 3455 C CA . PHE B 1 164 ? 11.414 -19.781 -3.752 1 97.88 164 PHE B CA 1
ATOM 3456 C C . PHE B 1 164 ? 12.352 -18.703 -3.211 1 97.88 164 PHE B C 1
ATOM 3458 O O . PHE B 1 164 ? 12.359 -18.438 -2.01 1 97.88 164 PHE B O 1
ATOM 3465 N N . GLU B 1 165 ? 13.125 -18.188 -4.09 1 96.81 165 GLU B N 1
ATOM 3466 C CA . GLU B 1 165 ? 13.891 -16.984 -3.824 1 96.81 165 GLU B CA 1
ATOM 3467 C C . GLU B 1 165 ? 13.477 -15.844 -4.754 1 96.81 165 GLU B C 1
ATOM 3469 O O . GLU B 1 165 ? 13.453 -16.016 -5.977 1 96.81 165 GLU B O 1
ATOM 3474 N N . TYR B 1 166 ? 13.141 -14.727 -4.129 1 95.69 166 TYR B N 1
ATOM 3475 C CA . TYR B 1 166 ? 12.664 -13.578 -4.895 1 95.69 166 TYR B CA 1
ATOM 3476 C C . TYR B 1 166 ? 13.656 -12.422 -4.801 1 95.69 166 TYR B C 1
ATOM 3478 O O . TYR B 1 166 ? 14.211 -12.164 -3.734 1 95.69 166 TYR B O 1
ATOM 3486 N N . ASP B 1 167 ? 13.805 -11.836 -5.953 1 95.19 167 ASP B N 1
ATOM 3487 C CA . ASP B 1 167 ? 14.539 -10.578 -5.984 1 95.19 167 ASP B CA 1
ATOM 3488 C C . ASP B 1 167 ? 13.617 -9.391 -5.688 1 95.19 167 ASP B C 1
ATOM 3490 O O . ASP B 1 167 ? 12.695 -9.109 -6.453 1 95.19 167 ASP B O 1
ATOM 3494 N N . LEU B 1 168 ? 13.992 -8.664 -4.613 1 93.56 168 LEU B N 1
ATOM 3495 C CA . LEU B 1 168 ? 13.086 -7.609 -4.168 1 93.56 168 LEU B CA 1
ATOM 3496 C C . LEU B 1 168 ? 13.602 -6.238 -4.594 1 93.56 168 LEU B C 1
ATOM 3498 O O . LEU B 1 168 ? 12.977 -5.219 -4.297 1 93.56 168 LEU B O 1
ATOM 3502 N N . ASP B 1 169 ? 14.656 -6.164 -5.309 1 93.19 169 ASP B N 1
ATOM 3503 C CA . ASP B 1 169 ? 15.297 -4.887 -5.605 1 93.19 169 ASP B CA 1
ATOM 3504 C C . ASP B 1 169 ? 14.367 -3.977 -6.406 1 93.19 169 ASP B C 1
ATOM 3506 O O . ASP B 1 169 ? 14.195 -2.807 -6.062 1 93.19 169 ASP B O 1
ATOM 3510 N N . ALA B 1 170 ? 13.82 -4.516 -7.426 1 87.62 170 ALA B N 1
ATOM 3511 C CA . ALA B 1 170 ? 12.93 -3.713 -8.266 1 87.62 170 ALA B CA 1
ATOM 3512 C C . ALA B 1 170 ? 11.695 -3.262 -7.477 1 87.62 170 ALA B C 1
ATOM 3514 O O . ALA B 1 170 ? 11.227 -2.135 -7.645 1 87.62 170 ALA B O 1
ATOM 3515 N N . LEU B 1 171 ? 11.234 -4.152 -6.672 1 86.19 171 LEU B N 1
ATOM 3516 C CA . LEU B 1 171 ? 10.062 -3.834 -5.863 1 86.19 171 LEU B CA 1
ATOM 3517 C C . LEU B 1 171 ? 10.375 -2.74 -4.848 1 86.19 171 LEU B C 1
ATOM 3519 O O . LEU B 1 171 ? 9.594 -1.802 -4.676 1 86.19 171 LEU B O 1
ATOM 3523 N N . PHE B 1 172 ? 11.516 -2.791 -4.234 1 87.5 172 PHE B N 1
ATOM 3524 C CA . PHE B 1 172 ? 11.906 -1.787 -3.25 1 87.5 172 PHE B CA 1
ATOM 3525 C C . PHE B 1 172 ? 12.172 -0.446 -3.924 1 87.5 172 PHE B C 1
ATOM 3527 O O . PHE B 1 172 ? 11.875 0.608 -3.359 1 87.5 172 PHE B O 1
ATOM 3534 N N . ALA B 1 173 ? 12.703 -0.545 -5.086 1 89.31 173 ALA B N 1
ATOM 3535 C CA . ALA B 1 173 ? 12.891 0.698 -5.828 1 89.31 173 ALA B CA 1
ATOM 3536 C C . ALA B 1 173 ? 11.555 1.371 -6.121 1 89.31 173 ALA B C 1
ATOM 3538 O O . ALA B 1 173 ? 11.438 2.594 -6.02 1 89.31 173 ALA B O 1
ATOM 3539 N N . GLN B 1 174 ? 10.594 0.619 -6.445 1 85.88 174 GLN B N 1
ATOM 3540 C CA . GLN B 1 174 ? 9.258 1.14 -6.699 1 85.88 174 GLN B CA 1
ATOM 3541 C C . GLN B 1 174 ? 8.648 1.736 -5.434 1 85.88 174 GLN B C 1
ATOM 3543 O O . GLN B 1 174 ? 8.016 2.795 -5.48 1 85.88 174 GLN B O 1
ATOM 3548 N N . VAL B 1 175 ? 8.859 1.058 -4.328 1 86.5 175 VAL B N 1
ATOM 3549 C CA . VAL B 1 175 ? 8.344 1.517 -3.039 1 86.5 175 VAL B CA 1
ATOM 3550 C C . VAL B 1 175 ? 9.008 2.84 -2.662 1 86.5 175 VAL B C 1
ATOM 3552 O O . VAL B 1 175 ? 8.336 3.781 -2.24 1 86.5 175 VAL B O 1
ATOM 3555 N N . GLU B 1 176 ? 10.266 2.953 -2.887 1 89.75 176 GLU B N 1
ATOM 3556 C CA . GLU B 1 176 ? 11.008 4.168 -2.559 1 89.75 176 GLU B CA 1
ATOM 3557 C C . GLU B 1 176 ? 10.531 5.348 -3.398 1 89.75 176 GLU B C 1
ATOM 3559 O O . GLU B 1 176 ? 10.406 6.469 -2.895 1 89.75 176 GLU B O 1
ATOM 3564 N N . ARG B 1 177 ? 10.297 5.082 -4.602 1 90.38 177 ARG B N 1
ATOM 3565 C CA . ARG B 1 177 ? 9.781 6.133 -5.473 1 90.38 177 ARG B CA 1
ATOM 3566 C C . ARG B 1 177 ? 8.398 6.598 -5.008 1 90.38 177 ARG B C 1
ATOM 3568 O O . ARG B 1 177 ? 8.109 7.797 -5.035 1 90.38 177 ARG B O 1
ATOM 3575 N N . SER B 1 178 ? 7.605 5.645 -4.656 1 86.12 178 SER B N 1
ATOM 3576 C CA . SER B 1 178 ? 6.273 5.969 -4.148 1 86.12 178 SER B CA 1
ATOM 3577 C C . SER B 1 178 ? 6.355 6.797 -2.871 1 86.12 178 SER B C 1
ATOM 3579 O O . SER B 1 178 ? 5.641 7.793 -2.723 1 86.12 178 SER B O 1
ATOM 3581 N N . ILE B 1 179 ? 7.227 6.438 -2.016 1 88.94 179 ILE B N 1
ATOM 3582 C CA . ILE B 1 179 ? 7.41 7.137 -0.748 1 88.94 179 ILE B CA 1
ATOM 3583 C C . ILE B 1 179 ? 7.91 8.555 -1.007 1 88.94 179 ILE B C 1
ATOM 3585 O O . ILE B 1 179 ? 7.422 9.516 -0.401 1 88.94 179 ILE B O 1
ATOM 3589 N N . LEU B 1 180 ? 8.82 8.711 -1.903 1 91.62 180 LEU B N 1
ATOM 3590 C CA . LEU B 1 180 ? 9.336 10.031 -2.248 1 91.62 180 LEU B CA 1
ATOM 3591 C C . LEU B 1 180 ? 8.234 10.914 -2.814 1 91.62 180 LEU B C 1
ATOM 3593 O O . LEU B 1 180 ? 8.109 12.078 -2.436 1 91.62 180 LEU B O 1
ATOM 3597 N N . GLY B 1 181 ? 7.473 10.305 -3.711 1 90.06 181 GLY B N 1
ATOM 3598 C CA . GLY B 1 181 ? 6.367 11.055 -4.277 1 90.06 181 GLY B CA 1
ATOM 3599 C C . GLY B 1 181 ? 5.363 11.523 -3.238 1 90.06 181 GLY B C 1
ATOM 3600 O O . GLY B 1 181 ? 4.953 12.68 -3.242 1 90.06 181 GLY B O 1
ATOM 3601 N N . SER B 1 182 ? 4.996 10.664 -2.363 1 87.75 182 SER B N 1
ATOM 3602 C CA . SER B 1 182 ? 4.043 11 -1.312 1 87.75 182 SER B CA 1
ATOM 3603 C C . SER B 1 182 ? 4.621 12.031 -0.349 1 87.75 182 SER B C 1
ATOM 3605 O O . SER B 1 182 ? 3.916 12.938 0.097 1 87.75 182 SER B O 1
ATOM 3607 N N . THR B 1 183 ? 5.859 11.867 -0.042 1 90.25 183 THR B N 1
ATOM 3608 C CA . THR B 1 183 ? 6.52 12.812 0.856 1 90.25 183 THR B CA 1
ATOM 3609 C C . THR B 1 183 ? 6.555 14.211 0.245 1 90.25 183 THR B C 1
ATOM 3611 O O . THR B 1 183 ? 6.285 15.195 0.93 1 90.25 183 THR B O 1
ATOM 3614 N N . LEU B 1 184 ? 6.871 14.258 -0.992 1 92.75 184 LEU B N 1
ATOM 3615 C CA . LEU B 1 184 ? 6.902 15.539 -1.679 1 92.75 184 LEU B CA 1
ATOM 3616 C C . LEU B 1 184 ? 5.516 16.172 -1.71 1 92.75 184 LEU B C 1
ATOM 3618 O O . LEU B 1 184 ? 5.379 17.375 -1.493 1 92.75 184 LEU B O 1
ATOM 3622 N N . ALA B 1 185 ? 4.539 15.367 -1.951 1 90.25 185 ALA B N 1
ATOM 3623 C CA . ALA B 1 185 ? 3.164 15.859 -1.971 1 90.25 185 ALA B CA 1
ATOM 3624 C C . ALA B 1 185 ? 2.752 16.391 -0.599 1 90.25 185 ALA B C 1
ATOM 3626 O O . ALA B 1 185 ? 2.152 17.469 -0.493 1 90.25 185 ALA B O 1
ATOM 3627 N N . LEU B 1 186 ? 3.068 15.68 0.428 1 88.62 186 LEU B N 1
ATOM 3628 C CA . LEU B 1 186 ? 2.756 16.094 1.793 1 88.62 186 LEU B CA 1
ATOM 3629 C C . LEU B 1 186 ? 3.5 17.375 2.16 1 88.62 186 LEU B C 1
ATOM 3631 O O . LEU B 1 186 ? 2.932 18.266 2.785 1 88.62 186 LEU B O 1
ATOM 3635 N N . THR B 1 187 ? 4.762 17.406 1.739 1 91.19 187 THR B N 1
ATOM 3636 C CA . THR B 1 187 ? 5.566 18.594 2.004 1 91.19 187 THR B CA 1
ATOM 3637 C C . THR B 1 187 ? 4.953 19.828 1.341 1 91.19 187 THR B C 1
ATOM 3639 O O . THR B 1 187 ? 4.855 20.891 1.96 1 91.19 187 THR B O 1
ATOM 3642 N N . ALA B 1 188 ? 4.566 19.656 0.132 1 93.31 188 ALA B N 1
ATOM 3643 C CA . ALA B 1 188 ? 3.93 20.75 -0.589 1 93.31 188 ALA B CA 1
ATOM 3644 C C . ALA B 1 188 ? 2.645 21.188 0.107 1 93.31 188 ALA B C 1
ATOM 3646 O O . ALA B 1 188 ? 2.402 22.391 0.276 1 93.31 188 ALA B O 1
ATOM 3647 N N . LEU B 1 189 ? 1.854 20.25 0.518 1 90.44 189 LEU B N 1
ATOM 3648 C CA . LEU B 1 189 ? 0.589 20.531 1.184 1 90.44 189 LEU B CA 1
ATOM 3649 C C . LEU B 1 189 ? 0.824 21.234 2.514 1 90.44 189 LEU B C 1
ATOM 3651 O O . LEU B 1 189 ? 0.207 22.266 2.791 1 90.44 189 LEU B O 1
ATOM 3655 N N . PHE B 1 190 ? 1.719 20.734 3.303 1 89 190 PHE B N 1
ATOM 3656 C CA . PHE B 1 190 ? 2.029 21.328 4.602 1 89 190 PHE B CA 1
ATOM 3657 C C . PHE B 1 190 ? 2.707 22.688 4.43 1 89 190 PHE B C 1
ATOM 3659 O O . PHE B 1 190 ? 2.473 23.609 5.219 1 89 190 PHE B O 1
ATOM 3666 N N . GLY B 1 191 ? 3.594 22.719 3.406 1 90.62 191 GLY B N 1
ATOM 3667 C CA . GLY B 1 191 ? 4.215 24 3.107 1 90.62 191 GLY B CA 1
ATOM 3668 C C . GLY B 1 191 ? 3.211 25.094 2.762 1 90.62 191 GLY B C 1
ATOM 3669 O O . GLY B 1 191 ? 3.295 26.203 3.273 1 90.62 191 GLY B O 1
ATOM 3670 N N . ALA B 1 192 ? 2.258 24.75 1.981 1 91.94 192 ALA B N 1
ATOM 3671 C CA . ALA B 1 192 ? 1.194 25.672 1.618 1 91.94 192 ALA B CA 1
ATOM 3672 C C . ALA B 1 192 ? 0.377 26.078 2.842 1 91.94 192 ALA B C 1
ATOM 3674 O O . ALA B 1 192 ? 0.05 27.266 3.018 1 91.94 192 ALA B O 1
ATOM 3675 N N . GLY B 1 193 ? 0.03 25.047 3.682 1 87.75 193 GLY B N 1
ATOM 3676 C CA . GLY B 1 193 ? -0.685 25.344 4.914 1 87.75 193 GLY B CA 1
ATOM 3677 C C . GLY B 1 193 ? 0.079 26.266 5.844 1 87.75 193 GLY B C 1
ATOM 3678 O O . GLY B 1 193 ? -0.502 27.172 6.438 1 87.75 193 GLY B O 1
ATOM 3679 N N . LEU B 1 194 ? 1.356 26.062 5.938 1 89.44 194 LEU B N 1
ATOM 3680 C CA . LEU B 1 194 ? 2.209 26.891 6.773 1 89.44 194 LEU B CA 1
ATOM 3681 C C . LEU B 1 194 ? 2.256 28.328 6.246 1 89.44 194 LEU B C 1
ATOM 3683 O O . LEU B 1 194 ? 2.088 29.281 7.008 1 89.44 194 LEU B O 1
ATOM 3687 N N . LEU B 1 195 ? 2.441 28.469 4.957 1 91.94 195 LEU B N 1
ATOM 3688 C CA . LEU B 1 195 ? 2.512 29.797 4.348 1 91.94 195 LEU B CA 1
ATOM 3689 C C . LEU B 1 195 ? 1.201 30.547 4.539 1 91.94 195 LEU B C 1
ATOM 3691 O O . LEU B 1 195 ? 1.209 31.75 4.82 1 91.94 195 LEU B O 1
ATOM 3695 N N . LEU B 1 196 ? 0.149 29.828 4.375 1 90.12 196 LEU B N 1
ATOM 3696 C CA . LEU B 1 196 ? -1.156 30.438 4.586 1 90.12 196 LEU B CA 1
ATOM 3697 C C . LEU B 1 196 ? -1.327 30.875 6.035 1 90.12 196 LEU B C 1
ATOM 3699 O O . LEU B 1 196 ? -1.822 31.969 6.309 1 90.12 196 LEU B O 1
ATOM 3703 N N . THR B 1 197 ? -0.946 30.062 6.945 1 86.81 197 THR B N 1
ATOM 3704 C CA . THR B 1 197 ? -1.044 30.375 8.367 1 86.81 197 THR B CA 1
ATOM 3705 C C . THR B 1 197 ? -0.188 31.594 8.719 1 86.81 197 THR B C 1
ATOM 3707 O O . THR B 1 197 ? -0.638 32.5 9.43 1 86.81 197 THR B O 1
ATOM 3710 N N . LEU B 1 198 ? 1.004 31.641 8.156 1 88.19 198 LEU B N 1
ATOM 3711 C CA . LEU B 1 198 ? 1.9 32.781 8.391 1 88.19 198 LEU B CA 1
ATOM 3712 C C . LEU B 1 198 ? 1.325 34.062 7.805 1 88.19 198 LEU B C 1
ATOM 3714 O O . LEU B 1 198 ? 1.453 35.125 8.398 1 88.19 198 LEU B O 1
ATOM 3718 N N . TRP B 1 199 ? 0.736 33.875 6.688 1 88.88 199 TRP B N 1
ATOM 3719 C CA . TRP B 1 199 ? 0.119 35.031 6.039 1 88.88 199 TRP B CA 1
ATOM 3720 C C . TRP B 1 199 ? -1.026 35.562 6.883 1 88.88 199 TRP B C 1
ATOM 3722 O O . TRP B 1 199 ? -1.128 36.781 7.086 1 88.88 199 TRP B O 1
ATOM 3732 N N . VAL B 1 200 ? -1.834 34.719 7.363 1 84.31 200 VAL B N 1
ATOM 3733 C CA . VAL B 1 200 ? -2.98 35.125 8.172 1 84.31 200 VAL B CA 1
ATOM 3734 C C . VAL B 1 200 ? -2.498 35.781 9.469 1 84.31 200 VAL B C 1
ATOM 3736 O O . VAL B 1 200 ? -3.01 36.812 9.875 1 84.31 200 VAL B O 1
ATOM 3739 N N . LEU B 1 201 ? -1.541 35.25 10.117 1 83.88 201 LEU B N 1
ATOM 3740 C CA . LEU B 1 201 ? -0.998 35.781 11.359 1 83.88 201 LEU B CA 1
ATOM 3741 C C . LEU B 1 201 ? -0.385 37.156 11.125 1 83.88 201 LEU B C 1
ATOM 3743 O O . LEU B 1 201 ? -0.552 38.062 11.938 1 83.88 201 LEU B O 1
ATOM 3747 N N . ARG B 1 202 ? 0.256 37.281 10.039 1 84.56 202 ARG B N 1
ATOM 3748 C CA . ARG B 1 202 ? 0.894 38.562 9.711 1 84.56 202 ARG B CA 1
ATOM 3749 C C . ARG B 1 202 ? -0.147 39.656 9.461 1 84.56 202 ARG B C 1
ATOM 3751 O O . ARG B 1 202 ? -0.03 40.75 9.984 1 84.56 202 ARG B O 1
ATOM 3758 N N . THR B 1 203 ? -1.146 39.312 8.742 1 85.44 203 THR B N 1
ATOM 3759 C CA . THR B 1 203 ? -2.1 40.312 8.281 1 85.44 203 THR B CA 1
ATOM 3760 C C . THR B 1 203 ? -3.125 40.625 9.367 1 85.44 203 THR B C 1
ATOM 3762 O O . THR B 1 203 ? -3.625 41.75 9.461 1 85.44 203 THR B O 1
ATOM 3765 N N . TRP B 1 204 ? -3.338 39.562 10.25 1 81.5 204 TRP B N 1
ATOM 3766 C CA . TRP B 1 204 ? -4.438 39.75 11.188 1 81.5 204 TRP B CA 1
ATOM 3767 C C . TRP B 1 204 ? -3.91 40.094 12.578 1 81.5 204 TRP B C 1
ATOM 3769 O O . TRP B 1 204 ? -4.633 40.656 13.406 1 81.5 204 TRP B O 1
ATOM 3779 N N . VAL B 1 205 ? -2.705 39.812 12.805 1 78.88 205 VAL B N 1
ATOM 3780 C CA . VAL B 1 205 ? -2.213 40 14.164 1 78.88 205 VAL B CA 1
ATOM 3781 C C . VAL B 1 205 ? -0.997 40.938 14.156 1 78.88 205 VAL B C 1
ATOM 3783 O O . VAL B 1 205 ? -1.026 42 14.742 1 78.88 205 VAL B O 1
ATOM 3786 N N . VAL B 1 206 ? 0.01 40.625 13.422 1 80.81 206 VAL B N 1
ATOM 3787 C CA . VAL B 1 206 ? 1.302 41.312 13.484 1 80.81 206 VAL B CA 1
ATOM 3788 C C . VAL B 1 206 ? 1.172 42.719 12.93 1 80.81 206 VAL B C 1
ATOM 3790 O O . VAL B 1 206 ? 1.585 43.688 13.578 1 80.81 206 VAL B O 1
ATOM 3793 N N . ASN B 1 207 ? 0.57 42.812 11.797 1 83.81 207 ASN B N 1
ATOM 3794 C CA . ASN B 1 207 ? 0.474 44.125 11.164 1 83.81 207 ASN B CA 1
ATOM 3795 C C . ASN B 1 207 ? -0.394 45.062 11.977 1 83.81 207 ASN B C 1
ATOM 3797 O O . ASN B 1 207 ? 0.019 46.188 12.266 1 83.81 207 ASN B O 1
ATOM 3801 N N . PRO B 1 208 ? -1.543 44.594 12.367 1 81.75 208 PRO B N 1
ATOM 3802 C CA . PRO B 1 208 ? -2.371 45.5 13.172 1 81.75 208 PRO B CA 1
ATOM 3803 C C . PRO B 1 208 ? -1.7 45.906 14.484 1 81.75 208 PRO B C 1
ATOM 3805 O O . PRO B 1 208 ? -1.807 47.062 14.906 1 81.75 208 PRO B O 1
ATOM 3808 N N . LEU B 1 209 ? -1.016 45.031 15.117 1 79.06 209 LEU B N 1
ATOM 3809 C CA . LEU B 1 209 ? -0.311 45.344 16.359 1 79.06 209 LEU B CA 1
ATOM 3810 C C . LEU B 1 209 ? 0.824 46.312 16.109 1 79.06 209 LEU B C 1
ATOM 3812 O O . LEU B 1 209 ? 1.095 47.188 16.938 1 79.06 209 LEU B O 1
ATOM 3816 N N . GLY B 1 210 ? 1.43 46.156 15.008 1 79.56 210 GLY B N 1
ATOM 3817 C CA . GLY B 1 210 ? 2.467 47.094 14.625 1 79.56 210 GLY B CA 1
ATOM 3818 C C . GLY B 1 210 ? 1.94 48.5 14.391 1 79.56 210 GLY B C 1
ATOM 3819 O O . GLY B 1 210 ? 2.568 49.469 14.797 1 79.56 210 GLY B O 1
ATOM 3820 N N . GLN B 1 211 ? 0.832 48.531 13.773 1 81.31 211 GLN B N 1
ATOM 3821 C CA . GLN B 1 211 ? 0.195 49.844 13.539 1 81.31 211 GLN B CA 1
ATOM 3822 C C . GLN B 1 211 ? -0.181 50.5 14.859 1 81.31 211 GLN B C 1
ATOM 3824 O O . GLN B 1 211 ? -0.018 51.719 15.016 1 81.31 211 GLN B O 1
ATOM 3829 N N . LEU B 1 212 ? -0.646 49.688 15.742 1 80.25 212 LEU B N 1
ATOM 3830 C CA . LEU B 1 212 ? -1.015 50.219 17.047 1 80.25 212 LEU B CA 1
ATOM 3831 C C . LEU B 1 212 ? 0.211 50.75 17.781 1 80.25 212 LEU B C 1
ATOM 3833 O O . LEU B 1 212 ? 0.167 51.844 18.359 1 80.25 212 LEU B O 1
ATOM 3837 N N . THR B 1 213 ? 1.251 50 17.719 1 77.31 213 THR B N 1
ATOM 3838 C CA . THR B 1 213 ? 2.488 50.406 18.375 1 77.31 213 THR B CA 1
ATOM 3839 C C . THR B 1 213 ? 3.039 51.688 17.797 1 77.31 213 THR B C 1
ATOM 3841 O O . THR B 1 213 ? 3.432 52.594 18.531 1 77.31 213 THR B O 1
ATOM 3844 N N . ARG B 1 214 ? 3.025 51.812 16.547 1 78.94 214 ARG B N 1
ATOM 3845 C CA . ARG B 1 214 ? 3.529 53 15.875 1 78.94 214 ARG B CA 1
ATOM 3846 C C . ARG B 1 214 ? 2.672 54.219 16.203 1 78.94 214 ARG B C 1
ATOM 3848 O O . ARG B 1 214 ? 3.197 55.312 16.453 1 78.94 214 ARG B O 1
ATOM 3855 N N . ALA B 1 215 ? 1.42 53.969 16.156 1 75.56 215 ALA B N 1
ATOM 3856 C CA . ALA B 1 215 ? 0.497 55.062 16.453 1 75.56 215 ALA B CA 1
ATOM 3857 C C . ALA B 1 215 ? 0.678 55.594 17.875 1 75.56 215 ALA B C 1
ATOM 3859 O O . ALA B 1 215 ? 0.66 56.781 18.125 1 75.56 215 ALA B O 1
ATOM 3860 N N . MET B 1 216 ? 0.926 54.719 18.766 1 75.94 216 MET B N 1
ATOM 3861 C CA . MET B 1 216 ? 1.096 55.094 20.172 1 75.94 216 MET B CA 1
ATOM 3862 C C . MET B 1 216 ? 2.43 55.812 20.375 1 75.94 216 MET B C 1
ATOM 3864 O O . MET B 1 216 ? 2.51 56.781 21.141 1 75.94 216 MET B O 1
ATOM 3868 N N . GLU B 1 217 ? 3.422 55.312 19.688 1 75.12 217 GLU B N 1
ATOM 3869 C CA . GLU B 1 217 ? 4.738 55.938 19.781 1 75.12 217 GLU B CA 1
ATOM 3870 C C . GLU B 1 217 ? 4.711 57.344 19.219 1 75.12 217 GLU B C 1
ATOM 3872 O O . GLU B 1 217 ? 5.312 58.25 19.781 1 75.12 217 GLU B O 1
ATOM 3877 N N . GLU B 1 218 ? 4.031 57.562 18.188 1 74 218 GLU B N 1
ATOM 3878 C CA . GLU B 1 218 ? 3.904 58.875 17.562 1 74 218 GLU B CA 1
ATOM 3879 C C . GLU B 1 218 ? 3.109 59.844 18.453 1 74 218 GLU B C 1
ATOM 3881 O O . GLU B 1 218 ? 3.41 61.031 18.516 1 74 218 GLU B O 1
ATOM 3886 N N . ALA B 1 219 ? 2.152 59.281 19.047 1 69.44 219 ALA B N 1
ATOM 3887 C CA . ALA B 1 219 ? 1.32 60.094 19.938 1 69.44 219 ALA B CA 1
ATOM 3888 C C . ALA B 1 219 ? 2.123 60.625 21.125 1 69.44 219 ALA B C 1
ATOM 3890 O O . ALA B 1 219 ? 1.863 61.719 21.625 1 69.44 219 ALA B O 1
ATOM 3891 N N . THR B 1 220 ? 3.115 59.812 21.5 1 67.69 220 THR B N 1
ATOM 3892 C CA . THR B 1 220 ? 3.953 60.219 22.609 1 67.69 220 THR B CA 1
ATOM 3893 C C . THR B 1 220 ? 4.895 61.344 22.219 1 67.69 220 THR B C 1
ATOM 3895 O O . THR B 1 220 ? 5.254 62.188 23.047 1 67.69 220 THR B O 1
ATOM 3898 N N . ASP B 1 221 ? 5.246 61.406 20.953 1 63.78 221 ASP B N 1
ATOM 3899 C CA . ASP B 1 221 ? 6.211 62.406 20.484 1 63.78 221 ASP B CA 1
ATOM 3900 C C . ASP B 1 221 ? 5.504 63.656 19.984 1 63.78 221 ASP B C 1
ATOM 3902 O O . ASP B 1 221 ? 6.145 64.688 19.781 1 63.78 221 ASP B O 1
ATOM 3906 N N . ALA B 1 222 ? 4.195 63.656 19.703 1 61.97 222 ALA B N 1
ATOM 3907 C CA . ALA B 1 222 ? 3.463 64.812 19.156 1 61.97 222 ALA B CA 1
ATOM 3908 C C . ALA B 1 222 ? 3.072 65.812 20.25 1 61.97 222 ALA B C 1
ATOM 3910 O O . ALA B 1 222 ? 2.902 65.375 21.406 1 61.97 222 ALA B O 1
ATOM 3911 N N . PRO B 1 223 ? 3.24 67.25 19.906 1 58.78 223 PRO B N 1
ATOM 3912 C CA . PRO B 1 223 ? 2.732 68.25 20.844 1 58.78 223 PRO B CA 1
ATOM 3913 C C . PRO B 1 223 ? 1.318 67.938 21.328 1 58.78 223 PRO B C 1
ATOM 3915 O O . PRO B 1 223 ? 0.532 67.312 20.594 1 58.78 223 PRO B O 1
ATOM 3918 N N . LEU B 1 224 ? 0.962 68.25 22.594 1 56.22 224 LEU B N 1
ATOM 3919 C CA . LEU B 1 224 ? -0.331 68 23.234 1 56.22 224 LEU B CA 1
ATOM 3920 C C . LEU B 1 224 ? -1.437 68.75 22.516 1 56.22 224 LEU B C 1
ATOM 3922 O O . LEU B 1 224 ? -1.198 69.875 21.984 1 56.22 224 LEU B O 1
ATOM 3926 N N . PRO B 1 225 ? -2.697 68.188 22.547 1 54.62 225 PRO B N 1
ATOM 3927 C CA . PRO B 1 225 ? -3.074 66.812 22.984 1 54.62 225 PRO B CA 1
ATOM 3928 C C . PRO B 1 225 ? -2.754 65.75 21.938 1 54.62 225 PRO B C 1
ATOM 3930 O O . PRO B 1 225 ? -2.854 66 20.734 1 54.62 225 PRO B O 1
ATOM 3933 N N . GLY B 1 226 ? -1.939 64.75 22.047 1 59.28 226 GLY B N 1
ATOM 3934 C CA . GLY B 1 226 ? -1.48 63.656 21.234 1 59.28 226 GLY B CA 1
ATOM 3935 C C . GLY B 1 226 ? -2.449 63.281 20.125 1 59.28 226 GLY B C 1
ATOM 3936 O O . GLY B 1 226 ? -3.592 63.75 20.109 1 59.28 226 GLY B O 1
ATOM 3937 N N . ARG B 1 227 ? -2.1 62.688 18.938 1 71.38 227 ARG B N 1
ATOM 3938 C CA . ARG B 1 227 ? -2.928 62.281 17.797 1 71.38 227 ARG B CA 1
ATOM 3939 C C . ARG B 1 227 ? -3.758 61.062 18.156 1 71.38 227 ARG B C 1
ATOM 3941 O O . ARG B 1 227 ? -3.25 60.125 18.766 1 71.38 227 ARG B O 1
ATOM 3948 N N . ARG B 1 228 ? -5.102 61.156 18.016 1 77.88 228 ARG B N 1
ATOM 3949 C CA . ARG B 1 228 ? -6.016 60.031 18.234 1 77.88 228 ARG B CA 1
ATOM 3950 C C . ARG B 1 228 ? -5.742 58.906 17.25 1 77.88 228 ARG B C 1
ATOM 3952 O O . ARG B 1 228 ? -5.285 59.156 16.125 1 77.88 228 ARG B O 1
ATOM 3959 N N . LEU B 1 229 ? -5.844 57.656 17.719 1 79 229 LEU B N 1
ATOM 3960 C CA . LEU B 1 229 ? -5.656 56.5 16.875 1 79 229 LEU B CA 1
ATOM 3961 C C . LEU B 1 229 ? -6.938 56.125 16.125 1 79 229 LEU B C 1
ATOM 3963 O O . LEU B 1 229 ? -8.008 56.062 16.734 1 79 229 LEU B O 1
ATOM 3967 N N . GLU B 1 230 ? -6.871 56.125 14.75 1 79 230 GLU B N 1
ATOM 3968 C CA . GLU B 1 230 ? -8.008 55.719 13.938 1 79 230 GLU B CA 1
ATOM 3969 C C . GLU B 1 230 ? -7.887 54.25 13.516 1 79 230 GLU B C 1
ATOM 3971 O O . GLU B 1 230 ? -7.547 53.938 12.367 1 79 230 GLU B O 1
ATOM 3976 N N . ILE B 1 231 ? -8.008 53.406 14.461 1 74.81 231 ILE B N 1
ATOM 3977 C CA . ILE B 1 231 ? -7.941 52 14.203 1 74.81 231 ILE B CA 1
ATOM 3978 C C . ILE B 1 231 ? -9.344 51.375 14.234 1 74.81 231 ILE B C 1
ATOM 3980 O O . ILE B 1 231 ? -10.047 51.5 15.242 1 74.81 231 ILE B O 1
ATOM 3984 N N . GLU B 1 232 ? -9.797 50.906 13.125 1 71.81 232 GLU B N 1
ATOM 3985 C CA . GLU B 1 232 ? -11.164 50.438 12.938 1 71.81 232 GLU B CA 1
ATOM 3986 C C . GLU B 1 232 ? -11.297 48.969 13.258 1 71.81 232 GLU B C 1
ATOM 3988 O O . GLU B 1 232 ? -12.367 48.375 13.109 1 71.81 232 GLU B O 1
ATOM 3993 N N . GLU B 1 233 ? -10.375 48.469 14.039 1 75 233 GLU B N 1
ATOM 3994 C CA . GLU B 1 233 ? -10.508 47.062 14.359 1 75 233 GLU B CA 1
ATOM 3995 C C . GLU B 1 233 ? -11.523 46.844 15.477 1 75 233 GLU B C 1
ATOM 3997 O O . GLU B 1 233 ? -11.703 47.719 16.344 1 75 233 GLU B O 1
ATOM 4002 N N . GLU B 1 234 ? -12.328 45.75 15.289 1 74 234 GLU B N 1
ATOM 4003 C CA . GLU B 1 234 ? -13.383 45.5 16.266 1 74 234 GLU B CA 1
ATOM 4004 C C . GLU B 1 234 ? -12.945 44.438 17.266 1 74 234 GLU B C 1
ATOM 4006 O O . GLU B 1 234 ? -13.789 43.781 17.906 1 74 234 GLU B O 1
ATOM 4011 N N . ASP B 1 235 ? -11.672 44.125 17.328 1 78.69 235 ASP B N 1
ATOM 4012 C CA . ASP B 1 235 ? -11.164 43.125 18.25 1 78.69 235 ASP B CA 1
ATOM 4013 C C . ASP B 1 235 ? -10.352 43.781 19.375 1 78.69 235 ASP B C 1
ATOM 4015 O O . ASP B 1 235 ? -10.602 44.938 19.75 1 78.69 235 ASP B O 1
ATOM 4019 N N . GLU B 1 236 ? -9.453 42.938 19.969 1 77.44 236 GLU B N 1
ATOM 4020 C CA . GLU B 1 236 ? -8.672 43.438 21.094 1 77.44 236 GLU B CA 1
ATOM 4021 C C . GLU B 1 236 ? -7.801 44.625 20.672 1 77.44 236 GLU B C 1
ATOM 4023 O O . GLU B 1 236 ? -7.582 45.531 21.469 1 77.44 236 GLU B O 1
ATOM 4028 N N . ILE B 1 237 ? -7.391 44.594 19.391 1 78.88 237 ILE B N 1
ATOM 4029 C CA . ILE B 1 237 ? -6.551 45.688 18.906 1 78.88 237 ILE B CA 1
ATOM 4030 C C . ILE B 1 237 ? -7.359 47 18.859 1 78.88 237 ILE B C 1
ATOM 4032 O O . ILE B 1 237 ? -6.883 48.031 19.281 1 78.88 237 ILE B O 1
ATOM 4036 N N . GLY B 1 238 ? -8.562 46.906 18.438 1 80.75 238 GLY B N 1
ATOM 4037 C CA . GLY B 1 238 ? -9.453 48.062 18.438 1 80.75 238 GLY B CA 1
ATOM 4038 C C . GLY B 1 238 ? -9.758 48.594 19.828 1 80.75 238 GLY B C 1
ATOM 4039 O O . GLY B 1 238 ? -9.828 49.812 20.031 1 80.75 238 GLY B O 1
ATOM 4040 N N . ARG B 1 239 ? -9.906 47.688 20.688 1 81.44 239 ARG B N 1
ATOM 4041 C CA . ARG B 1 239 ? -10.211 48.094 22.062 1 81.44 239 ARG B CA 1
ATOM 4042 C C . ARG B 1 239 ? -9.031 48.812 22.688 1 81.44 239 ARG B C 1
ATOM 4044 O O . ARG B 1 239 ? -9.227 49.781 23.453 1 81.44 239 ARG B O 1
ATOM 4051 N N . VAL B 1 240 ? -7.883 48.281 22.391 1 78.19 240 VAL B N 1
ATOM 4052 C CA . VAL B 1 240 ? -6.695 48.969 22.891 1 78.19 240 VAL B CA 1
ATOM 4053 C C . VAL B 1 240 ? -6.609 50.375 22.312 1 78.19 240 VAL B C 1
ATOM 4055 O O . VAL B 1 240 ? -6.324 51.344 23.031 1 78.19 240 VAL B O 1
ATOM 4058 N N . ALA B 1 241 ? -6.891 50.531 21.062 1 81.31 241 ALA B N 1
ATOM 4059 C CA . ALA B 1 241 ? -6.863 51.812 20.406 1 81.31 241 ALA B CA 1
ATOM 4060 C C . ALA B 1 241 ? -7.898 52.75 21 1 81.31 241 ALA B C 1
ATOM 4062 O O . ALA B 1 241 ? -7.617 53.938 21.234 1 81.31 241 ALA B O 1
ATOM 4063 N N . ALA B 1 242 ? -9.047 52.25 21.266 1 82.38 242 ALA B N 1
ATOM 4064 C CA . ALA B 1 242 ? -10.117 53.062 21.844 1 82.38 242 ALA B CA 1
ATOM 4065 C C . ALA B 1 242 ? -9.75 53.531 23.25 1 82.38 242 ALA B C 1
ATOM 4067 O O . ALA B 1 242 ? -10.023 54.656 23.625 1 82.38 242 ALA B O 1
ATOM 4068 N N . ALA B 1 243 ? -9.234 52.594 24 1 76.69 243 ALA B N 1
ATOM 4069 C CA . ALA B 1 243 ? -8.797 52.969 25.359 1 76.69 243 ALA B CA 1
ATOM 4070 C C . ALA B 1 243 ? -7.727 54.031 25.328 1 76.69 243 ALA B C 1
ATOM 4072 O O . ALA B 1 243 ? -7.734 54.969 26.156 1 76.69 243 ALA B O 1
ATOM 4073 N N . TYR B 1 244 ? -6.945 54 24.375 1 79.44 244 TYR B N 1
ATOM 4074 C CA . TYR B 1 244 ? -5.906 55 24.188 1 79.44 244 TYR B CA 1
ATOM 4075 C C . TYR B 1 244 ? -6.516 56.375 23.891 1 79.44 244 TYR B C 1
ATOM 4077 O O . TYR B 1 244 ? -6.133 57.375 24.5 1 79.44 244 TYR B O 1
ATOM 4085 N N . ASN B 1 245 ? -7.461 56.375 22.984 1 80.38 245 ASN B N 1
ATOM 4086 C CA . ASN B 1 245 ? -8.125 57.625 22.625 1 80.38 245 ASN B CA 1
ATOM 4087 C C . ASN B 1 245 ? -8.883 58.219 23.797 1 80.38 245 ASN B C 1
ATOM 4089 O O . ASN B 1 245 ? -8.875 59.438 24 1 80.38 245 ASN B O 1
ATOM 4093 N N . GLN B 1 246 ? -9.453 57.375 24.516 1 79.75 246 GLN B N 1
ATOM 4094 C CA . GLN B 1 246 ? -10.195 57.844 25.688 1 79.75 246 GLN B CA 1
ATOM 4095 C C . GLN B 1 246 ? -9.258 58.469 26.719 1 79.75 246 GLN B C 1
ATOM 4097 O O . GLN B 1 246 ? -9.602 59.469 27.359 1 79.75 246 GLN B O 1
ATOM 4102 N N . MET B 1 247 ? -8.188 57.875 26.828 1 75.12 247 MET B N 1
ATOM 4103 C CA . MET B 1 247 ? -7.18 58.406 27.75 1 75.12 247 MET B CA 1
ATOM 4104 C C . MET B 1 247 ? -6.703 59.781 27.281 1 75.12 247 MET B C 1
ATOM 4106 O O . MET B 1 247 ? -6.555 60.688 28.094 1 75.12 247 MET B O 1
ATOM 4110 N N . LEU B 1 248 ? -6.562 59.969 26.016 1 76.12 248 LEU B N 1
ATOM 4111 C CA . LEU B 1 248 ? -6.16 61.25 25.453 1 76.12 248 LEU B CA 1
ATOM 4112 C C . LEU B 1 248 ? -7.227 62.312 25.703 1 76.12 248 LEU B C 1
ATOM 4114 O O . LEU B 1 248 ? -6.91 63.438 26.047 1 76.12 248 LEU B O 1
ATOM 4118 N N . ASP B 1 249 ? -8.398 61.844 25.562 1 77.19 249 ASP B N 1
ATOM 4119 C CA . ASP B 1 249 ? -9.516 62.75 25.797 1 77.19 249 ASP B CA 1
ATOM 4120 C C . ASP B 1 249 ? -9.562 63.219 27.25 1 77.19 249 ASP B C 1
ATOM 4122 O O . ASP B 1 249 ? -9.766 64.375 27.531 1 77.19 249 ASP B O 1
ATOM 4126 N N . SER B 1 250 ? -9.398 62.344 28.109 1 74 250 SER B N 1
ATOM 4127 C CA . SER B 1 250 ? -9.453 62.656 29.531 1 74 250 SER B CA 1
ATOM 4128 C C . SER B 1 250 ? -8.312 63.562 29.938 1 74 250 SER B C 1
ATOM 4130 O O . SER B 1 250 ? -8.508 64.5 30.75 1 74 250 SER B O 1
ATOM 4132 N N . MET B 1 251 ? -7.277 63.438 29.297 1 70.5 251 MET B N 1
ATOM 4133 C CA . MET B 1 251 ? -6.105 64.25 29.594 1 70.5 251 MET B CA 1
ATOM 4134 C C . MET B 1 251 ? -6.277 65.625 29.062 1 70.5 251 MET B C 1
ATOM 4136 O O . MET B 1 251 ? -5.902 66.625 29.719 1 70.5 251 MET B O 1
ATOM 4140 N N . GLU B 1 252 ? -6.852 65.75 28.016 1 73.94 252 GLU B N 1
ATOM 4141 C CA . GLU B 1 252 ? -7.105 67.062 27.406 1 73.94 252 GLU B CA 1
ATOM 4142 C C . GLU B 1 252 ? -8.102 67.875 28.234 1 73.94 252 GLU B C 1
ATOM 4144 O O . GLU B 1 252 ? -7.953 69.062 28.391 1 73.94 252 GLU B O 1
ATOM 4149 N N . ARG B 1 253 ? -8.984 67.312 28.781 1 75.38 253 ARG B N 1
ATOM 4150 C CA . ARG B 1 253 ? -9.984 67.938 29.609 1 75.38 253 ARG B CA 1
ATOM 4151 C C . ARG B 1 253 ? -9.367 68.5 30.922 1 75.38 253 ARG B C 1
ATOM 4153 O O . ARG B 1 253 ? -9.758 69.5 31.422 1 75.38 253 ARG B O 1
ATOM 4160 N N . ARG B 1 254 ? -8.344 67.938 31.25 1 70.25 254 ARG B N 1
ATOM 4161 C CA . ARG B 1 254 ? -7.719 68.312 32.531 1 70.25 254 ARG B CA 1
ATOM 4162 C C . ARG B 1 254 ? -6.715 69.438 32.312 1 70.25 254 ARG B C 1
ATOM 4164 O O . ARG B 1 254 ? -6.477 70.188 33.25 1 70.25 254 ARG B O 1
ATOM 4171 N N . LEU B 1 255 ? -6.227 69.5 31.172 1 68 255 LEU B N 1
ATOM 4172 C CA . LEU B 1 255 ? -5.254 70.562 30.844 1 68 255 LEU B CA 1
ATOM 4173 C C . LEU B 1 255 ? -5.953 71.812 30.391 1 68 255 LEU B C 1
ATOM 4175 O O . LEU B 1 255 ? -5.332 72.875 30.312 1 68 255 LEU B O 1
ATOM 4179 N N . ALA B 1 256 ? -7.164 71.875 30.188 1 68.62 256 ALA B N 1
ATOM 4180 C CA . ALA B 1 256 ? -7.891 73.062 29.797 1 68.62 256 ALA B CA 1
ATOM 4181 C C . ALA B 1 256 ? -8.008 74 30.969 1 68.62 256 ALA B C 1
ATOM 4183 O O . ALA B 1 256 ? -8.344 73.625 32.094 1 68.62 256 ALA B O 1
ATOM 4184 N N . PRO B 1 257 ? -7.43 75.312 30.781 1 62.22 257 PRO B N 1
ATOM 4185 C CA . PRO B 1 257 ? -7.469 76.312 31.844 1 62.22 257 PRO B CA 1
ATOM 4186 C C . PRO B 1 257 ? -8.867 76.5 32.438 1 62.22 257 PRO B C 1
ATOM 4188 O O . PRO B 1 257 ? -9.859 76.5 31.719 1 62.22 257 PRO B O 1
ATOM 4191 N N . ARG B 1 258 ? -9.086 76.375 33.719 1 61.38 258 ARG B N 1
ATOM 4192 C CA . ARG B 1 258 ? -10.328 76.75 34.375 1 61.38 258 ARG B CA 1
ATOM 4193 C C . ARG B 1 258 ? -10.688 78.188 34.094 1 61.38 258 ARG B C 1
ATOM 4195 O O . ARG B 1 258 ? -9.836 79.062 34.156 1 61.38 258 ARG B O 1
ATOM 4202 N N . PRO B 1 259 ? -11.68 78.438 33.469 1 53.72 259 PRO B N 1
ATOM 4203 C CA . PRO B 1 259 ? -12.031 79.875 33.312 1 53.72 259 PRO B CA 1
ATOM 4204 C C . PRO B 1 259 ? -11.914 80.625 34.625 1 53.72 259 PRO B C 1
ATOM 4206 O O . PRO B 1 259 ? -12.336 80.125 35.688 1 53.72 259 PRO B O 1
ATOM 4209 N N . SER B 1 260 ? -11.016 81.5 34.781 1 50.16 260 SER B N 1
ATOM 4210 C CA . SER B 1 260 ? -11.031 82.5 35.844 1 50.16 260 SER B CA 1
ATOM 4211 C C . SER B 1 260 ? -12.438 83.062 36.094 1 50.16 260 SER B C 1
ATOM 4213 O O . SER B 1 260 ? -13.117 83.438 35.156 1 50.16 260 SER B O 1
ATOM 4215 N N . GLU B 1 261 ? -13.117 82.75 37 1 50.31 261 GLU B N 1
ATOM 4216 C CA . GLU B 1 261 ? -14.328 83.438 37.406 1 50.31 261 GLU B CA 1
ATOM 4217 C C . GLU B 1 261 ? -14.133 84.938 37.375 1 50.31 261 GLU B C 1
ATOM 4219 O O . GLU B 1 261 ? -13.219 85.438 38.031 1 50.31 261 GLU B O 1
ATOM 4224 N N . PRO B 1 262 ? -14.484 85.688 36.406 1 50.81 262 PRO B N 1
ATOM 4225 C CA . PRO B 1 262 ? -14.414 87.188 36.438 1 50.81 262 PRO B CA 1
ATOM 4226 C C . PRO B 1 262 ? -15.031 87.75 37.688 1 50.81 262 PRO B C 1
ATOM 4228 O O . PRO B 1 262 ? -15.094 89 37.844 1 50.81 262 PRO B O 1
ATOM 4231 N N . GLY B 1 263 ? -15.859 87.125 38.469 1 43.22 263 GLY B N 1
ATOM 4232 C CA . GLY B 1 263 ? -16.859 87.812 39.281 1 43.22 263 GLY B CA 1
ATOM 4233 C C . GLY B 1 263 ? -16.25 88.562 40.469 1 43.22 263 GLY B C 1
ATOM 4234 O O . GLY B 1 263 ? -16.953 89.312 41.156 1 43.22 263 GLY B O 1
ATOM 4235 N N . ALA B 1 264 ? -15.195 88.25 41.219 1 44.44 264 ALA B N 1
ATOM 4236 C CA . ALA B 1 264 ? -15.211 88.812 42.594 1 44.44 264 ALA B CA 1
ATOM 4237 C C . ALA B 1 264 ? -14.625 90.25 42.594 1 44.44 264 ALA B C 1
ATOM 4239 O O . ALA B 1 264 ? -14.578 90.875 43.625 1 44.44 264 ALA B O 1
ATOM 4240 N N . GLN B 1 265 ? -13.961 90.688 41.5 1 41.84 265 GLN B N 1
ATOM 4241 C CA . GLN B 1 265 ? -13.336 92 41.781 1 41.84 265 GLN B CA 1
ATOM 4242 C C . GLN B 1 265 ? -14.336 93.125 41.656 1 41.84 265 GLN B C 1
ATOM 4244 O O . GLN B 1 265 ? -14.047 94.25 42.031 1 41.84 265 GLN B O 1
ATOM 4249 N N . SER B 1 266 ? -15.445 93.062 40.938 1 43.44 266 SER B N 1
ATOM 4250 C CA . SER B 1 266 ? -16.156 94.312 40.656 1 43.44 266 SER B CA 1
ATOM 4251 C C . SER B 1 266 ? -17.062 94.75 41.812 1 43.44 266 SER B C 1
ATOM 4253 O O . SER B 1 266 ? -17.703 95.812 41.781 1 43.44 266 SER B O 1
ATOM 4255 N N . ARG B 1 267 ? -17.375 94.062 42.844 1 45.47 267 ARG B N 1
ATOM 4256 C CA . ARG B 1 267 ? -18.438 94.5 43.719 1 45.47 267 ARG B CA 1
ATOM 4257 C C . ARG B 1 267 ? -17.906 95.438 44.781 1 45.47 267 ARG B C 1
ATOM 4259 O O . ARG B 1 267 ? -18.672 96.062 45.531 1 45.47 267 ARG B O 1
ATOM 4266 N N . THR B 1 268 ? -16.625 95.562 45.094 1 43.06 268 THR B N 1
ATOM 4267 C CA . THR B 1 268 ? -16.281 96.312 46.312 1 43.06 268 THR B CA 1
ATOM 4268 C C . THR B 1 268 ? -16.266 97.812 46.031 1 43.06 268 THR B C 1
ATOM 4270 O O . THR B 1 268 ? -16.172 98.625 46.969 1 43.06 268 THR B O 1
ATOM 4273 N N . MET B 1 269 ? -16.25 98.375 44.812 1 40.06 269 MET B N 1
ATOM 4274 C CA . MET B 1 269 ? -16.047 99.812 44.688 1 40.06 269 MET B CA 1
ATOM 4275 C C . MET B 1 269 ? -17.359 100.625 44.875 1 40.06 269 MET B C 1
ATOM 4277 O O . MET B 1 269 ? -17.344 101.812 45.125 1 40.06 269 MET B O 1
ATOM 4281 N N . SER B 1 270 ? -18.531 100.125 44.562 1 43.53 270 SER B N 1
ATOM 4282 C CA . SER B 1 270 ? -19.672 101 44.406 1 43.53 270 SER B CA 1
ATOM 4283 C C . SER B 1 270 ? -20.281 101.375 45.75 1 43.53 270 SER B C 1
ATOM 4285 O O . SER B 1 270 ? -21.219 102.188 45.844 1 43.53 270 SER B O 1
ATOM 4287 N N . ALA B 1 271 ? -19.953 100.812 46.906 1 44.31 271 ALA B N 1
ATOM 4288 C CA . ALA B 1 271 ? -20.766 101.125 48.094 1 44.31 271 ALA B CA 1
ATOM 4289 C C . ALA B 1 271 ? -20.375 102.5 48.688 1 44.31 271 ALA B C 1
ATOM 4291 O O . ALA B 1 271 ? -21.047 103 49.594 1 44.31 271 ALA B O 1
ATOM 4292 N N . ALA B 1 272 ? -19.266 103.125 48.531 1 41.97 272 ALA B N 1
ATOM 4293 C CA . ALA B 1 272 ? -18.844 104.188 49.406 1 41.97 272 ALA B CA 1
ATOM 4294 C C . ALA B 1 272 ? -19.5 105.5 48.969 1 41.97 272 ALA B C 1
ATOM 4296 O O . ALA B 1 272 ? -19.344 106.5 49.656 1 41.97 272 ALA B O 1
ATOM 4297 N N . ALA B 1 273 ? -20.109 105.75 47.781 1 38.19 273 ALA B N 1
ATOM 4298 C CA . ALA B 1 273 ? -20.312 107.125 47.406 1 38.19 273 ALA B CA 1
ATOM 4299 C C . ALA B 1 273 ? -21.578 107.688 48.031 1 38.19 273 ALA B C 1
ATOM 4301 O O . ALA B 1 273 ? -21.969 108.812 47.781 1 38.19 273 ALA B O 1
ATOM 4302 N N . ASP B 1 274 ? -22.484 106.812 48.562 1 38.56 274 ASP B N 1
ATOM 4303 C CA . ASP B 1 274 ? -23.719 107.562 48.75 1 38.56 274 ASP B CA 1
ATOM 4304 C C . ASP B 1 274 ? -23.609 108.5 49.969 1 38.56 274 ASP B C 1
ATOM 4306 O O . ASP B 1 274 ? -23.516 108.062 51.094 1 38.56 274 ASP B O 1
ATOM 4310 N N . PRO B 1 275 ? -22.828 109.688 49.906 1 42 275 PRO B N 1
ATOM 4311 C CA . PRO B 1 275 ? -22.938 110.688 50.969 1 42 275 PRO B CA 1
ATOM 4312 C C . PRO B 1 275 ? -24.344 111.25 51.094 1 42 275 PRO B C 1
ATOM 4314 O O . PRO B 1 275 ? -24.859 111.875 50.188 1 42 275 PRO B O 1
ATOM 4317 N N . LYS B 1 276 ? -25.297 110.5 51.594 1 33.78 276 LYS B N 1
ATOM 4318 C CA . LYS B 1 276 ? -26.656 111 51.781 1 33.78 276 LYS B CA 1
ATOM 4319 C C . LYS B 1 276 ? -26.656 112.312 52.562 1 33.78 276 LYS B C 1
ATOM 4321 O O . LYS B 1 276 ? -25.719 112.625 53.312 1 33.78 276 LYS B O 1
ATOM 4326 N N . ARG B 1 277 ? -27.812 113.125 52.469 1 41.75 277 ARG B N 1
ATOM 4327 C CA . ARG B 1 277 ? -28.609 114.312 52.656 1 41.75 277 ARG B CA 1
ATOM 4328 C C . ARG B 1 277 ? -28.75 114.625 54.156 1 41.75 277 ARG B C 1
ATOM 4330 O O . ARG B 1 277 ? -29.406 113.938 54.906 1 41.75 277 ARG B O 1
ATOM 4337 N N . GLY B 1 278 ? -27.734 114.625 55 1 27.28 278 GLY B N 1
ATOM 4338 C CA . GLY B 1 278 ? -28.109 115.562 56.031 1 27.28 278 GLY B CA 1
ATOM 4339 C C . GLY B 1 278 ? -28.125 117 55.562 1 27.28 278 GLY B C 1
ATOM 4340 O O . GLY B 1 278 ? -27.453 117.312 54.562 1 27.28 278 GLY B O 1
#

InterPro domains:
  IPR003660 HAMP domain [PF00672] (201-252)
  IPR003660 HAMP domain [PS50885] (203-256)
  IPR003660 HAMP domain [SM00304] (203-256)
  IPR050428 Two-component system sensor histidine kinase [PTHR45436] (2-255)

Sequence (556 aa):
MRLSIAAKLNFFLLFIFSMVLVFSACYQAVRERDLILSLIKEQSQEQTEAYFDSLNMLMLTGQMAARDTLREKFKRHSHVKDARIVRSTALTRQYGPGRAEEAVQDDFDRLALEGKGSLEVIQEGASSRLIATLPLRASKAYRGTDCTSCHQVEEGTVLGAVRFEYDLDALFAQVERSILGSTLALTALFGAGLLLTLWVLRTWVVNPLGQLTRAMEEATDAPLPGRRLEIEEEDEIGRVAAAYNQMLDSMERRLAPRPSEPGAQSRTMSAAADPKRGMRLSIAAKLNFFLLFIFSMVLVFSACYQAVRERDLILSLIKEQSQEQTEAYFDSLNMLMLTGQMAARDTLREKFKRHSHVKDARIVRSTALTRQYGPGRAEEAVQDDFDRLALEGKGSLEVIQEGASSRLIATLPLRASKAYRGTDCTSCHQVEEGTVLGAVRFEYDLDALFAQVERSILGSTLALTALFGAGLLLTLWVLRTWVVNPLGQLTRAMEEATDAPLPGRRLEIEEEDEIGRVAAAYNQMLDSMERRLAPRPSEPGAQSRTMSAAADPKRG

Secondary structure (DSSP, 8-state):
----HHHHHHHHHHHHHHHHHHHHHHHHHHHHHHHHHHHHHHHHHHHHHHHHHHHHHHHHTT-GGGHHHHHHHHTTSTTEEEEEEEE-HHHHHHH----GGGS--SHHHHHHHTT--EEEEEEETTEEEEEEEEEEE--SSBTTB-GGGTS-S-TT-EEEEEEEEEE-HHHHHHHHHHHHHHHHHHHHHHHHHHHHHHHHHIIIIIHHHHHHHHHHHHHHHSSSS-PPP-----SHHHHHHHHHHHHHHHHHHHHS------TTSSSSSGGG------/----HHHHHHHHHHHHHHHHHHHHHHHHHHHHHHHHHHHHHHHHHHHHHHHHHHHHHHHHTT-GGGHHHHHHHHTTSTTEEEEEEEE-HHHHHHH----GGGS--SHHHHHHHTT--EEEEEEETTEEEEEEEEEEE--SSBTTB-GGGTS-S-TT-EEEEEEEEEE-HHHHHHHHHHHHHHHHHHHHHHHHHHHHHHHHHIIIIIHHHHHHHHHHHHHHHSSSS-PPP-----SHHHHHHHHHHHHHHHHHHHHS------TTSSSSSGGGG-----

pLDDT: mean 84.91, std 15.21, range [27.28, 98.5]

Radius of gyration: 45.84 Å; Cα contacts (8 Å, |Δi|>4): 702; chains: 2; bounding box: 53×162×93 Å

Nearest PDB structures (foldseek):
  5jef-assembly1_A  TM=3.538E-01  e=1.010E-01  Escherichia coli K-12
  5h1q-assembly1_A  TM=3.028E-01  e=2.018E+00  Caenorhabditis elegans
  5jef-assembly1_A  TM=3.536E-01  e=9.634E-02  Escherichia coli K-12